Protein AF-A0A166HZH9-F1 (afdb_monomer)

Mean predicted aligned error: 9.05 Å

Radius of gyration: 23.53 Å; Cα contacts (8 Å, |Δi|>4): 550; chains: 1; bounding box: 67×76×74 Å

Sequence (436 aa):
MSMKKGEWQWFADKEIMAMALQYLADPANHPTDRGNDVFPLADSAFRHHWLCMSIMTVHALLQDSRVRDSAAFAVRNLASVSGESQSLGEDAAALKSSSMLDMLVKKAWHAGRLLRERLDTADPPKELFTRILEEHDENISELEYCWNIIGWAKPVDDSLRSVIEVVSEVTEHMLPFFPGATISTSDPSTHSNDTYGLQDAMMPHFLLPVRMTSRLAGTAWRLRDIQAATWDACSSKPDRLIDLSPAEFFVDDVRRRMSALAAGREGKAQPFREQLWRLHDLAVKHGGTLYVLDLLFNAMRSGSAMPTHPDAPVHEELYAKTFRAVISNWRKRCDSLAFQAGLVAILRDVLWSDTLGTVPPLPRLPLYIIEEMLQLITNVFSTTKHPHAHLVREAIDAVTQFSSIAGIPKPTMILVQELLVRLRPPMLVGRRIIEE

Foldseek 3Di:
DDDDPDDDPPPPDLQVLLVVLLLLLDPVNFDPVVDPVRRQLVDLVSVLVSQLSLLLSLLVLLLDLLLLVLLVQLLQLLQVLQVCCVPQPSNRSSLVSLVVLLVLLLQLLVLLVVLLVLLPDQPDDPVSLVVSCVVSVVSLVSLVVSLVPCVSCVSSLVSLLSSLVSSCVSSVNSQVSFQLQWFAWPDQDPDPVLQQGPRRIHGLLRDRSNSSSVLSNQLSVVSVVCVVCPVVRDPPDDSTNSVSGGVSCVPLSNCCQSDCQSLVNVVPRRSSLLSNLLSVQSNDRSRNLLVSLVSLLSSQLSPSQQDPDPCNVVSLVSSLSSNCSSCVCVLVCLQPPSPLQNLLVVLSSQLFFRPPDPDFGDGSHDLSVNLSSLVSNLVSQLNHPDRDLVSLVSSLVSLVVSLVGPPDDPVSVVSSVSSNVSSDDPPPPDDPPPDD

Nearest PDB structures (foldseek):
  6v1v-assembly1_A  TM=1.828E-01  e=1.154E+00  Bacillus thuringiensis
  7kfl-assembly2_B  TM=1.496E-01  e=2.120E+00  Arabidopsis thaliana
  6grj-assembly1_F  TM=1.320E-01  e=3.419E+00  Aeromonas hydrophila
  1fch-assembly1_A  TM=1.446E-01  e=4.634E+00  Homo sapiens
  7kfl-assembly1_A  TM=1.374E-01  e=6.280E+00  Arabidopsis thaliana

Structure (mmCIF, N/CA/C/O backbone):
data_AF-A0A166HZH9-F1
#
_entry.id   AF-A0A166HZH9-F1
#
loop_
_atom_site.group_PDB
_atom_site.id
_atom_site.type_symbol
_atom_site.label_atom_id
_atom_site.label_alt_id
_atom_site.label_comp_id
_atom_site.label_asym_id
_atom_site.label_entity_id
_atom_site.label_seq_id
_atom_site.pdbx_PDB_ins_code
_atom_site.Cartn_x
_atom_site.Cartn_y
_atom_site.Cartn_z
_atom_site.occupancy
_atom_site.B_iso_or_equiv
_atom_site.auth_seq_id
_atom_site.auth_comp_id
_atom_site.auth_asym_id
_atom_site.auth_atom_id
_atom_site.pdbx_PDB_model_num
ATOM 1 N N . MET A 1 1 ? 14.634 -13.809 -38.891 1.00 36.47 1 MET A N 1
ATOM 2 C CA . MET A 1 1 ? 13.995 -12.986 -37.842 1.00 36.47 1 MET A CA 1
ATOM 3 C C . MET A 1 1 ? 14.834 -13.128 -36.579 1.00 36.47 1 MET A C 1
ATOM 5 O O . MET A 1 1 ? 14.895 -14.215 -36.026 1.00 36.47 1 MET A O 1
ATOM 9 N N . SER A 1 2 ? 15.605 -12.099 -36.221 1.00 28.97 2 SER A N 1
ATOM 10 C CA . SER A 1 2 ? 16.569 -12.158 -35.111 1.00 28.97 2 SER A CA 1
ATOM 11 C C . SER A 1 2 ? 15.836 -12.048 -33.773 1.00 28.97 2 SER A C 1
ATOM 13 O O . SER A 1 2 ? 15.267 -11.003 -33.466 1.00 28.97 2 SER A O 1
ATOM 15 N N . MET A 1 3 ? 15.838 -13.138 -33.009 1.00 36.56 3 MET A N 1
ATOM 16 C CA . MET A 1 3 ? 15.133 -13.301 -31.735 1.00 36.56 3 MET A CA 1
ATOM 17 C C . MET A 1 3 ? 15.844 -12.534 -30.610 1.00 36.56 3 MET A C 1
ATOM 19 O O . MET A 1 3 ? 17.060 -12.648 -30.451 1.00 36.56 3 MET A O 1
ATOM 23 N N . LYS A 1 4 ? 15.104 -11.751 -29.815 1.00 34.91 4 LYS A N 1
ATOM 24 C CA . LYS A 1 4 ? 15.653 -11.071 -28.632 1.00 34.91 4 LYS A CA 1
ATOM 25 C C . LYS A 1 4 ? 15.568 -11.997 -27.414 1.00 34.91 4 LYS A C 1
ATOM 27 O O . LYS A 1 4 ? 14.502 -12.497 -27.080 1.00 34.91 4 LYS A O 1
ATOM 32 N N . LYS A 1 5 ? 16.705 -12.217 -26.749 1.00 36.31 5 LYS A N 1
ATOM 33 C CA . LYS A 1 5 ? 16.814 -12.912 -25.455 1.00 36.31 5 LYS A CA 1
ATOM 34 C C . LYS A 1 5 ? 16.017 -12.151 -24.383 1.00 36.31 5 LYS A C 1
ATOM 36 O O . LYS A 1 5 ? 16.309 -10.978 -24.164 1.00 36.31 5 LYS A O 1
ATOM 41 N N . GLY A 1 6 ? 15.090 -12.821 -23.692 1.00 43.75 6 GLY A N 1
ATOM 42 C CA . GLY A 1 6 ? 14.494 -12.332 -22.435 1.00 43.75 6 GLY A CA 1
ATOM 43 C C . GLY A 1 6 ? 12.966 -12.360 -22.332 1.00 43.75 6 GLY A C 1
ATOM 44 O O . GLY A 1 6 ? 12.449 -12.144 -21.241 1.00 43.75 6 GLY A O 1
ATOM 45 N N . GLU A 1 7 ? 12.239 -12.641 -23.412 1.00 40.69 7 GLU A N 1
ATOM 46 C CA . GLU A 1 7 ? 10.774 -12.742 -23.367 1.00 40.69 7 GLU A CA 1
ATOM 47 C C . GLU A 1 7 ? 10.352 -14.190 -23.078 1.00 40.69 7 GLU A C 1
ATOM 49 O O . GLU A 1 7 ? 10.634 -15.104 -23.855 1.00 40.69 7 GLU A O 1
ATOM 54 N N . TRP A 1 8 ? 9.699 -14.411 -21.934 1.00 48.03 8 TRP A N 1
ATOM 55 C CA . TRP A 1 8 ? 9.058 -15.684 -21.608 1.00 48.03 8 TRP A CA 1
ATOM 56 C C . TRP A 1 8 ? 7.861 -15.887 -22.548 1.00 48.03 8 TRP A C 1
ATOM 58 O O . TRP A 1 8 ? 6.832 -15.236 -22.403 1.00 48.03 8 TRP A O 1
ATOM 68 N N . GLN A 1 9 ? 7.999 -16.793 -23.519 1.00 47.97 9 GLN A N 1
ATOM 69 C CA . GLN A 1 9 ? 7.010 -17.075 -24.574 1.00 47.97 9 GLN A CA 1
ATOM 70 C C . GLN A 1 9 ? 5.737 -17.818 -24.103 1.00 47.97 9 GLN A C 1
ATOM 72 O O . GLN A 1 9 ? 4.947 -18.243 -24.938 1.00 47.97 9 GLN A O 1
ATOM 77 N N . TRP A 1 10 ? 5.507 -17.982 -22.795 1.00 48.22 10 TRP A N 1
ATOM 78 C CA . TRP A 1 10 ? 4.331 -18.699 -22.269 1.00 48.22 10 TRP A CA 1
ATOM 79 C C . TRP A 1 10 ? 3.050 -17.844 -22.207 1.00 48.22 10 TRP A C 1
ATOM 81 O O . TRP A 1 10 ? 1.968 -18.384 -22.010 1.00 48.22 10 TRP A O 1
ATOM 91 N N . PHE A 1 11 ? 3.144 -16.529 -22.424 1.00 52.97 11 PHE A N 1
ATOM 92 C CA . PHE A 1 11 ? 2.010 -15.595 -22.367 1.00 52.97 11 PHE A CA 1
ATOM 93 C C . PHE A 1 11 ? 1.373 -15.353 -23.742 1.00 52.97 11 PHE A C 1
ATOM 95 O O . PHE A 1 11 ? 1.299 -14.212 -24.193 1.00 52.97 11 PHE A O 1
ATOM 102 N N . ALA A 1 12 ? 0.947 -16.405 -24.446 1.00 55.53 12 ALA A N 1
ATOM 103 C CA . ALA A 1 12 ? 0.191 -16.201 -25.689 1.00 55.53 12 ALA A CA 1
ATOM 104 C C . ALA A 1 12 ? -1.147 -15.476 -25.425 1.00 55.53 12 ALA A C 1
ATOM 106 O O . ALA A 1 12 ? -1.612 -14.731 -26.283 1.00 55.53 12 ALA A O 1
ATOM 107 N N . ASP A 1 13 ? -1.698 -15.642 -24.217 1.00 82.50 13 ASP A N 1
ATOM 108 C CA . ASP A 1 13 ? -2.869 -14.935 -23.706 1.00 82.50 13 ASP A CA 1
ATOM 109 C C . ASP A 1 13 ? -2.728 -14.786 -22.174 1.00 82.50 13 ASP A C 1
ATOM 111 O O . ASP A 1 13 ? -2.607 -15.774 -21.441 1.00 82.50 13 ASP A O 1
ATOM 115 N N . LYS A 1 14 ? -2.613 -13.542 -21.693 1.00 86.06 14 LYS A N 1
ATOM 116 C CA . LYS A 1 14 ? -2.337 -13.235 -20.276 1.00 86.06 14 LYS A CA 1
ATOM 117 C C . LYS A 1 14 ? -3.606 -13.349 -19.425 1.00 86.06 14 LYS A C 1
ATOM 119 O O . LYS A 1 14 ? -3.503 -13.658 -18.241 1.00 86.06 14 LYS A O 1
ATOM 124 N N . GLU A 1 15 ? -4.770 -13.158 -20.033 1.00 87.06 15 GLU A N 1
ATOM 125 C CA . GLU A 1 15 ? -6.087 -13.335 -19.436 1.00 87.06 15 GLU A CA 1
ATOM 126 C C . GLU A 1 15 ? -6.356 -14.831 -19.191 1.00 87.06 15 GLU A C 1
ATOM 128 O O . GLU A 1 15 ? -6.700 -15.223 -18.077 1.00 87.06 15 GLU A O 1
ATOM 133 N N . ILE A 1 16 ? -6.063 -15.701 -20.171 1.00 87.69 16 ILE A N 1
ATOM 134 C CA . ILE A 1 16 ? -6.140 -17.166 -19.988 1.00 87.69 16 ILE A CA 1
ATOM 135 C C . ILE A 1 16 ? -5.210 -17.636 -18.866 1.00 87.69 16 ILE A C 1
ATOM 137 O O . ILE A 1 16 ? -5.600 -18.474 -18.051 1.00 87.69 16 ILE A O 1
ATOM 141 N N . MET A 1 17 ? -3.990 -17.093 -18.799 1.00 89.75 17 MET A N 1
ATOM 142 C CA . MET A 1 17 ? -3.061 -17.419 -17.716 1.00 89.75 17 MET A CA 1
ATOM 143 C C . MET A 1 17 ? -3.624 -17.013 -16.347 1.00 89.75 17 MET A C 1
ATOM 145 O O . MET A 1 17 ? -3.555 -17.807 -15.412 1.00 89.75 17 MET A O 1
ATOM 149 N N . ALA A 1 18 ? -4.211 -15.819 -16.220 1.00 89.69 18 ALA A N 1
ATOM 150 C CA . ALA A 1 18 ? -4.819 -15.383 -14.963 1.00 89.69 18 ALA A CA 1
ATOM 151 C C . ALA A 1 18 ? -5.993 -16.272 -14.546 1.00 89.69 18 ALA A C 1
ATOM 153 O O . ALA A 1 18 ? -6.010 -16.726 -13.405 1.00 89.69 18 ALA A O 1
ATOM 154 N N . MET A 1 19 ? -6.899 -16.609 -15.468 1.00 88.06 19 MET A N 1
ATOM 155 C CA . MET A 1 19 ? -8.002 -17.537 -15.189 1.00 88.06 19 MET A CA 1
ATOM 156 C C . MET A 1 19 ? -7.495 -18.919 -14.751 1.00 88.06 19 MET A C 1
ATOM 158 O O . MET A 1 19 ? -8.015 -19.505 -13.804 1.00 88.06 19 MET A O 1
ATOM 162 N N . ALA A 1 20 ? -6.452 -19.446 -15.401 1.00 89.25 20 ALA A N 1
ATOM 163 C CA . ALA A 1 20 ? -5.861 -20.728 -15.024 1.00 89.25 20 ALA A CA 1
ATOM 164 C C . ALA A 1 20 ? -5.226 -20.676 -13.624 1.00 89.25 20 ALA A C 1
ATOM 166 O O . ALA A 1 20 ? -5.420 -21.585 -12.816 1.00 89.25 20 ALA A O 1
ATOM 167 N N . LEU A 1 21 ? -4.489 -19.608 -13.313 1.00 90.25 21 LEU A N 1
ATOM 168 C CA . LEU A 1 21 ? -3.876 -19.411 -11.999 1.00 90.25 21 LEU A CA 1
ATOM 169 C C . LEU A 1 21 ? -4.931 -19.209 -10.905 1.00 90.25 21 LEU A C 1
ATOM 171 O O . LEU A 1 21 ? -4.772 -19.767 -9.820 1.00 90.25 21 LEU A O 1
ATOM 175 N N . GLN A 1 22 ? -6.012 -18.486 -11.194 1.00 87.69 22 GLN A N 1
ATOM 176 C CA . GLN A 1 22 ? -7.163 -18.339 -10.305 1.00 87.69 22 GLN A CA 1
ATOM 177 C C . GLN A 1 22 ? -7.819 -19.697 -10.027 1.00 87.69 22 GLN A C 1
ATOM 179 O O . GLN A 1 22 ? -7.993 -20.064 -8.868 1.00 87.69 22 GLN A O 1
ATOM 184 N N . TYR A 1 23 ? -8.104 -20.483 -11.071 1.00 86.69 23 TYR A N 1
ATOM 185 C CA . TYR A 1 23 ? -8.682 -21.824 -10.941 1.00 86.69 23 TYR A CA 1
ATOM 186 C C . TYR A 1 23 ? -7.835 -22.732 -10.036 1.00 86.69 23 TYR A C 1
ATOM 188 O O . TYR A 1 23 ? -8.354 -23.453 -9.185 1.00 86.69 23 TYR A O 1
ATOM 196 N N . LEU A 1 24 ? -6.509 -22.674 -10.189 1.00 86.06 24 LEU A N 1
ATOM 197 C CA . LEU A 1 24 ? -5.570 -23.451 -9.379 1.00 86.06 24 LEU A CA 1
ATOM 198 C C . LEU A 1 24 ? -5.523 -23.010 -7.911 1.00 86.06 24 LEU A C 1
ATOM 200 O O . LEU A 1 24 ? -5.195 -23.828 -7.052 1.00 86.06 24 LEU A O 1
ATOM 204 N N . ALA A 1 25 ? -5.823 -21.743 -7.629 1.00 84.88 25 ALA A N 1
ATOM 205 C CA . ALA A 1 25 ? -5.745 -21.172 -6.291 1.00 84.88 25 ALA A CA 1
ATOM 206 C C . ALA A 1 25 ? -7.045 -21.279 -5.495 1.00 84.88 25 ALA A C 1
ATOM 208 O O . ALA A 1 25 ? -6.994 -21.375 -4.270 1.00 84.88 25 ALA A O 1
ATOM 209 N N . ASP A 1 26 ? -8.188 -21.254 -6.177 1.00 83.44 26 ASP A N 1
ATOM 210 C CA . ASP A 1 26 ? -9.499 -21.231 -5.544 1.00 83.44 26 ASP A CA 1
ATOM 211 C C . ASP A 1 26 ? -9.884 -22.609 -4.980 1.00 83.44 26 ASP A C 1
ATOM 213 O O . ASP A 1 26 ? -10.095 -23.548 -5.757 1.00 83.44 26 ASP A O 1
ATOM 217 N N . PRO A 1 27 ? -10.027 -22.747 -3.646 1.00 76.94 27 PRO A N 1
ATOM 218 C CA . PRO A 1 27 ? -10.423 -24.003 -3.021 1.00 76.94 27 PRO A CA 1
ATOM 219 C C . PRO A 1 27 ? -11.768 -24.540 -3.523 1.00 76.94 27 PRO A C 1
ATOM 221 O O . PRO A 1 27 ? -11.958 -25.754 -3.524 1.00 76.94 27 PRO A O 1
ATOM 224 N N . ALA A 1 28 ? -12.684 -23.676 -3.978 1.00 81.19 28 ALA A N 1
ATOM 225 C CA . ALA A 1 28 ? -13.994 -24.086 -4.483 1.00 81.19 28 ALA A CA 1
ATOM 226 C C . ALA A 1 28 ? -13.908 -24.930 -5.768 1.00 81.19 28 ALA A C 1
ATOM 228 O O . ALA A 1 28 ? -14.824 -25.696 -6.065 1.00 81.19 28 ALA A O 1
ATOM 229 N N . ASN A 1 29 ? -12.800 -24.829 -6.509 1.00 80.44 29 ASN A N 1
ATOM 230 C CA . ASN A 1 29 ? -12.574 -25.582 -7.742 1.00 80.44 29 ASN A CA 1
ATOM 231 C C . ASN A 1 29 ? -11.963 -26.973 -7.511 1.00 80.44 29 ASN A C 1
ATOM 233 O O . ASN A 1 29 ? -11.784 -27.728 -8.470 1.00 80.44 29 ASN A O 1
ATOM 237 N N . HIS A 1 30 ? -11.654 -27.340 -6.261 1.00 76.94 30 HIS A N 1
ATOM 238 C CA . HIS A 1 30 ? -11.031 -28.622 -5.926 1.00 76.94 30 HIS A CA 1
ATOM 239 C C . HIS A 1 30 ? -11.948 -29.459 -5.019 1.00 76.94 30 HIS A C 1
ATOM 241 O O . HIS A 1 30 ? -12.579 -28.917 -4.114 1.00 76.94 30 HIS A O 1
ATOM 247 N N . PRO A 1 31 ? -12.044 -30.789 -5.219 1.00 69.75 31 PRO A N 1
ATOM 248 C CA . PRO A 1 31 ? -12.936 -31.631 -4.424 1.00 69.75 31 PRO A CA 1
ATOM 249 C C . PRO A 1 31 ? -12.523 -31.657 -2.944 1.00 69.75 31 PRO A C 1
ATOM 251 O O . PRO A 1 31 ? -11.457 -32.176 -2.606 1.00 69.75 31 PRO A O 1
ATOM 254 N N . THR A 1 32 ? -13.396 -31.174 -2.056 1.00 63.69 32 THR A N 1
ATOM 255 C CA . THR A 1 32 ? -13.200 -31.142 -0.591 1.00 63.69 32 THR A CA 1
ATOM 256 C C . THR A 1 32 ? -13.032 -32.526 0.035 1.00 63.69 32 THR A C 1
ATOM 258 O O . THR A 1 32 ? -12.409 -32.683 1.084 1.00 63.69 32 THR A O 1
ATOM 261 N N . ASP A 1 33 ? -13.551 -33.553 -0.634 1.00 60.47 33 ASP A N 1
ATOM 262 C CA . ASP A 1 33 ? -13.699 -34.909 -0.099 1.00 60.47 33 ASP A CA 1
ATOM 263 C C . ASP A 1 33 ? -12.377 -35.693 -0.083 1.00 60.47 33 ASP A C 1
ATOM 265 O O . ASP A 1 33 ? -12.313 -36.806 0.438 1.00 60.47 33 ASP A O 1
ATOM 269 N N . ARG A 1 34 ? -11.312 -35.136 -0.676 1.00 58.28 34 ARG A N 1
ATOM 270 C CA . ARG A 1 34 ? -9.992 -35.779 -0.775 1.00 58.28 34 ARG A CA 1
ATOM 271 C C . ARG A 1 34 ? -8.954 -35.239 0.219 1.00 58.28 34 ARG A C 1
ATOM 273 O O . ARG A 1 34 ? -7.810 -35.681 0.177 1.00 58.28 34 ARG A O 1
ATOM 280 N N . GLY A 1 35 ? -9.353 -34.353 1.135 1.00 58.25 35 GLY A N 1
ATOM 281 C CA . GLY A 1 35 ? -8.470 -33.757 2.144 1.00 58.25 35 GLY A CA 1
ATOM 282 C C . GLY A 1 35 ? -7.629 -32.583 1.622 1.00 58.25 35 GLY A C 1
ATOM 283 O O . GLY A 1 35 ? -7.562 -32.327 0.421 1.00 58.25 35 GLY A O 1
ATOM 284 N N . ASN A 1 36 ? -6.976 -31.862 2.542 1.00 57.88 36 ASN A N 1
ATOM 285 C CA . ASN A 1 36 ? -6.234 -30.625 2.244 1.00 57.88 36 ASN A CA 1
ATOM 286 C C . ASN A 1 36 ? -4.975 -30.828 1.377 1.00 57.88 36 ASN A C 1
ATOM 288 O O . ASN A 1 36 ? -4.450 -29.863 0.827 1.00 57.88 36 ASN A O 1
ATOM 292 N N . ASP A 1 37 ? -4.510 -32.065 1.217 1.00 55.81 37 ASP A N 1
ATOM 293 C CA . ASP A 1 37 ? -3.300 -32.389 0.452 1.00 55.81 37 ASP A CA 1
ATOM 294 C C . ASP A 1 37 ? -3.527 -32.366 -1.073 1.00 55.81 37 ASP A C 1
ATOM 296 O O . ASP A 1 37 ? -2.578 -32.479 -1.846 1.00 55.81 37 ASP A O 1
ATOM 300 N N . VAL A 1 38 ? -4.780 -32.217 -1.527 1.00 58.59 38 VAL A N 1
ATOM 301 C CA . VAL A 1 38 ? -5.140 -32.165 -2.958 1.00 58.59 38 VAL A CA 1
ATOM 302 C C . VAL A 1 38 ? -5.155 -30.738 -3.511 1.00 58.59 38 VAL A C 1
ATOM 304 O O . VAL A 1 38 ? -5.167 -30.553 -4.728 1.00 58.59 38 VAL A O 1
ATOM 307 N N . PHE A 1 39 ? -5.099 -29.716 -2.651 1.00 65.94 39 PHE A N 1
ATOM 308 C CA . PHE A 1 39 ? -5.006 -28.334 -3.111 1.00 65.94 39 PHE A CA 1
ATOM 309 C C . PHE A 1 39 ? -3.626 -28.086 -3.740 1.00 65.94 39 PHE A C 1
ATOM 311 O O . PHE A 1 39 ? -2.619 -28.271 -3.055 1.00 65.94 39 PHE A O 1
ATOM 318 N N . PRO A 1 40 ? -3.533 -27.603 -4.995 1.00 69.19 40 PRO A N 1
ATOM 319 C CA . PRO A 1 40 ? -2.243 -27.357 -5.645 1.00 69.19 40 PRO A CA 1
ATOM 320 C C . PRO A 1 40 ? -1.314 -26.459 -4.816 1.00 69.19 40 PRO A C 1
ATOM 322 O O . PRO A 1 40 ? -0.110 -26.680 -4.756 1.00 69.19 40 PRO A O 1
ATOM 325 N N . LEU A 1 41 ? -1.879 -25.475 -4.109 1.00 74.06 41 LEU A N 1
ATOM 326 C CA . LEU A 1 41 ? -1.132 -24.552 -3.250 1.00 74.06 41 LEU A CA 1
ATOM 327 C C . LEU A 1 41 ? -0.718 -25.136 -1.886 1.00 74.06 41 LEU A C 1
ATOM 329 O O . LEU A 1 41 ? -0.013 -24.453 -1.134 1.00 74.06 41 LEU A O 1
ATOM 333 N N . ALA A 1 42 ? -1.125 -26.364 -1.546 1.00 72.19 42 ALA A N 1
ATOM 334 C CA . ALA A 1 42 ? -0.620 -27.086 -0.377 1.00 72.19 42 ALA A CA 1
ATOM 335 C C . ALA A 1 42 ? 0.833 -27.550 -0.587 1.00 72.19 42 ALA A C 1
ATOM 337 O O . ALA A 1 42 ? 1.615 -27.526 0.364 1.00 72.19 42 ALA A O 1
ATOM 338 N N . ASP A 1 43 ? 1.218 -27.867 -1.829 1.00 77.25 43 ASP A N 1
ATOM 339 C CA . ASP A 1 43 ? 2.603 -28.152 -2.217 1.00 77.25 43 ASP A CA 1
ATOM 340 C C . ASP A 1 43 ? 3.446 -26.863 -2.169 1.00 77.25 43 ASP A C 1
ATOM 342 O O . ASP A 1 43 ? 3.182 -25.879 -2.870 1.00 77.25 43 ASP A O 1
ATOM 346 N N . SER A 1 44 ? 4.487 -26.863 -1.330 1.00 73.88 44 SER A N 1
ATOM 347 C CA . SER A 1 44 ? 5.374 -25.711 -1.146 1.00 73.88 44 SER A CA 1
ATOM 348 C C . SER A 1 44 ? 6.146 -25.342 -2.412 1.00 73.88 44 SER A C 1
ATOM 350 O O . SER A 1 44 ? 6.289 -24.158 -2.719 1.00 73.88 44 SER A O 1
ATOM 352 N N . ALA A 1 45 ? 6.620 -26.329 -3.176 1.00 74.88 45 ALA A N 1
ATOM 353 C CA . ALA A 1 45 ? 7.368 -26.082 -4.401 1.00 74.88 45 ALA A CA 1
ATOM 354 C C . ALA A 1 45 ? 6.457 -25.498 -5.487 1.00 74.88 45 ALA A C 1
ATOM 356 O O . ALA A 1 45 ? 6.845 -24.538 -6.166 1.00 74.88 45 ALA A O 1
ATOM 357 N N . PHE A 1 46 ? 5.233 -26.018 -5.622 1.00 82.69 46 PHE A N 1
ATOM 358 C CA . PHE A 1 46 ? 4.244 -25.479 -6.556 1.00 82.69 46 PHE A CA 1
ATOM 359 C C . PHE A 1 46 ? 3.817 -24.058 -6.179 1.00 82.69 46 PHE A C 1
ATOM 361 O O . PHE A 1 46 ? 3.758 -23.187 -7.048 1.00 82.69 46 PHE A O 1
ATOM 368 N N . ARG A 1 47 ? 3.598 -23.780 -4.888 1.00 84.25 47 ARG A N 1
ATOM 369 C CA . ARG A 1 47 ? 3.198 -22.453 -4.394 1.00 84.25 47 ARG A CA 1
ATOM 370 C C . ARG A 1 47 ? 4.169 -21.348 -4.811 1.00 84.25 47 ARG A C 1
ATOM 372 O O . ARG A 1 47 ? 3.725 -20.282 -5.232 1.00 84.25 47 ARG A O 1
ATOM 379 N N . HIS A 1 48 ? 5.479 -21.591 -4.739 1.00 86.56 48 HIS A N 1
ATOM 380 C CA . HIS A 1 48 ? 6.489 -20.616 -5.170 1.00 86.56 48 HIS A CA 1
ATOM 381 C C . HIS A 1 48 ? 6.402 -20.308 -6.672 1.00 86.56 48 HIS A C 1
ATOM 383 O O . HIS A 1 48 ? 6.486 -19.144 -7.074 1.00 86.56 48 HIS A O 1
ATOM 389 N N . HIS A 1 49 ? 6.194 -21.338 -7.499 1.00 89.00 49 HIS A N 1
ATOM 390 C CA . HIS A 1 49 ? 6.009 -21.187 -8.944 1.00 89.00 49 HIS A CA 1
ATOM 391 C C . HIS A 1 49 ? 4.715 -20.454 -9.269 1.00 89.00 49 HIS A C 1
ATOM 393 O O . HIS A 1 49 ? 4.747 -19.498 -10.043 1.00 89.00 49 HIS A O 1
ATOM 399 N N . TRP A 1 50 ? 3.608 -20.858 -8.646 1.00 90.75 50 TRP A N 1
ATOM 400 C CA . TRP A 1 50 ? 2.322 -20.189 -8.786 1.00 90.75 50 TRP A CA 1
ATOM 401 C C . TRP A 1 50 ? 2.448 -18.708 -8.435 1.00 90.75 50 TRP A C 1
ATOM 403 O O . TRP A 1 50 ? 2.146 -17.870 -9.273 1.00 90.75 50 TRP A O 1
ATOM 413 N N . LEU A 1 51 ? 3.011 -18.368 -7.270 1.00 91.12 51 LEU A N 1
ATOM 414 C CA . LEU A 1 51 ? 3.156 -16.978 -6.836 1.00 91.12 51 LEU A CA 1
ATOM 415 C C . LEU A 1 51 ? 3.963 -16.144 -7.841 1.00 91.12 51 LEU A C 1
ATOM 417 O O . LEU A 1 51 ? 3.544 -15.050 -8.215 1.00 91.12 51 LEU A O 1
ATOM 421 N N . CYS A 1 52 ? 5.101 -16.659 -8.307 1.00 92.38 52 CYS A N 1
ATOM 422 C CA . CYS A 1 52 ? 5.947 -15.956 -9.270 1.00 92.38 52 CYS A CA 1
ATOM 423 C C . CYS A 1 52 ? 5.256 -15.768 -10.629 1.00 92.38 52 CYS A C 1
ATOM 425 O O . CYS A 1 52 ? 5.301 -14.673 -11.198 1.00 92.38 52 CYS A O 1
ATOM 427 N N . MET A 1 53 ? 4.569 -16.801 -11.128 1.00 92.56 53 MET A N 1
ATOM 428 C CA . MET A 1 53 ? 3.773 -16.716 -12.356 1.00 92.56 53 MET A CA 1
ATOM 429 C C . MET A 1 53 ? 2.621 -15.723 -12.204 1.00 92.56 53 MET A C 1
ATOM 431 O O . MET A 1 53 ? 2.425 -14.888 -13.087 1.00 92.56 53 MET A O 1
ATOM 435 N N . SER A 1 54 ? 1.912 -15.739 -11.077 1.00 93.88 54 SER A N 1
ATOM 436 C CA . SER A 1 54 ? 0.825 -14.808 -10.778 1.00 93.88 54 SER A CA 1
ATOM 437 C C . SER A 1 54 ? 1.330 -13.369 -10.705 1.00 93.88 54 SER A C 1
ATOM 439 O O . SER A 1 54 ? 0.741 -12.492 -11.331 1.00 93.88 54 SER A O 1
ATOM 441 N N . ILE A 1 55 ? 2.468 -13.110 -10.048 1.00 95.19 55 ILE A N 1
ATOM 442 C CA . ILE A 1 55 ? 3.102 -11.780 -10.009 1.00 95.19 55 ILE A CA 1
ATOM 443 C C . ILE A 1 55 ? 3.428 -11.271 -11.420 1.00 95.19 55 ILE A C 1
ATOM 445 O O . ILE A 1 55 ? 3.114 -10.127 -11.762 1.00 95.19 55 ILE A O 1
ATOM 449 N N . MET A 1 56 ? 4.029 -12.115 -12.263 1.00 94.44 56 MET A N 1
ATOM 450 C CA . MET A 1 56 ? 4.338 -11.747 -13.647 1.00 94.44 56 MET A CA 1
ATOM 451 C C . MET A 1 56 ? 3.074 -11.501 -14.479 1.00 94.44 56 MET A C 1
ATOM 453 O O . MET A 1 56 ? 3.030 -10.549 -15.261 1.00 94.44 56 MET A O 1
ATOM 457 N N . THR A 1 57 ? 2.047 -12.328 -14.286 1.00 94.88 57 THR A N 1
ATOM 458 C CA . THR A 1 57 ? 0.759 -12.226 -14.983 1.00 94.88 57 THR A CA 1
ATOM 459 C C . THR A 1 57 ? 0.044 -10.928 -14.616 1.00 94.88 57 THR A C 1
ATOM 461 O O . THR A 1 57 ? -0.322 -10.162 -15.506 1.00 94.88 57 THR A O 1
ATOM 464 N N . VAL A 1 58 ? -0.048 -10.603 -13.320 1.00 95.31 58 VAL A N 1
ATOM 465 C CA . VAL A 1 58 ? -0.596 -9.322 -12.838 1.00 95.31 58 VAL A CA 1
ATOM 466 C C . VAL A 1 58 ? 0.157 -8.153 -13.462 1.00 95.31 58 VAL A C 1
ATOM 468 O O . VAL A 1 58 ? -0.465 -7.244 -14.003 1.00 95.31 58 VAL A O 1
ATOM 471 N N . HIS A 1 59 ? 1.492 -8.177 -13.470 1.00 95.38 59 HIS A N 1
ATOM 472 C CA . HIS A 1 59 ? 2.278 -7.091 -14.059 1.00 95.38 59 HIS A CA 1
ATOM 473 C C . HIS A 1 59 ? 1.974 -6.855 -15.548 1.00 95.38 59 HIS A C 1
ATOM 475 O O . HIS A 1 59 ? 1.925 -5.705 -15.998 1.00 95.38 59 HIS A O 1
ATOM 481 N N . ALA A 1 60 ? 1.743 -7.928 -16.310 1.00 93.50 60 ALA A N 1
ATOM 482 C CA . ALA A 1 60 ? 1.354 -7.848 -17.715 1.00 93.50 60 ALA A CA 1
ATOM 483 C C . ALA A 1 60 ? -0.089 -7.339 -17.905 1.00 93.50 60 ALA A C 1
ATOM 485 O O . ALA A 1 60 ? -0.367 -6.581 -18.842 1.00 93.50 60 ALA A O 1
ATOM 486 N N . LEU A 1 61 ? -1.011 -7.728 -17.022 1.00 95.00 61 LEU A N 1
ATOM 487 C CA . LEU A 1 61 ? -2.418 -7.314 -17.060 1.00 95.00 61 LEU A CA 1
ATOM 488 C C . LEU A 1 61 ? -2.607 -5.844 -16.677 1.00 95.00 61 LEU A C 1
ATOM 490 O O . LEU A 1 61 ? -3.351 -5.134 -17.348 1.00 95.00 61 LEU A O 1
ATOM 494 N N . LEU A 1 62 ? -1.822 -5.331 -15.726 1.00 95.31 62 LEU A N 1
ATOM 495 C CA . LEU A 1 62 ? -1.830 -3.915 -15.329 1.00 95.31 62 LEU A CA 1
ATOM 496 C C . LEU A 1 62 ? -1.436 -2.938 -16.453 1.00 95.31 62 LEU A C 1
ATOM 498 O O . LEU A 1 62 ? -1.564 -1.727 -16.293 1.00 95.31 62 LEU A O 1
ATOM 502 N N . GLN A 1 63 ? -0.976 -3.439 -17.604 1.00 94.12 63 GLN A N 1
ATOM 503 C CA . GLN A 1 63 ? -0.757 -2.625 -18.801 1.00 94.12 63 GLN A CA 1
ATOM 504 C C . GLN A 1 63 ? -2.055 -2.289 -19.566 1.00 94.12 63 GLN A C 1
ATOM 506 O O . GLN A 1 63 ? -1.983 -1.616 -20.599 1.00 94.12 63 GLN A O 1
ATOM 511 N N . ASP A 1 64 ? -3.227 -2.734 -19.106 1.00 95.62 64 ASP A N 1
ATOM 512 C CA . ASP A 1 64 ? -4.535 -2.316 -19.634 1.00 95.62 64 ASP A CA 1
ATOM 513 C C . ASP A 1 64 ? -4.702 -0.779 -19.533 1.00 95.62 64 ASP A C 1
ATOM 515 O O . ASP A 1 64 ? -4.241 -0.135 -18.586 1.00 95.62 64 ASP A O 1
ATOM 519 N N . SER A 1 65 ? -5.315 -0.151 -20.544 1.00 96.44 65 SER A N 1
ATOM 520 C CA . SER A 1 65 ? -5.610 1.289 -20.526 1.00 96.44 65 SER A CA 1
ATOM 521 C C . SER A 1 65 ? -6.559 1.686 -19.408 1.00 96.44 65 SER A C 1
ATOM 523 O O . SER A 1 65 ? -6.342 2.733 -18.810 1.00 96.44 65 SER A O 1
ATOM 525 N N . ARG A 1 66 ? -7.540 0.842 -19.073 1.00 97.50 66 ARG A N 1
ATOM 526 C CA . ARG A 1 66 ? -8.516 1.107 -18.011 1.00 97.50 66 ARG A CA 1
ATOM 527 C C . ARG A 1 66 ? -7.829 1.350 -16.670 1.00 97.50 66 ARG A C 1
ATOM 529 O O . ARG A 1 66 ? -8.196 2.281 -15.959 1.00 97.50 66 ARG A O 1
ATOM 536 N N . VAL A 1 67 ? -6.784 0.575 -16.357 1.00 97.44 67 VAL A N 1
ATOM 537 C CA . VAL A 1 67 ? -5.975 0.763 -15.139 1.00 97.44 67 VAL A CA 1
ATOM 538 C C . VAL A 1 67 ? -5.305 2.132 -15.145 1.00 97.44 67 VAL A C 1
ATOM 540 O O . VAL A 1 67 ? -5.387 2.861 -14.156 1.00 97.44 67 VAL A O 1
ATOM 543 N N . ARG A 1 68 ? -4.672 2.507 -16.265 1.00 97.44 68 ARG A N 1
ATOM 544 C CA . ARG A 1 68 ? -3.997 3.807 -16.390 1.00 97.44 68 ARG A CA 1
ATOM 545 C C . ARG A 1 68 ? -4.975 4.966 -16.247 1.00 97.44 68 ARG A C 1
ATOM 547 O O . ARG A 1 68 ? -4.690 5.914 -15.522 1.00 97.44 68 ARG A O 1
ATOM 554 N N . ASP A 1 69 ? -6.117 4.873 -16.917 1.00 98.00 69 ASP A N 1
ATOM 555 C CA . ASP A 1 69 ? -7.134 5.921 -16.940 1.00 98.00 69 ASP A CA 1
ATOM 556 C C . ASP A 1 69 ? -7.764 6.099 -15.553 1.00 98.00 69 ASP A C 1
ATOM 558 O O . ASP A 1 69 ? -7.892 7.230 -15.075 1.00 98.00 69 ASP A O 1
ATOM 562 N N . SER A 1 70 ? -8.063 4.991 -14.865 1.00 97.62 70 SER A N 1
ATOM 563 C CA . SER A 1 70 ? -8.574 5.002 -13.492 1.00 97.62 70 SER A CA 1
ATOM 564 C C . SER A 1 70 ? -7.548 5.563 -12.504 1.00 97.62 70 SER A C 1
ATOM 566 O O . SER A 1 70 ? -7.889 6.393 -11.661 1.00 97.62 70 SER A O 1
ATOM 568 N N . ALA A 1 71 ? -6.275 5.171 -12.614 1.00 97.62 71 ALA A N 1
ATOM 569 C CA . ALA A 1 71 ? -5.215 5.688 -11.751 1.00 97.62 71 ALA A CA 1
ATOM 570 C C . ALA A 1 71 ? -4.977 7.191 -11.981 1.00 97.62 71 ALA A C 1
ATOM 572 O O . ALA A 1 71 ? -4.893 7.958 -11.022 1.00 97.62 71 ALA A O 1
ATOM 573 N N . ALA A 1 72 ? -4.951 7.638 -13.241 1.00 97.19 72 ALA A N 1
ATOM 574 C CA . ALA A 1 72 ? -4.852 9.054 -13.591 1.00 97.19 72 ALA A CA 1
ATOM 575 C C . ALA A 1 72 ? -6.070 9.858 -13.106 1.00 97.19 72 ALA A C 1
ATOM 577 O O . ALA A 1 72 ? -5.951 11.029 -12.751 1.00 97.19 72 ALA A O 1
ATOM 578 N N . PHE A 1 73 ? -7.261 9.257 -13.096 1.00 97.06 73 PHE A N 1
ATOM 579 C CA . PHE A 1 73 ? -8.452 9.875 -12.517 1.00 97.06 73 PHE A CA 1
ATOM 580 C C . PHE A 1 73 ? -8.346 10.014 -10.991 1.00 97.06 73 PHE A C 1
ATOM 582 O O . PHE A 1 73 ? -8.677 11.070 -10.454 1.00 97.06 73 PHE A O 1
ATOM 589 N N . ALA A 1 74 ? -7.820 9.008 -10.290 1.00 97.06 74 ALA A N 1
ATOM 590 C CA . ALA A 1 74 ? -7.581 9.088 -8.848 1.00 97.06 74 ALA A CA 1
ATOM 591 C C . ALA A 1 74 ? -6.552 10.172 -8.474 1.00 97.06 74 ALA A C 1
ATOM 593 O O . ALA A 1 74 ? -6.783 10.940 -7.539 1.00 97.06 74 ALA A O 1
ATOM 594 N N . VAL A 1 75 ? -5.460 10.304 -9.238 1.00 96.62 75 VAL A N 1
ATOM 595 C CA . VAL A 1 75 ? -4.477 11.397 -9.072 1.00 96.62 75 VAL A CA 1
ATOM 596 C C . VAL A 1 75 ? -5.139 12.768 -9.243 1.00 96.62 75 VAL A C 1
ATOM 598 O O . VAL A 1 75 ? -4.967 13.647 -8.397 1.00 96.62 75 VAL A O 1
ATOM 601 N N . ARG A 1 76 ? -5.962 12.939 -10.284 1.00 95.50 76 ARG A N 1
ATOM 602 C CA . ARG A 1 76 ? -6.707 14.185 -10.521 1.00 95.50 76 ARG A CA 1
ATOM 603 C C . ARG A 1 76 ? -7.661 14.531 -9.384 1.00 95.50 76 ARG A C 1
ATOM 605 O O . ARG A 1 76 ? -7.709 15.690 -8.978 1.00 95.50 76 ARG A O 1
ATOM 612 N N . ASN A 1 77 ? -8.381 13.549 -8.840 1.00 95.12 77 ASN A N 1
ATOM 613 C CA . ASN A 1 77 ? -9.267 13.782 -7.697 1.00 95.12 77 ASN A CA 1
ATOM 614 C C . ASN A 1 77 ? -8.488 14.148 -6.432 1.00 95.12 77 ASN A C 1
ATOM 616 O O . ASN A 1 77 ? -8.897 15.054 -5.711 1.00 95.12 77 ASN A O 1
ATOM 620 N N . LEU A 1 78 ? -7.333 13.519 -6.187 1.00 94.50 78 LEU A N 1
ATOM 621 C CA . LEU A 1 78 ? -6.420 13.935 -5.117 1.00 94.50 78 LEU A CA 1
ATOM 622 C C . LEU A 1 78 ? -5.952 15.384 -5.300 1.00 94.50 78 LEU A C 1
ATOM 624 O O . LEU A 1 78 ? -5.845 16.119 -4.321 1.00 94.50 78 LEU A O 1
ATOM 628 N N . ALA A 1 79 ? -5.700 15.830 -6.529 1.00 93.62 79 ALA A N 1
ATOM 629 C CA . ALA A 1 79 ? -5.345 17.220 -6.790 1.00 93.62 79 ALA A CA 1
ATOM 630 C C . ALA A 1 79 ? -6.523 18.180 -6.558 1.00 93.62 79 ALA A C 1
ATOM 632 O O . ALA A 1 79 ? -6.355 19.219 -5.915 1.00 93.62 79 ALA A O 1
ATOM 633 N N . SER A 1 80 ? -7.720 17.845 -7.050 1.00 91.00 80 SER A N 1
ATOM 634 C CA . SER A 1 80 ? -8.874 18.752 -7.050 1.00 91.00 80 SER A CA 1
ATOM 635 C C . SER A 1 80 ? -9.430 19.039 -5.661 1.00 91.00 80 SER A C 1
ATOM 637 O O . SER A 1 80 ? -9.871 20.156 -5.403 1.00 91.00 80 SER A O 1
ATOM 639 N N . VAL A 1 81 ? -9.388 18.064 -4.752 1.00 87.62 81 VAL A N 1
ATOM 640 C CA . VAL A 1 81 ? -9.928 18.215 -3.390 1.00 87.62 81 VAL A CA 1
ATOM 641 C C . VAL A 1 81 ? -9.182 19.241 -2.533 1.00 87.62 81 VAL A C 1
ATOM 643 O O . VAL A 1 81 ? -9.754 19.756 -1.579 1.00 87.62 81 VAL A O 1
ATOM 646 N N . SER A 1 82 ? -7.943 19.596 -2.893 1.00 77.31 82 SER A N 1
ATOM 647 C CA . SER A 1 82 ? -7.216 20.691 -2.235 1.00 77.31 82 SER A CA 1
ATOM 648 C C . SER A 1 82 ? -7.781 22.079 -2.560 1.00 77.31 82 SER A C 1
ATOM 650 O O . SER A 1 82 ? -7.466 23.036 -1.862 1.00 77.31 82 SER A O 1
ATOM 652 N N . GLY A 1 83 ? -8.549 22.218 -3.650 1.00 75.06 83 GLY A N 1
ATOM 653 C CA . GLY A 1 83 ? -8.968 23.514 -4.195 1.00 75.06 83 GLY A CA 1
ATOM 654 C C . GLY A 1 83 ? -7.832 24.354 -4.804 1.00 75.06 83 GLY A C 1
ATOM 655 O O . GLY A 1 83 ? -8.086 25.447 -5.300 1.00 75.06 83 GLY A O 1
ATOM 656 N N . GLU A 1 84 ? -6.591 23.855 -4.809 1.00 77.25 84 GLU A N 1
ATOM 657 C CA . GLU A 1 84 ? -5.380 24.603 -5.189 1.00 77.25 84 GLU A CA 1
ATOM 658 C C . GLU A 1 84 ? -4.721 24.080 -6.478 1.00 77.25 84 GLU A C 1
ATOM 660 O O . GLU A 1 84 ? -3.610 24.475 -6.832 1.00 77.25 84 GLU A O 1
ATOM 665 N N . SER A 1 85 ? -5.386 23.195 -7.225 1.00 69.38 85 SER A N 1
ATOM 666 C CA . SER A 1 85 ? -4.807 22.586 -8.434 1.00 69.38 85 SER A CA 1
ATOM 667 C C . SER A 1 85 ? -4.431 23.609 -9.512 1.00 69.38 85 SER A C 1
ATOM 669 O O . SER A 1 85 ? -3.439 23.423 -10.215 1.00 69.38 85 SER A O 1
ATOM 671 N N . GLN A 1 86 ? -5.172 24.717 -9.612 1.00 72.12 86 GLN A N 1
ATOM 672 C CA . GLN A 1 86 ? -4.882 25.799 -10.558 1.00 72.12 86 GLN A CA 1
ATOM 673 C C . GLN A 1 86 ? -3.645 26.624 -10.167 1.00 72.12 86 GLN A C 1
ATOM 675 O O . GLN A 1 86 ? -2.990 27.172 -11.049 1.00 72.12 86 GLN A O 1
ATOM 680 N N . SER A 1 87 ? -3.316 26.718 -8.873 1.00 76.69 87 SER A N 1
ATOM 681 C CA . SER A 1 87 ? -2.190 27.522 -8.378 1.00 76.69 87 SER A CA 1
ATOM 682 C C . SER A 1 87 ? -0.899 26.716 -8.211 1.00 76.69 87 SER A C 1
ATOM 684 O O . SER A 1 87 ? 0.180 27.256 -8.446 1.00 76.69 87 SER A O 1
ATOM 686 N N . LEU A 1 88 ? -0.989 25.437 -7.828 1.00 77.44 88 LEU A N 1
ATOM 687 C CA . LEU A 1 88 ? 0.167 24.573 -7.550 1.00 77.44 88 LEU A CA 1
ATOM 688 C C . LEU A 1 88 ? 0.523 23.61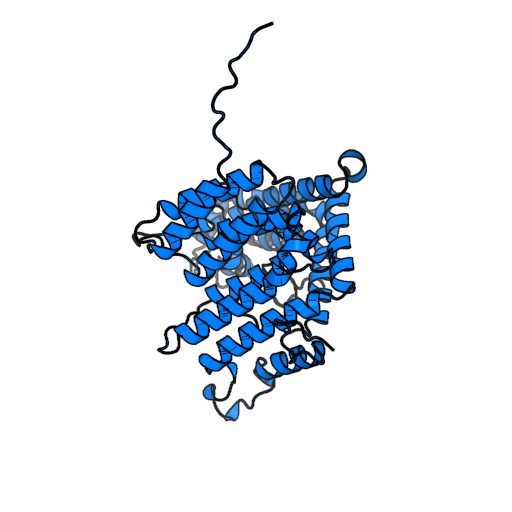2 -8.697 1.00 77.44 88 LEU A C 1
ATOM 690 O O . LEU A 1 88 ? 1.620 23.055 -8.706 1.00 77.44 88 LEU A O 1
ATOM 694 N N . GLY A 1 89 ? -0.371 23.419 -9.670 1.00 88.06 89 GLY A N 1
ATOM 695 C CA . GLY A 1 89 ? -0.285 22.318 -10.630 1.00 88.06 89 GLY A CA 1
ATOM 696 C C . GLY A 1 89 ? -0.770 20.994 -10.026 1.00 88.06 89 GLY A C 1
ATOM 697 O O . GLY A 1 89 ? -0.795 20.816 -8.806 1.00 88.06 89 GLY A O 1
ATOM 698 N N . GLU A 1 90 ? -1.176 20.057 -10.887 1.00 91.19 90 GLU A N 1
ATOM 699 C CA . GLU A 1 90 ? -1.858 18.817 -10.482 1.00 91.19 90 GLU A CA 1
ATOM 700 C C . GLU A 1 90 ? -1.030 17.968 -9.504 1.00 91.19 90 GLU A C 1
ATOM 702 O O . GLU A 1 90 ? -1.501 17.663 -8.409 1.00 91.19 90 GLU A O 1
ATOM 707 N N . ASP A 1 91 ? 0.223 17.657 -9.846 1.00 90.19 91 ASP A N 1
ATOM 708 C CA . ASP A 1 91 ? 1.086 16.785 -9.036 1.00 90.19 91 ASP A CA 1
ATOM 709 C C . ASP A 1 91 ? 1.377 17.366 -7.643 1.00 90.19 91 ASP A C 1
ATOM 711 O O . ASP A 1 91 ? 1.357 16.655 -6.635 1.00 90.19 91 ASP A O 1
ATOM 715 N N . ALA A 1 92 ? 1.634 18.675 -7.559 1.00 90.81 92 ALA A N 1
ATOM 716 C CA . ALA A 1 92 ? 1.925 19.330 -6.286 1.00 90.81 92 ALA A CA 1
ATOM 717 C C . ALA A 1 92 ? 0.672 19.433 -5.404 1.00 90.81 92 ALA A C 1
ATOM 719 O O . ALA A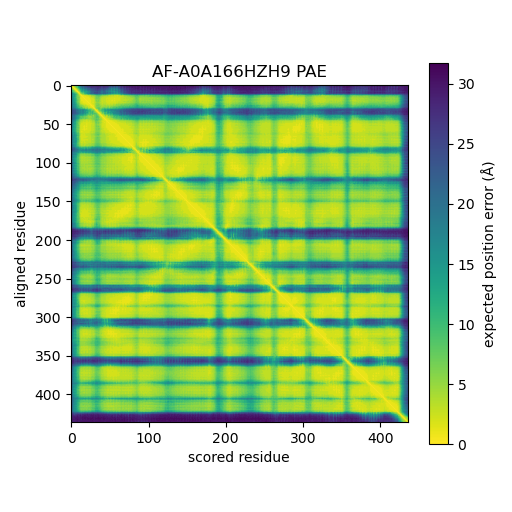 1 92 ? 0.755 19.220 -4.192 1.00 90.81 92 ALA A O 1
ATOM 720 N N . ALA A 1 93 ? -0.494 19.698 -6.003 1.00 93.44 93 ALA A N 1
ATOM 721 C CA . ALA A 1 93 ? -1.773 19.686 -5.303 1.00 93.44 93 ALA A CA 1
ATOM 722 C C . ALA A 1 93 ? -2.128 18.279 -4.789 1.00 93.44 93 ALA A C 1
ATOM 724 O O . ALA A 1 93 ? -2.478 18.126 -3.618 1.00 93.44 93 ALA A O 1
ATOM 725 N N . ALA A 1 94 ? -1.955 17.237 -5.610 1.00 94.94 94 ALA A N 1
ATOM 726 C CA . ALA A 1 94 ? -2.164 15.847 -5.198 1.00 94.94 94 ALA A CA 1
ATOM 727 C C . ALA A 1 94 ? -1.233 15.446 -4.044 1.00 94.94 94 ALA A C 1
ATOM 729 O O . ALA A 1 94 ? -1.661 14.793 -3.084 1.00 94.94 94 ALA A O 1
ATOM 730 N N . LEU A 1 95 ? 0.031 15.879 -4.090 1.00 94.00 95 LEU A N 1
ATOM 731 C CA . LEU A 1 95 ? 0.999 15.660 -3.020 1.00 94.00 95 LEU A CA 1
ATOM 732 C C . LEU A 1 95 ? 0.606 16.378 -1.719 1.00 94.00 95 LEU A C 1
ATOM 734 O O . LEU A 1 95 ? 0.736 15.798 -0.635 1.00 94.00 95 LEU A O 1
ATOM 738 N N . LYS A 1 96 ? 0.096 17.613 -1.809 1.00 93.69 96 LYS A N 1
ATOM 739 C CA . LYS A 1 96 ? -0.412 18.370 -0.656 1.00 93.69 96 LYS A CA 1
ATOM 740 C C . LYS A 1 96 ? -1.604 17.662 -0.011 1.00 93.69 96 LYS A C 1
ATOM 742 O O . LYS A 1 96 ? -1.566 17.404 1.192 1.00 93.69 96 LYS A O 1
ATOM 747 N N . SER A 1 97 ? -2.605 17.269 -0.802 1.00 94.69 97 SER A N 1
ATOM 748 C CA . SER A 1 97 ? -3.759 16.499 -0.316 1.00 94.69 97 SER A CA 1
ATOM 749 C C . SER A 1 97 ? -3.331 15.191 0.336 1.00 94.69 97 SER A C 1
ATOM 751 O O . SER A 1 97 ? -3.758 14.885 1.444 1.00 94.69 97 SER A O 1
ATOM 753 N N . SER A 1 98 ? -2.423 14.446 -0.301 1.00 95.00 98 SER A N 1
ATOM 754 C CA . SER A 1 98 ? -1.908 13.184 0.244 1.00 95.00 98 SER A CA 1
ATOM 755 C C . SER A 1 98 ? -1.197 13.391 1.582 1.00 95.00 98 SER A C 1
ATOM 757 O O . SER A 1 98 ? -1.386 12.604 2.502 1.00 95.00 98 SER A O 1
ATOM 759 N N . SER A 1 99 ? -0.452 14.490 1.729 1.00 93.06 99 SER A N 1
ATOM 760 C CA . SER A 1 99 ? 0.212 14.856 2.988 1.00 93.06 99 SER A CA 1
ATOM 761 C C . SER A 1 99 ? -0.789 15.213 4.097 1.00 93.06 99 SER A C 1
ATOM 763 O O . SER A 1 99 ? -0.571 14.884 5.262 1.00 93.06 99 SER A O 1
ATOM 765 N N . MET A 1 100 ? -1.907 15.856 3.748 1.00 93.56 100 MET A N 1
ATOM 766 C CA . MET A 1 100 ? -2.995 16.158 4.684 1.00 93.56 100 MET A CA 1
ATOM 767 C C . MET A 1 100 ? -3.738 14.887 5.121 1.00 93.56 100 MET A C 1
ATOM 769 O O . MET A 1 100 ? -3.997 14.711 6.311 1.00 93.56 100 MET A O 1
ATOM 773 N N . LEU A 1 101 ? -4.008 13.963 4.192 1.00 95.06 101 LEU A N 1
ATOM 774 C CA . LEU A 1 101 ? -4.559 12.638 4.504 1.00 95.06 101 LEU A CA 1
ATOM 775 C C . LEU A 1 101 ? -3.611 11.841 5.409 1.00 95.06 101 LEU A C 1
ATOM 777 O O . LEU A 1 101 ? -4.036 11.262 6.406 1.00 95.06 101 LEU A O 1
ATOM 781 N N . ASP A 1 102 ? -2.310 11.884 5.115 1.00 93.38 102 ASP A N 1
ATOM 782 C CA . ASP A 1 102 ? -1.263 11.269 5.931 1.00 93.38 102 ASP A CA 1
ATOM 783 C C . ASP A 1 102 ? -1.224 11.778 7.370 1.00 93.38 102 ASP A C 1
ATOM 785 O O . ASP A 1 102 ? -0.792 11.034 8.251 1.00 93.38 102 ASP A O 1
ATOM 789 N N . MET A 1 103 ? -1.634 13.021 7.608 1.00 91.75 103 MET A N 1
ATOM 790 C CA . MET A 1 103 ? -1.740 13.602 8.941 1.00 91.75 103 MET A CA 1
ATOM 791 C C . MET A 1 103 ? -3.021 13.131 9.636 1.00 91.75 103 MET A C 1
ATOM 793 O O . MET A 1 103 ? -2.951 12.539 10.710 1.00 91.75 103 MET A O 1
ATOM 797 N N . LEU A 1 104 ? -4.179 13.357 9.008 1.00 93.62 104 LEU A N 1
ATOM 798 C CA . LEU A 1 104 ? -5.494 13.116 9.611 1.00 93.62 104 LEU A CA 1
ATOM 799 C C . LEU A 1 104 ? -5.749 11.629 9.871 1.00 93.62 104 LEU A C 1
ATOM 801 O O . LEU A 1 104 ? -6.093 11.244 10.985 1.00 93.62 104 LEU A O 1
ATOM 805 N N . VAL A 1 105 ? -5.520 10.771 8.874 1.00 94.12 105 VAL A N 1
ATOM 806 C CA . VAL A 1 105 ? -5.814 9.337 9.011 1.00 94.12 105 VAL A CA 1
ATOM 807 C C . VAL A 1 105 ? -4.839 8.673 9.979 1.00 94.12 105 VAL A C 1
ATOM 809 O O . VAL A 1 105 ? -5.235 7.785 10.729 1.00 94.12 105 VAL A O 1
ATOM 812 N N . LYS A 1 106 ? -3.572 9.110 10.037 1.00 91.81 106 LYS A N 1
ATOM 813 C CA . LYS A 1 106 ? -2.643 8.605 11.062 1.00 91.81 106 LYS A CA 1
ATOM 814 C C . LYS A 1 106 ? -3.022 9.048 12.461 1.00 91.81 106 LYS A C 1
ATOM 816 O O . LYS A 1 106 ? -2.869 8.252 13.381 1.00 91.81 106 LYS A O 1
ATOM 821 N N . LYS A 1 107 ? -3.494 10.286 12.624 1.00 92.25 107 LYS A N 1
ATOM 822 C CA . LYS A 1 107 ? -3.975 10.793 13.910 1.00 92.25 107 LYS A CA 1
ATOM 823 C C . LYS A 1 107 ? -5.148 9.945 14.407 1.00 92.25 107 LYS A C 1
ATOM 825 O O . LYS A 1 107 ? -5.073 9.403 15.507 1.00 92.25 107 LYS A O 1
ATOM 830 N N . ALA A 1 108 ? -6.130 9.695 13.537 1.00 94.06 108 ALA A N 1
ATOM 831 C CA . ALA A 1 108 ? -7.237 8.786 13.819 1.00 94.06 108 ALA A CA 1
ATOM 832 C C . ALA A 1 108 ? -6.759 7.354 14.124 1.00 94.06 108 ALA A C 1
ATOM 834 O O . ALA A 1 108 ? -7.146 6.760 15.126 1.00 94.06 108 ALA A O 1
ATOM 835 N N . TRP A 1 109 ? -5.873 6.792 13.298 1.00 93.94 109 TRP A N 1
ATOM 836 C CA . TRP A 1 109 ? -5.353 5.437 13.495 1.00 93.94 109 TRP A CA 1
ATOM 837 C C . TRP A 1 109 ? -4.578 5.293 14.811 1.00 93.94 109 TRP A C 1
ATOM 839 O O . TRP A 1 109 ? -4.719 4.284 15.498 1.00 93.94 109 TRP A O 1
ATOM 849 N N . HIS A 1 110 ? -3.789 6.299 15.197 1.00 91.88 110 HIS A N 1
ATOM 850 C CA . HIS A 1 110 ? -3.049 6.291 16.455 1.00 91.88 110 HIS A CA 1
ATOM 851 C C . HIS A 1 110 ? -3.985 6.322 17.667 1.00 91.88 110 HIS A C 1
ATOM 853 O O . HIS A 1 110 ? -3.818 5.499 18.565 1.00 91.88 110 HIS A O 1
ATOM 859 N N . ALA A 1 111 ? -4.988 7.206 17.660 1.00 92.62 111 ALA A N 1
ATOM 860 C CA . ALA A 1 111 ? -6.016 7.260 18.698 1.00 92.62 111 ALA A CA 1
ATOM 861 C C . ALA A 1 111 ? -6.786 5.930 18.791 1.00 92.62 111 ALA A C 1
ATOM 863 O O . ALA A 1 111 ? -6.931 5.360 19.873 1.00 92.62 111 ALA A O 1
ATOM 864 N N . GLY A 1 112 ? -7.187 5.371 17.644 1.00 92.88 112 GLY A N 1
ATOM 865 C CA . GLY A 1 112 ? -7.849 4.069 17.565 1.00 92.88 112 GLY A CA 1
ATOM 866 C C . GLY A 1 112 ? -6.982 2.912 18.069 1.00 92.88 112 GLY A C 1
ATOM 867 O O . GLY A 1 112 ? -7.498 2.012 18.726 1.00 92.88 112 GLY A O 1
ATOM 868 N N . ARG A 1 113 ? -5.665 2.942 17.825 1.00 91.38 113 ARG A N 1
ATOM 869 C CA . ARG A 1 113 ? -4.717 1.945 18.351 1.00 91.38 113 ARG A CA 1
ATOM 870 C C . ARG A 1 113 ? -4.624 2.014 19.872 1.00 91.38 113 ARG A C 1
ATOM 872 O O . ARG A 1 113 ? -4.712 0.977 20.517 1.00 91.38 113 ARG A O 1
ATOM 879 N N . LEU A 1 114 ? -4.458 3.215 20.432 1.00 90.44 114 LEU A N 1
ATOM 880 C CA . LEU A 1 114 ? -4.386 3.409 21.883 1.00 90.44 114 LEU A CA 1
ATOM 881 C C . LEU A 1 114 ? -5.673 2.946 22.572 1.00 90.44 114 LEU A C 1
ATOM 883 O O . LEU A 1 114 ? -5.609 2.275 23.598 1.00 90.44 114 LEU A O 1
ATOM 887 N N . LEU A 1 115 ? -6.832 3.246 21.980 1.00 90.44 115 LEU A N 1
ATOM 888 C CA . LEU A 1 115 ? -8.115 2.736 22.462 1.00 90.44 115 LEU A CA 1
ATOM 889 C C . LEU A 1 115 ? -8.179 1.211 22.365 1.00 90.44 115 LEU A C 1
ATOM 891 O O . LEU A 1 115 ? -8.502 0.555 23.349 1.00 90.44 115 LEU A O 1
ATOM 895 N N . ARG A 1 116 ? -7.813 0.624 21.220 1.00 89.12 116 ARG A N 1
ATOM 896 C CA . ARG A 1 116 ? -7.817 -0.834 21.037 1.00 89.12 116 ARG A CA 1
ATOM 897 C C . ARG A 1 116 ? -6.970 -1.561 22.079 1.00 89.12 116 ARG A C 1
ATOM 899 O O . ARG A 1 116 ? -7.440 -2.544 22.634 1.00 89.12 116 ARG A O 1
ATOM 906 N N . GLU A 1 117 ? -5.762 -1.075 22.357 1.00 87.50 117 GLU A N 1
ATOM 907 C CA . GLU A 1 117 ? -4.857 -1.654 23.365 1.00 87.50 117 GLU A CA 1
ATOM 908 C C . GLU A 1 117 ? -5.487 -1.702 24.767 1.00 87.50 117 GLU A C 1
ATOM 910 O O . GLU A 1 117 ? -5.129 -2.553 25.577 1.00 87.50 117 GLU A O 1
ATOM 915 N N . ARG A 1 118 ? -6.445 -0.815 25.060 1.00 86.88 118 ARG A N 1
ATOM 916 C CA . ARG A 1 118 ? -7.211 -0.820 26.315 1.00 86.88 118 ARG A CA 1
ATOM 917 C C . ARG A 1 118 ? -8.483 -1.653 26.252 1.00 86.88 118 ARG A C 1
ATOM 919 O O . ARG A 1 118 ? -8.884 -2.221 27.263 1.00 86.88 118 ARG A O 1
ATOM 926 N N . LEU A 1 119 ? -9.111 -1.715 25.082 1.00 84.81 119 LEU A N 1
ATOM 927 C CA . LEU A 1 119 ? -10.314 -2.509 24.838 1.00 84.81 119 LEU A CA 1
ATOM 928 C C . LEU A 1 119 ? -10.019 -4.016 24.751 1.00 84.81 119 LEU A C 1
ATOM 930 O O . LEU A 1 119 ? -10.951 -4.807 24.867 1.00 84.81 119 LEU A O 1
ATOM 934 N N . ASP A 1 120 ? -8.753 -4.414 24.580 1.00 81.94 120 ASP A N 1
ATOM 935 C CA . ASP A 1 120 ? -8.278 -5.806 24.561 1.00 81.94 120 ASP A CA 1
ATOM 936 C C . ASP A 1 120 ? -8.325 -6.466 25.952 1.00 81.94 120 ASP A C 1
ATOM 938 O O . ASP A 1 120 ? -7.316 -6.827 26.557 1.00 81.94 120 ASP A O 1
ATOM 942 N N . THR A 1 121 ? -9.535 -6.565 26.501 1.00 71.81 121 THR A N 1
ATOM 943 C CA . 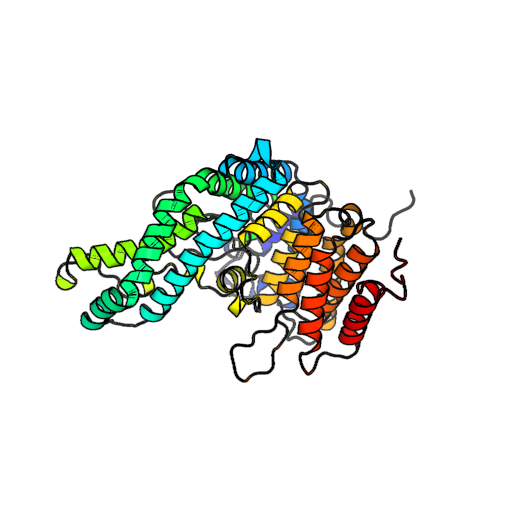THR A 1 121 ? -9.840 -7.215 27.775 1.00 71.81 121 THR A CA 1
ATOM 944 C C . THR A 1 121 ? -11.063 -8.115 27.612 1.00 71.81 121 THR A C 1
ATOM 946 O O . THR A 1 121 ? -12.103 -7.701 27.097 1.00 71.81 121 THR A O 1
ATOM 949 N N . ALA A 1 122 ? -10.927 -9.378 28.019 1.00 62.72 122 ALA A N 1
ATOM 950 C CA . ALA A 1 122 ? -12.036 -10.329 28.068 1.00 62.72 122 ALA A CA 1
ATOM 951 C C . ALA A 1 122 ? -12.899 -10.059 29.315 1.00 62.72 122 ALA A C 1
ATOM 953 O O . ALA A 1 122 ? -12.338 -9.831 30.385 1.00 62.72 122 ALA A O 1
ATOM 954 N N . ASP A 1 123 ? -14.231 -10.080 29.173 1.00 65.19 123 ASP A N 1
ATOM 955 C CA . ASP A 1 123 ? -15.215 -9.760 30.229 1.00 65.19 123 ASP A CA 1
ATOM 956 C C . ASP A 1 123 ? -14.893 -8.482 31.034 1.00 65.19 123 ASP A C 1
ATOM 958 O O . ASP A 1 123 ? -14.665 -8.523 32.248 1.00 65.19 123 ASP A O 1
ATOM 962 N N . PRO A 1 124 ? -14.851 -7.310 30.378 1.00 67.75 124 PRO A N 1
ATOM 963 C CA . PRO A 1 124 ? -14.477 -6.074 31.042 1.00 67.75 124 PRO A CA 1
ATOM 964 C C . PRO A 1 124 ? -15.547 -5.652 32.064 1.00 67.75 124 PRO A C 1
ATOM 966 O O . PRO A 1 124 ? -16.721 -5.505 31.706 1.00 67.75 124 PRO A O 1
ATOM 969 N N . PRO A 1 125 ? -15.170 -5.408 33.333 1.00 75.50 125 PRO A N 1
ATOM 970 C CA . PRO A 1 125 ? -16.101 -4.902 34.332 1.00 75.50 125 PRO A CA 1
ATOM 971 C C . PRO A 1 125 ? -16.553 -3.480 33.966 1.00 75.50 125 PRO A C 1
ATOM 973 O O . PRO A 1 125 ? -15.825 -2.728 33.312 1.00 75.50 125 PRO A O 1
ATOM 976 N N . LYS A 1 126 ? -17.747 -3.075 34.418 1.00 78.00 126 LYS A N 1
ATOM 977 C CA . LYS A 1 126 ? -18.316 -1.738 34.155 1.00 78.00 126 LYS A CA 1
ATOM 978 C C . LYS A 1 126 ? -17.353 -0.616 34.559 1.00 78.00 126 LYS A C 1
ATOM 980 O O . LYS A 1 126 ? -17.250 0.395 33.873 1.00 78.00 126 LYS A O 1
ATOM 985 N N . GLU A 1 127 ? -16.613 -0.813 35.645 1.00 81.50 127 GLU A N 1
ATOM 986 C CA . GLU A 1 127 ? -15.611 0.122 36.151 1.00 81.50 127 GLU A CA 1
ATOM 987 C C . GLU A 1 127 ? -14.460 0.339 35.160 1.00 81.50 127 GLU A C 1
ATOM 989 O O . GLU A 1 127 ? -13.943 1.451 35.059 1.00 81.50 127 GLU A O 1
ATOM 994 N N . LEU A 1 128 ? -14.067 -0.698 34.412 1.00 80.94 128 LEU A N 1
ATOM 995 C CA . LEU A 1 128 ? -13.042 -0.589 33.376 1.00 80.94 128 LEU A CA 1
ATOM 996 C C . LEU A 1 128 ? -13.560 0.217 32.183 1.00 80.94 128 LEU A C 1
ATOM 998 O O . LEU A 1 128 ? -12.836 1.061 31.667 1.00 80.94 128 LEU A O 1
ATOM 1002 N N . PHE A 1 129 ? -14.817 0.012 31.786 1.00 82.94 129 PHE A N 1
ATOM 1003 C CA . PHE A 1 129 ? -15.443 0.801 30.726 1.00 82.94 129 PHE A CA 1
ATOM 1004 C C . PHE A 1 129 ? -15.510 2.295 31.085 1.00 82.94 129 PHE A C 1
ATOM 1006 O O . PHE A 1 129 ? -15.064 3.131 30.301 1.00 82.94 129 PHE A O 1
ATOM 1013 N N . THR A 1 130 ? -15.991 2.636 32.287 1.00 84.19 130 THR A N 1
ATOM 1014 C CA . THR A 1 130 ? -16.022 4.032 32.760 1.00 84.19 130 THR A CA 1
ATOM 1015 C C . THR A 1 130 ? -14.620 4.635 32.798 1.00 84.19 130 THR A C 1
ATOM 1017 O O . THR A 1 130 ? -14.418 5.749 32.324 1.00 84.19 130 THR A O 1
ATOM 1020 N N . ARG A 1 131 ? -13.628 3.874 33.278 1.00 86.38 131 ARG A N 1
ATOM 1021 C CA . ARG A 1 131 ? -12.230 4.315 33.297 1.00 86.38 131 ARG A CA 1
ATOM 1022 C C . ARG A 1 131 ? -11.683 4.574 31.894 1.00 86.38 131 ARG A C 1
ATOM 1024 O O . ARG A 1 131 ? -11.007 5.572 31.699 1.00 86.38 131 ARG A O 1
ATOM 1031 N N . ILE A 1 132 ? -11.982 3.715 30.917 1.00 87.00 132 ILE A N 1
ATOM 1032 C CA . ILE A 1 132 ? -11.565 3.921 29.521 1.00 87.00 132 ILE A CA 1
ATOM 1033 C C . ILE A 1 132 ? -12.171 5.215 28.968 1.00 87.00 132 ILE A C 1
ATOM 1035 O O . ILE A 1 132 ? -11.457 5.986 28.334 1.00 87.00 132 ILE A O 1
ATOM 1039 N N . LEU A 1 133 ? -13.456 5.477 29.223 1.00 86.81 133 LEU A N 1
ATOM 1040 C CA . LEU A 1 133 ? -14.106 6.713 28.783 1.00 86.81 133 LEU A CA 1
ATOM 1041 C C . LEU A 1 133 ? -13.471 7.963 29.401 1.00 86.81 133 LEU A C 1
ATOM 1043 O O . LEU A 1 133 ? -13.308 8.952 28.700 1.00 86.81 133 LEU A O 1
ATOM 1047 N N . GLU A 1 134 ? -13.110 7.923 30.684 1.00 88.25 134 GLU A N 1
ATOM 1048 C CA . GLU A 1 134 ? -12.498 9.057 31.387 1.00 88.25 134 GLU A CA 1
ATOM 1049 C C . GLU A 1 134 ? -11.027 9.263 30.995 1.00 88.25 134 GLU A C 1
ATOM 1051 O O . GLU A 1 134 ? -10.626 10.370 30.643 1.00 88.25 134 GLU A O 1
ATOM 1056 N N . GLU A 1 135 ? -10.215 8.203 31.022 1.00 91.38 135 GLU A N 1
ATOM 1057 C CA . GLU A 1 135 ? -8.770 8.276 30.760 1.00 91.38 135 GLU A CA 1
ATOM 1058 C C . GLU A 1 135 ? -8.441 8.472 29.273 1.00 91.38 135 GLU A C 1
ATOM 1060 O O . GLU A 1 135 ? -7.365 8.971 28.942 1.00 91.38 135 GLU A O 1
ATOM 1065 N N . HIS A 1 136 ? -9.339 8.075 28.366 1.00 91.88 136 HIS A N 1
ATOM 1066 C CA . HIS A 1 136 ? -9.118 8.147 26.922 1.00 91.88 136 HIS A CA 1
ATOM 1067 C C . HIS A 1 136 ? -10.126 9.040 26.177 1.00 91.88 136 HIS A C 1
ATOM 1069 O O . HIS A 1 136 ? -10.195 8.949 24.949 1.00 91.88 136 HIS A O 1
ATOM 1075 N N . ASP A 1 137 ? -10.836 9.945 26.864 1.00 93.31 137 ASP A N 1
ATOM 1076 C CA . ASP A 1 137 ? -11.762 10.913 26.242 1.00 93.31 137 ASP A CA 1
ATOM 1077 C C . ASP A 1 137 ? -11.095 11.740 25.130 1.00 93.31 137 ASP A C 1
ATOM 1079 O O . ASP A 1 137 ? -11.695 11.980 24.082 1.00 93.31 137 ASP A O 1
ATOM 1083 N N . GLU A 1 138 ? -9.816 12.091 25.301 1.00 94.94 138 GLU A N 1
ATOM 1084 C CA . GLU A 1 138 ? -9.029 12.777 24.271 1.00 94.94 138 GLU A CA 1
ATOM 1085 C C . GLU A 1 138 ? -8.916 11.941 22.989 1.00 94.94 138 GLU A C 1
ATOM 1087 O O . GLU A 1 138 ? -9.094 12.466 21.893 1.00 94.94 138 GLU A O 1
ATOM 1092 N N . ASN A 1 139 ? -8.680 10.628 23.103 1.00 94.69 139 ASN A N 1
ATOM 1093 C CA . ASN A 1 139 ? -8.580 9.739 21.942 1.00 94.69 139 ASN A CA 1
ATOM 1094 C C . ASN A 1 139 ? -9.942 9.545 21.262 1.00 94.69 139 ASN A C 1
ATOM 1096 O O . ASN A 1 139 ? -10.012 9.474 20.037 1.00 94.69 139 ASN A O 1
ATOM 1100 N N . ILE A 1 140 ? -11.022 9.468 22.045 1.00 94.12 140 ILE A N 1
ATOM 1101 C CA . ILE A 1 140 ? -12.400 9.372 21.538 1.00 94.12 140 ILE A CA 1
ATOM 1102 C C . ILE A 1 140 ? -12.747 10.644 20.754 1.00 94.12 140 ILE A C 1
ATOM 1104 O O . ILE A 1 140 ? -13.149 10.570 19.593 1.00 94.12 140 ILE A O 1
ATOM 1108 N N . SER A 1 141 ? -12.498 11.807 21.353 1.00 94.56 141 SER A N 1
ATOM 1109 C CA . SER A 1 141 ? -12.726 13.114 20.732 1.00 94.56 141 SER A CA 1
ATOM 1110 C C . SER A 1 141 ? -11.863 13.317 19.483 1.00 94.56 141 SER A C 1
ATOM 1112 O O . SER A 1 141 ? -12.308 13.904 18.500 1.00 94.56 141 SER A O 1
ATOM 1114 N N . GLU A 1 142 ? -10.633 12.798 19.480 1.00 96.25 142 GLU A N 1
ATOM 1115 C CA . GLU A 1 142 ? -9.735 12.853 18.327 1.00 96.25 142 GLU A CA 1
ATOM 1116 C C . GLU A 1 142 ? -10.264 12.049 17.129 1.00 96.25 142 GLU A C 1
ATOM 1118 O O . GLU A 1 142 ? -10.189 12.508 15.985 1.00 96.25 142 GLU A O 1
ATOM 1123 N N . LEU A 1 143 ? -10.832 10.865 17.379 1.00 94.56 143 LEU A N 1
ATOM 1124 C CA . LEU A 1 143 ? -11.482 10.060 16.344 1.00 94.56 143 LEU A CA 1
ATOM 1125 C C . LEU A 1 143 ? -12.680 10.796 15.728 1.00 94.56 143 LEU A C 1
ATOM 1127 O O . LEU A 1 143 ? -12.801 10.857 14.501 1.00 94.56 143 LEU A O 1
ATOM 1131 N N . GLU A 1 144 ? -13.529 11.390 16.567 1.00 94.19 144 GLU A N 1
ATOM 1132 C CA . GLU A 1 144 ? -14.685 12.187 16.142 1.00 94.19 144 GLU A CA 1
ATOM 1133 C C . GLU A 1 144 ? -14.247 13.420 15.334 1.00 94.19 144 GLU A C 1
ATOM 1135 O O . GLU A 1 144 ? -14.785 13.696 14.259 1.00 94.19 144 GLU A O 1
ATOM 1140 N N . TYR A 1 145 ? -13.223 14.134 15.808 1.00 95.12 145 TYR A N 1
ATOM 1141 C CA . TYR A 1 145 ? -12.647 15.297 15.137 1.00 95.12 145 TYR A CA 1
ATOM 1142 C C . TYR A 1 145 ? -12.103 14.954 13.747 1.00 95.12 145 TYR A C 1
ATOM 1144 O O . TYR A 1 145 ? -12.448 15.614 12.763 1.00 95.12 145 TYR A O 1
ATOM 1152 N N . CYS A 1 146 ? -11.282 13.905 13.644 1.00 94.75 146 CYS A N 1
ATOM 1153 C CA . CYS A 1 146 ? -10.708 13.483 12.368 1.00 94.75 146 CYS A CA 1
ATOM 1154 C C . CYS A 1 146 ? -11.799 13.104 11.358 1.00 94.75 146 CYS A C 1
ATOM 1156 O O . CYS A 1 146 ? -11.706 13.490 10.190 1.00 94.75 146 CYS A O 1
ATOM 1158 N N . TRP A 1 147 ? -12.850 12.405 11.799 1.00 93.00 147 TRP A N 1
ATOM 1159 C CA . TRP A 1 147 ? -13.998 12.084 10.951 1.00 93.00 147 TRP A CA 1
ATOM 1160 C C . TRP A 1 147 ? -14.725 13.334 10.449 1.00 93.00 147 TRP A C 1
ATOM 1162 O O . TRP A 1 147 ? -14.964 13.466 9.248 1.00 93.00 147 TRP A O 1
ATOM 1172 N N . ASN A 1 148 ? -15.017 14.277 11.347 1.00 91.56 148 ASN A N 1
ATOM 1173 C CA . ASN A 1 148 ? -15.727 15.509 11.005 1.00 91.56 148 ASN A CA 1
ATOM 1174 C C . ASN A 1 148 ? -14.971 16.358 9.974 1.00 91.56 148 ASN A C 1
ATOM 1176 O O . ASN A 1 148 ? -15.590 17.061 9.176 1.00 91.56 148 ASN A O 1
ATOM 1180 N N . ILE A 1 149 ? -13.638 16.281 9.959 1.00 92.06 149 ILE A N 1
ATOM 1181 C CA . ILE A 1 149 ? -12.817 17.013 8.994 1.00 92.06 149 ILE A CA 1
ATOM 1182 C C . ILE A 1 149 ? -12.682 16.270 7.677 1.00 92.06 149 ILE A C 1
ATOM 1184 O O . ILE A 1 149 ? -12.729 16.907 6.632 1.00 92.06 149 ILE A O 1
ATOM 1188 N N . ILE A 1 150 ? -12.490 14.951 7.678 1.00 91.81 150 ILE A N 1
ATOM 1189 C CA . ILE A 1 150 ? -12.061 14.238 6.467 1.00 91.81 150 ILE A CA 1
ATOM 1190 C C . ILE A 1 150 ? -13.158 14.080 5.403 1.00 91.81 150 ILE A C 1
ATOM 1192 O O . ILE A 1 150 ? -12.878 13.605 4.305 1.00 91.81 150 ILE A O 1
ATOM 1196 N N . GLY A 1 151 ? -14.394 14.510 5.679 1.00 85.19 151 GLY A N 1
ATOM 1197 C CA . GLY A 1 151 ? -15.532 14.385 4.762 1.00 85.19 151 GLY A CA 1
ATOM 1198 C C . GLY A 1 151 ? -15.301 14.973 3.361 1.00 85.19 151 GLY A C 1
ATOM 1199 O O . GLY A 1 151 ? -15.860 14.466 2.387 1.00 85.19 151 GLY A O 1
ATOM 1200 N N . TRP A 1 152 ? -14.423 15.975 3.222 1.00 89.69 152 TRP A N 1
ATOM 1201 C CA . TRP A 1 152 ? -14.036 16.539 1.918 1.00 89.69 152 TRP A CA 1
ATOM 1202 C C . TRP A 1 152 ? -13.341 15.524 0.997 1.00 89.69 152 TRP A C 1
ATOM 1204 O O . TRP A 1 152 ? -13.365 15.687 -0.221 1.00 89.69 152 TRP A O 1
ATOM 1214 N N . ALA A 1 153 ? -12.734 14.469 1.549 1.00 92.88 153 ALA A N 1
ATOM 1215 C CA . ALA A 1 153 ? -11.957 13.489 0.798 1.00 92.88 153 ALA A CA 1
ATOM 1216 C C . ALA A 1 153 ? -12.817 12.376 0.176 1.00 92.88 153 ALA A C 1
ATOM 1218 O O . ALA A 1 153 ? -12.274 11.454 -0.425 1.00 92.88 153 ALA A O 1
ATOM 1219 N N . LYS A 1 154 ? -14.153 12.439 0.265 1.00 92.19 154 LYS A N 1
ATOM 1220 C CA . LYS A 1 154 ? -15.037 11.408 -0.307 1.00 92.19 154 LYS A CA 1
ATOM 1221 C C . LYS A 1 154 ? -14.796 11.130 -1.806 1.00 92.19 154 LYS A C 1
ATOM 1223 O O . LYS A 1 154 ? -14.722 9.957 -2.164 1.00 92.19 154 LYS A O 1
ATOM 1228 N N . PRO A 1 155 ? -14.572 12.140 -2.674 1.00 93.88 155 PRO A N 1
ATOM 1229 C CA . PRO A 1 155 ? -14.220 11.889 -4.075 1.00 93.88 155 PRO A CA 1
ATOM 1230 C C . PRO A 1 155 ? -12.919 11.089 -4.248 1.00 93.88 155 PRO A C 1
ATOM 1232 O O . PRO A 1 155 ? -12.761 10.365 -5.231 1.00 93.88 155 PRO A O 1
ATOM 1235 N N . VAL A 1 156 ? -11.986 11.196 -3.293 1.00 94.38 156 VAL A N 1
ATOM 1236 C CA . VAL A 1 156 ? -10.751 10.403 -3.286 1.00 94.38 156 VAL A CA 1
ATOM 1237 C C . VAL A 1 156 ? -11.087 8.933 -3.051 1.00 94.38 156 VAL A C 1
ATOM 1239 O O . VAL A 1 156 ? -10.689 8.108 -3.869 1.00 94.38 156 VAL A O 1
ATOM 1242 N N . ASP A 1 157 ? -11.865 8.605 -2.013 1.00 93.56 157 ASP A N 1
ATOM 1243 C CA . ASP A 1 157 ? -12.322 7.231 -1.741 1.00 93.56 157 ASP A CA 1
ATOM 1244 C C . ASP A 1 157 ? -13.017 6.605 -2.955 1.00 93.56 157 ASP A C 1
ATOM 1246 O O . ASP A 1 157 ? -12.702 5.476 -3.327 1.00 93.56 157 ASP A O 1
ATOM 1250 N N . ASP A 1 158 ? -13.929 7.340 -3.596 1.00 92.62 158 ASP A N 1
ATOM 1251 C CA . ASP A 1 158 ? -14.680 6.839 -4.752 1.00 92.62 158 ASP A CA 1
ATOM 1252 C C . ASP A 1 158 ? -13.757 6.550 -5.946 1.00 92.62 158 ASP A C 1
ATOM 1254 O O . ASP A 1 158 ? -13.865 5.505 -6.590 1.00 92.62 158 ASP A O 1
ATOM 1258 N N . SER A 1 159 ? -12.781 7.426 -6.202 1.00 95.00 159 SER A N 1
ATOM 1259 C CA . SER A 1 159 ? -11.799 7.215 -7.270 1.00 95.00 159 SER A CA 1
ATOM 1260 C C . SER A 1 159 ? -10.833 6.058 -6.987 1.00 95.00 159 SER A C 1
ATOM 1262 O O . SER A 1 159 ? -10.468 5.321 -7.901 1.00 95.00 159 SER A O 1
ATOM 1264 N N . LEU A 1 160 ? -10.447 5.853 -5.725 1.00 95.12 160 LEU A N 1
ATOM 1265 C CA . LEU A 1 160 ? -9.597 4.737 -5.312 1.00 95.12 160 LEU A CA 1
ATOM 1266 C C . LEU A 1 160 ? -10.345 3.407 -5.371 1.00 95.12 160 LEU A C 1
ATOM 1268 O O . LEU A 1 160 ? -9.762 2.408 -5.785 1.00 95.12 160 LEU A O 1
ATOM 1272 N N . ARG A 1 161 ? -11.632 3.398 -5.009 1.00 92.62 16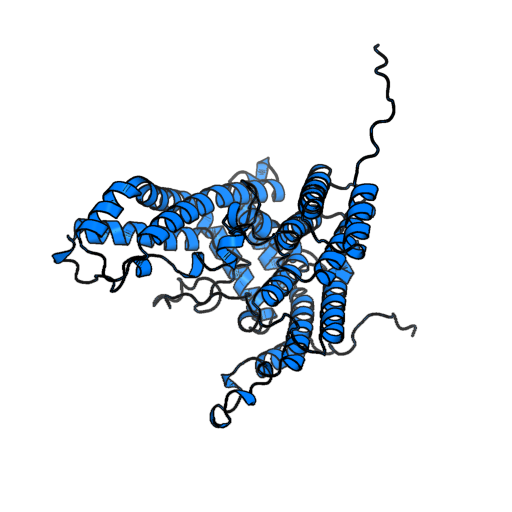1 ARG A N 1
ATOM 1273 C CA . ARG A 1 161 ? -12.501 2.230 -5.180 1.00 92.62 161 ARG A CA 1
ATOM 1274 C C . ARG A 1 161 ? -12.579 1.825 -6.648 1.00 92.62 161 ARG A C 1
ATOM 1276 O O . ARG A 1 161 ? -12.351 0.663 -6.952 1.00 92.62 161 ARG A O 1
ATOM 1283 N N . SER A 1 162 ? -12.763 2.790 -7.549 1.00 93.81 162 SER A N 1
ATOM 1284 C CA . SER A 1 162 ? -12.743 2.528 -8.992 1.00 93.81 162 SER A CA 1
ATOM 1285 C C . SER A 1 162 ? -11.406 1.935 -9.463 1.00 93.81 162 SER A C 1
ATOM 1287 O O . SER A 1 162 ? -11.404 0.990 -10.249 1.00 93.81 162 SER A O 1
ATOM 1289 N N . VAL A 1 163 ? -10.264 2.401 -8.932 1.00 95.50 163 VAL A N 1
ATOM 1290 C CA . VAL A 1 163 ? -8.956 1.777 -9.219 1.00 95.50 163 VAL A CA 1
ATOM 1291 C C . VAL A 1 163 ? -8.921 0.325 -8.746 1.00 95.50 163 VAL A C 1
ATOM 1293 O O . VAL A 1 163 ? -8.461 -0.531 -9.496 1.00 95.50 163 VAL A O 1
ATOM 1296 N N . ILE A 1 164 ? -9.399 0.038 -7.533 1.00 93.50 164 ILE A N 1
ATOM 1297 C CA . ILE A 1 164 ? -9.451 -1.322 -6.975 1.00 93.50 164 ILE A CA 1
ATOM 1298 C C . ILE A 1 164 ? -10.325 -2.238 -7.841 1.00 93.50 164 ILE A C 1
ATOM 1300 O O . ILE A 1 164 ? -9.890 -3.335 -8.183 1.00 93.50 164 ILE A O 1
ATOM 1304 N N . GLU A 1 165 ? -11.520 -1.783 -8.220 1.00 91.75 165 GLU A N 1
ATOM 1305 C CA . GLU A 1 165 ? -12.465 -2.525 -9.064 1.00 91.75 165 GLU A CA 1
ATOM 1306 C C . GLU A 1 165 ? -11.839 -2.855 -10.420 1.00 91.75 165 GLU A C 1
ATOM 1308 O O . GLU A 1 165 ? -11.727 -4.025 -10.777 1.00 91.75 165 GLU A O 1
ATOM 1313 N N . VAL A 1 166 ? -11.313 -1.848 -11.124 1.00 95.06 166 VAL A N 1
ATOM 1314 C CA . VAL A 1 166 ? -10.671 -2.038 -12.432 1.00 95.06 166 VAL A CA 1
ATOM 1315 C C . VAL A 1 166 ? -9.450 -2.948 -12.331 1.00 95.06 166 VAL A C 1
ATOM 1317 O O . VAL A 1 166 ? -9.269 -3.827 -13.170 1.00 95.06 166 VAL A O 1
ATOM 1320 N N . VAL A 1 167 ? -8.600 -2.759 -11.317 1.00 94.75 167 VAL A N 1
ATOM 1321 C CA . VAL A 1 167 ? -7.422 -3.609 -11.096 1.00 94.75 167 VAL A CA 1
ATOM 1322 C C . VAL A 1 167 ? -7.846 -5.048 -10.814 1.00 94.75 167 VAL A C 1
ATOM 1324 O O . VAL A 1 167 ? -7.213 -5.976 -11.313 1.00 94.75 167 VAL A O 1
ATOM 1327 N N . SER A 1 168 ? -8.923 -5.260 -10.064 1.00 91.38 168 SER A N 1
ATOM 1328 C CA . SER A 1 168 ? -9.435 -6.601 -9.815 1.00 91.38 168 SER A CA 1
ATOM 1329 C C . SER A 1 168 ? -10.040 -7.243 -11.058 1.00 91.38 168 SER A C 1
ATOM 1331 O O . SER A 1 168 ? -9.772 -8.414 -11.296 1.00 91.38 168 SER A O 1
ATOM 1333 N N . GLU A 1 169 ? -10.825 -6.511 -11.845 1.00 91.69 169 GLU A N 1
ATOM 1334 C CA . GLU A 1 169 ? -11.404 -7.018 -13.092 1.00 91.69 169 GLU A CA 1
ATOM 1335 C C . GLU A 1 169 ? -10.310 -7.409 -14.085 1.00 91.69 169 GLU A C 1
ATOM 1337 O O . GLU A 1 169 ? -10.308 -8.518 -14.603 1.00 91.69 169 GLU A O 1
ATOM 1342 N N . VAL A 1 170 ? -9.329 -6.530 -14.324 1.00 93.56 170 VAL A N 1
ATOM 1343 C CA . VAL A 1 170 ? -8.269 -6.809 -15.310 1.00 93.56 170 VAL A CA 1
ATOM 1344 C C . VAL A 1 170 ? -7.341 -7.931 -14.859 1.00 93.56 170 VAL A C 1
ATOM 1346 O O . VAL A 1 170 ? -6.608 -8.473 -15.674 1.00 93.56 170 VAL A O 1
ATOM 1349 N N . THR A 1 171 ? -7.306 -8.237 -13.561 1.00 92.25 171 THR A N 1
ATOM 1350 C CA . THR A 1 171 ? -6.523 -9.350 -13.012 1.00 92.25 171 THR A CA 1
ATOM 1351 C C . THR A 1 171 ? -7.357 -10.614 -12.831 1.00 92.25 171 THR A C 1
ATOM 1353 O O . THR A 1 171 ? -6.898 -11.528 -12.146 1.00 92.25 171 THR A O 1
ATOM 1356 N N . GLU A 1 172 ? -8.557 -10.672 -13.423 1.00 89.62 172 GLU A N 1
ATOM 1357 C CA . GLU A 1 172 ? -9.490 -11.804 -13.338 1.00 89.62 172 GLU A CA 1
ATOM 1358 C C . GLU A 1 172 ? -9.751 -12.223 -11.882 1.00 89.62 172 GLU A C 1
ATOM 1360 O O . GLU A 1 172 ? -9.793 -13.397 -11.538 1.00 89.62 172 GLU A O 1
ATOM 1365 N N . HIS A 1 173 ? -9.841 -11.245 -10.975 1.00 87.56 173 HIS A N 1
ATOM 1366 C CA . HIS A 1 173 ? -10.035 -11.465 -9.540 1.00 87.56 173 HIS A CA 1
ATOM 1367 C C . HIS A 1 173 ? -9.005 -12.414 -8.903 1.00 87.56 173 HIS A C 1
ATOM 1369 O O . HIS A 1 173 ? -9.298 -13.084 -7.915 1.00 87.56 173 HIS A O 1
ATOM 1375 N N . MET A 1 174 ? -7.774 -12.452 -9.419 1.00 88.31 174 MET A N 1
ATOM 1376 C CA . MET A 1 174 ? -6.706 -13.282 -8.853 1.00 88.31 174 MET A CA 1
ATOM 1377 C C . MET A 1 174 ? -6.125 -12.696 -7.549 1.00 88.31 174 MET A C 1
ATOM 1379 O O . MET A 1 174 ? -5.522 -13.411 -6.752 1.00 88.31 174 MET A O 1
ATOM 1383 N N . LEU A 1 175 ? -6.296 -11.392 -7.309 1.00 88.56 175 LEU A N 1
ATOM 1384 C CA . LEU A 1 175 ? -5.678 -10.666 -6.188 1.00 88.56 175 LEU A CA 1
ATOM 1385 C C . LEU A 1 175 ? -6.026 -11.192 -4.781 1.00 88.56 175 LEU A C 1
ATOM 1387 O O . LEU A 1 175 ? -5.102 -11.274 -3.973 1.00 88.56 175 LEU A O 1
ATOM 1391 N N . PRO A 1 176 ? -7.272 -11.594 -4.467 1.00 86.44 176 PRO A N 1
ATOM 1392 C CA . PRO A 1 176 ? -7.621 -12.178 -3.168 1.00 86.44 176 PRO A CA 1
ATOM 1393 C C . PRO A 1 176 ? -6.845 -13.451 -2.804 1.00 86.44 176 PRO A C 1
ATOM 1395 O O . PRO A 1 176 ? -6.726 -13.779 -1.627 1.00 86.44 176 PRO A O 1
ATOM 1398 N N . PHE A 1 177 ? -6.287 -14.162 -3.789 1.00 85.12 177 PHE A N 1
ATOM 1399 C CA . PHE A 1 177 ? -5.511 -15.384 -3.555 1.00 85.12 177 PHE A CA 1
ATOM 1400 C C . PHE A 1 177 ? -4.037 -15.111 -3.225 1.00 85.12 177 PHE A C 1
ATOM 1402 O O . PHE A 1 177 ? -3.309 -16.025 -2.835 1.00 85.12 177 PHE A O 1
ATOM 1409 N N . PHE A 1 178 ? -3.566 -13.869 -3.373 1.00 86.56 178 PHE A N 1
ATOM 1410 C CA . PHE A 1 178 ? -2.198 -13.517 -3.009 1.00 86.56 178 PHE A CA 1
ATOM 1411 C C . PHE A 1 178 ? -2.075 -13.315 -1.492 1.00 86.56 178 PHE A C 1
ATOM 1413 O O . PHE A 1 178 ? -2.805 -12.500 -0.914 1.00 86.56 178 PHE A O 1
ATOM 1420 N N . PRO A 1 179 ? -1.093 -13.960 -0.834 1.00 83.88 179 PRO A N 1
ATOM 1421 C CA . PRO A 1 179 ? -0.833 -13.724 0.581 1.00 83.88 179 PRO A CA 1
ATOM 1422 C C . PRO A 1 179 ? -0.537 -12.238 0.851 1.00 83.88 179 PRO A C 1
ATOM 1424 O O . PRO A 1 179 ? 0.326 -11.643 0.207 1.00 83.88 179 PRO A O 1
ATOM 1427 N N . GLY A 1 180 ? -1.282 -11.624 1.775 1.00 81.31 180 GLY A N 1
ATOM 1428 C CA . GLY A 1 180 ? -1.110 -10.212 2.151 1.00 81.31 180 GLY A CA 1
ATOM 1429 C C . GLY A 1 180 ? -1.591 -9.184 1.111 1.00 81.31 180 GLY A C 1
ATOM 1430 O O . GLY A 1 180 ? -1.346 -7.983 1.267 1.00 81.31 180 GLY A O 1
ATOM 1431 N N . ALA A 1 181 ? -2.268 -9.611 0.037 1.00 86.38 181 ALA A N 1
ATOM 1432 C CA . ALA A 1 181 ? -2.875 -8.692 -0.931 1.00 86.38 181 ALA A CA 1
ATOM 1433 C C . ALA A 1 181 ? -4.253 -8.182 -0.498 1.00 86.38 181 ALA A C 1
ATOM 1435 O O . ALA A 1 181 ? -4.634 -7.075 -0.892 1.00 86.38 181 ALA A O 1
ATOM 1436 N N . THR A 1 182 ? -4.956 -8.956 0.330 1.00 86.69 182 THR A N 1
ATOM 1437 C CA . THR A 1 182 ? -6.258 -8.621 0.909 1.00 86.69 182 THR A CA 1
ATOM 1438 C C . THR A 1 182 ? -6.306 -8.949 2.402 1.00 86.69 182 THR A C 1
ATOM 1440 O O . THR A 1 182 ? -5.648 -9.877 2.866 1.00 86.69 182 THR A O 1
ATOM 1443 N N . ILE A 1 183 ? -7.100 -8.193 3.154 1.00 82.94 183 ILE A N 1
ATOM 1444 C CA . ILE A 1 183 ? -7.356 -8.367 4.585 1.00 82.94 183 ILE A CA 1
ATOM 1445 C C . ILE A 1 183 ? -8.865 -8.510 4.748 1.00 82.94 183 ILE A C 1
ATOM 1447 O O . ILE A 1 183 ? -9.601 -7.576 4.430 1.00 82.94 183 ILE A O 1
ATOM 1451 N N . SER A 1 184 ? -9.324 -9.666 5.223 1.00 80.44 184 SER A N 1
ATOM 1452 C CA . SER A 1 184 ? -10.745 -9.906 5.484 1.00 80.44 184 SER A CA 1
ATOM 1453 C C . SER A 1 184 ? -11.286 -8.888 6.485 1.00 80.44 184 SER A C 1
ATOM 1455 O O . SER A 1 184 ? -10.659 -8.624 7.514 1.00 80.44 184 SER A O 1
ATOM 1457 N N . THR A 1 185 ? -12.450 -8.319 6.190 1.00 73.38 185 THR A N 1
ATOM 1458 C CA . THR A 1 185 ? -13.132 -7.386 7.089 1.00 73.38 185 THR A CA 1
ATOM 1459 C C . THR A 1 185 ? -14.180 -8.130 7.906 1.00 73.38 185 THR A C 1
ATOM 1461 O O . THR A 1 185 ? -14.918 -8.947 7.366 1.00 73.38 185 THR A O 1
ATOM 1464 N N . SER A 1 186 ? -14.260 -7.851 9.208 1.00 59.84 186 SER A N 1
ATOM 1465 C CA . SER A 1 186 ? -15.181 -8.528 10.137 1.00 59.84 186 SER A CA 1
ATOM 1466 C C . SER A 1 186 ? -16.658 -8.153 9.962 1.00 59.84 186 SER A C 1
ATOM 1468 O O . SER A 1 186 ? -17.510 -8.729 10.630 1.00 59.84 186 SER A O 1
ATOM 1470 N N . ASP A 1 187 ? -16.958 -7.195 9.086 1.00 56.69 187 ASP A N 1
ATOM 1471 C CA . ASP A 1 187 ? -18.285 -6.617 8.898 1.00 56.69 187 ASP A CA 1
ATOM 1472 C C . ASP A 1 187 ? -18.664 -6.741 7.409 1.00 56.69 187 ASP A C 1
ATOM 1474 O O . ASP A 1 187 ? -18.297 -5.866 6.616 1.00 56.69 187 ASP A O 1
ATOM 1478 N N . PRO A 1 188 ? -19.337 -7.828 6.984 1.00 44.47 188 PRO A N 1
ATOM 1479 C CA . PRO A 1 188 ? -20.005 -7.853 5.692 1.00 44.47 188 PRO A CA 1
ATOM 1480 C C . PRO A 1 188 ? -21.161 -6.865 5.796 1.00 44.47 188 PRO A C 1
ATOM 1482 O O . PRO A 1 188 ? -22.233 -7.174 6.320 1.00 44.47 188 PRO A O 1
ATOM 1485 N N . SER A 1 189 ? -20.915 -5.618 5.405 1.00 43.78 189 SER A N 1
ATOM 1486 C CA . SER A 1 189 ? -21.917 -4.570 5.507 1.00 43.78 189 SER A CA 1
ATOM 1487 C C . SER A 1 189 ? -23.183 -5.015 4.775 1.00 43.78 189 SER A C 1
ATOM 1489 O O . SER A 1 189 ? -23.159 -5.266 3.572 1.00 43.78 189 SER A O 1
ATOM 1491 N N . THR A 1 190 ? -24.316 -5.044 5.479 1.00 35.22 190 THR A N 1
ATOM 1492 C CA . THR A 1 190 ? -25.660 -5.264 4.907 1.00 35.22 190 THR A CA 1
ATOM 1493 C C . THR A 1 190 ? -26.032 -4.227 3.838 1.00 35.22 190 THR A C 1
ATOM 1495 O O . THR A 1 190 ? -27.019 -4.391 3.120 1.00 35.22 190 THR A O 1
ATOM 1498 N N . HIS A 1 191 ? -25.226 -3.174 3.689 1.00 38.66 191 HIS A N 1
ATOM 1499 C CA . HIS A 1 191 ? -25.273 -2.218 2.597 1.00 38.66 191 HIS A CA 1
ATOM 1500 C C . HIS A 1 191 ? -24.126 -2.473 1.611 1.00 38.66 191 HIS A C 1
ATOM 1502 O O . HIS A 1 191 ? -22.957 -2.301 1.940 1.00 38.66 191 HIS A O 1
ATOM 1508 N N . SER A 1 192 ? -24.460 -2.802 0.360 1.00 38.97 192 SER A N 1
ATOM 1509 C CA . SER A 1 192 ? -23.502 -3.029 -0.741 1.00 38.97 192 SER A CA 1
ATOM 1510 C C . SER A 1 192 ? -22.539 -1.860 -0.997 1.00 38.97 192 SER A C 1
ATOM 1512 O O . SER A 1 192 ? -21.538 -2.023 -1.685 1.00 38.97 192 SER A O 1
ATOM 1514 N N . ASN A 1 193 ? -22.845 -0.676 -0.457 1.00 40.69 193 ASN A N 1
ATOM 1515 C CA . ASN A 1 193 ? -22.073 0.549 -0.629 1.00 40.69 193 ASN A CA 1
ATOM 1516 C C . ASN A 1 193 ? -21.022 0.780 0.464 1.00 40.69 193 ASN A C 1
ATOM 1518 O O . ASN A 1 193 ? -20.370 1.822 0.410 1.00 40.69 193 ASN A O 1
ATOM 1522 N N . ASP A 1 194 ? -20.836 -0.152 1.407 1.00 43.62 194 ASP A N 1
ATOM 1523 C CA . ASP A 1 194 ? -19.921 -0.030 2.555 1.00 43.62 194 ASP A CA 1
ATOM 1524 C C . ASP A 1 194 ? -18.772 -1.058 2.556 1.00 43.62 194 ASP A C 1
ATOM 1526 O O . ASP A 1 194 ? -17.909 -1.025 3.439 1.00 43.62 194 ASP A O 1
ATOM 1530 N N . THR A 1 195 ? -18.637 -1.864 1.496 1.00 45.66 195 THR A N 1
ATOM 1531 C CA . THR A 1 195 ? -17.524 -2.814 1.319 1.00 45.66 195 THR A CA 1
ATOM 1532 C C . THR A 1 195 ? -16.186 -2.090 1.173 1.00 45.66 195 THR A C 1
ATOM 1534 O O . THR A 1 195 ? -16.006 -1.211 0.320 1.00 45.66 195 THR A O 1
ATOM 1537 N N . TYR A 1 196 ? -15.249 -2.369 2.077 1.00 48.38 196 TYR A N 1
ATOM 1538 C CA . TYR A 1 196 ? -13.914 -1.780 2.058 1.00 48.38 196 TYR A CA 1
ATOM 1539 C C . TYR A 1 196 ? -13.066 -2.580 1.063 1.00 48.38 196 TYR A C 1
ATOM 1541 O O . TYR A 1 196 ? -12.447 -3.553 1.456 1.00 48.38 196 TYR A O 1
ATOM 1549 N N . GLY A 1 197 ? -13.037 -2.187 -0.213 1.00 56.25 197 GLY A N 1
ATOM 1550 C CA . GLY A 1 197 ? -12.257 -2.880 -1.248 1.00 56.25 197 GLY A CA 1
ATOM 1551 C C . GLY A 1 197 ? -13.076 -3.888 -2.058 1.00 56.25 197 GLY A C 1
ATOM 1552 O O . GLY A 1 197 ? -14.204 -3.590 -2.447 1.00 56.25 197 GLY A O 1
ATOM 1553 N N . LEU A 1 198 ? -12.485 -5.051 -2.348 1.00 57.56 198 LEU A N 1
ATOM 1554 C CA . LEU A 1 198 ? -13.197 -6.179 -2.961 1.00 57.56 198 LEU A CA 1
ATOM 1555 C C . LEU A 1 198 ? -14.215 -6.724 -1.952 1.00 57.56 198 LEU A C 1
ATOM 1557 O O . LEU A 1 198 ? -14.020 -6.502 -0.763 1.00 57.56 198 LEU A O 1
ATOM 1561 N N . GLN A 1 199 ? -15.306 -7.361 -2.397 1.00 63.19 199 GLN A N 1
ATOM 1562 C CA . GLN A 1 199 ? -16.379 -7.858 -1.511 1.00 63.19 199 GLN A CA 1
ATOM 1563 C C . GLN A 1 199 ? -15.803 -8.449 -0.206 1.00 63.19 199 GLN A C 1
ATOM 1565 O O . GLN A 1 199 ? -15.057 -9.424 -0.242 1.00 63.19 199 GLN A O 1
ATOM 1570 N N . ASP A 1 200 ? -16.094 -7.788 0.920 1.00 67.62 200 ASP A N 1
ATOM 1571 C CA . ASP A 1 200 ? -15.677 -8.148 2.286 1.00 67.62 200 ASP A CA 1
ATOM 1572 C C . ASP A 1 200 ? -14.155 -8.223 2.566 1.00 67.62 200 ASP A C 1
ATOM 1574 O O . ASP A 1 200 ? -13.714 -8.862 3.531 1.00 67.62 200 ASP A O 1
ATOM 1578 N N . ALA A 1 201 ? -13.326 -7.553 1.756 1.00 76.62 201 ALA A N 1
ATOM 1579 C CA . ALA A 1 201 ? -11.874 -7.565 1.914 1.00 76.62 201 ALA A CA 1
ATOM 1580 C C . A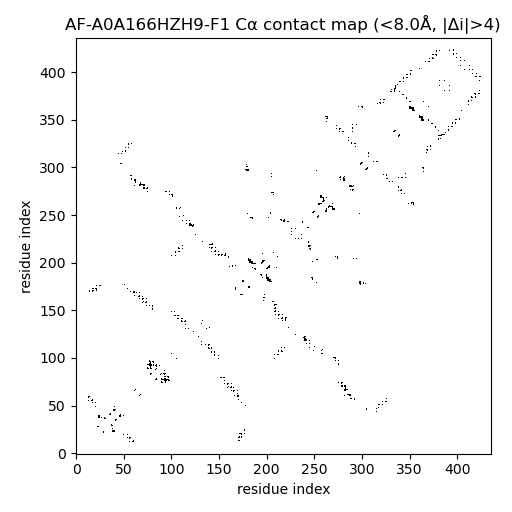LA A 1 201 ? -11.159 -6.258 1.517 1.00 76.62 201 ALA A C 1
ATOM 1582 O O . ALA A 1 201 ? -11.194 -5.793 0.374 1.00 76.62 201 ALA A O 1
ATOM 1583 N N . MET A 1 202 ? -10.362 -5.740 2.454 1.00 83.38 202 MET A N 1
ATOM 1584 C CA . MET A 1 202 ? -9.508 -4.568 2.280 1.00 83.38 202 MET A CA 1
ATOM 1585 C C . MET A 1 202 ? -8.239 -4.883 1.495 1.00 83.38 202 MET A C 1
ATOM 1587 O O . MET A 1 202 ? -7.504 -5.799 1.843 1.00 83.38 202 MET A O 1
ATOM 1591 N N . MET A 1 203 ? -7.878 -4.027 0.536 1.00 86.62 203 MET A N 1
ATOM 1592 C CA . MET A 1 203 ? -6.552 -4.046 -0.087 1.00 86.62 203 MET A CA 1
ATOM 1593 C C . MET A 1 203 ? -5.597 -3.058 0.610 1.00 86.62 203 MET A C 1
ATOM 1595 O O . MET A 1 203 ? -5.715 -1.852 0.393 1.00 86.62 203 MET A O 1
ATOM 1599 N N . PRO A 1 204 ? -4.585 -3.507 1.382 1.00 82.75 204 PRO A N 1
ATOM 1600 C CA . PRO A 1 204 ? -3.670 -2.612 2.108 1.00 82.75 204 PRO A CA 1
ATOM 1601 C C . PRO A 1 204 ? -2.813 -1.709 1.199 1.00 82.75 204 PRO A C 1
ATOM 1603 O O . PRO A 1 204 ? -2.174 -0.770 1.670 1.00 82.75 204 PRO A O 1
ATOM 1606 N N . HIS A 1 205 ? -2.779 -1.987 -0.105 1.00 86.38 205 HIS A N 1
ATOM 1607 C CA . HIS A 1 205 ? -2.066 -1.206 -1.120 1.00 86.38 205 HIS A CA 1
ATOM 1608 C C . HIS A 1 205 ? -2.794 0.087 -1.524 1.00 86.38 205 HIS A C 1
ATOM 1610 O O . HIS A 1 205 ? -2.135 1.045 -1.949 1.00 86.38 205 HIS A O 1
ATOM 1616 N N . PHE A 1 206 ? -4.125 0.093 -1.381 1.00 90.12 206 PHE A N 1
ATOM 1617 C CA . PHE A 1 206 ? -5.035 1.182 -1.730 1.00 90.12 206 PHE A CA 1
ATOM 1618 C C . PHE A 1 206 ? -5.962 1.464 -0.541 1.00 90.12 206 PHE A C 1
ATOM 1620 O O . PHE A 1 206 ? -7.043 0.900 -0.404 1.00 90.12 206 PHE A O 1
ATOM 1627 N N . LEU A 1 207 ? -5.496 2.330 0.350 1.00 91.81 207 LEU A N 1
ATOM 1628 C CA . LEU A 1 207 ? -6.208 2.779 1.534 1.00 91.81 207 LEU A CA 1
ATOM 1629 C C . LEU A 1 207 ? -7.275 3.811 1.166 1.00 91.81 207 LEU A C 1
ATOM 1631 O O . LEU A 1 207 ? -6.997 4.752 0.419 1.00 91.81 207 LEU A O 1
ATOM 1635 N N . LEU A 1 208 ? -8.466 3.649 1.742 1.00 92.62 208 LEU A N 1
ATOM 1636 C CA . LEU A 1 208 ? -9.628 4.513 1.537 1.00 92.62 208 LEU A CA 1
ATOM 1637 C C . LEU A 1 208 ? -9.760 5.466 2.741 1.00 92.62 208 LEU A C 1
ATOM 1639 O O . LEU A 1 208 ? -10.286 5.052 3.779 1.00 92.62 208 LEU A O 1
ATOM 1643 N N . PRO A 1 209 ? -9.219 6.698 2.678 1.00 93.19 209 PRO A N 1
ATOM 1644 C CA . PRO A 1 209 ? -9.059 7.554 3.855 1.00 93.19 209 PRO A CA 1
ATOM 1645 C C . PRO A 1 209 ? -10.365 7.849 4.607 1.00 93.19 209 PRO A C 1
ATOM 1647 O O . PRO A 1 209 ? -10.377 7.802 5.843 1.00 93.19 209 PRO A O 1
ATOM 1650 N N . VAL A 1 210 ? -11.463 8.134 3.897 1.00 92.31 210 VAL A N 1
ATOM 1651 C CA . VAL A 1 210 ? -12.751 8.470 4.529 1.00 92.31 210 VAL A CA 1
ATOM 1652 C C . VAL A 1 210 ? -13.348 7.235 5.188 1.00 92.31 210 VAL A C 1
ATOM 1654 O O . VAL A 1 210 ? -13.715 7.290 6.361 1.00 92.31 210 VAL A O 1
ATOM 1657 N N . ARG A 1 211 ? -13.378 6.098 4.486 1.00 89.38 211 ARG A N 1
ATOM 1658 C CA . ARG A 1 211 ? -13.841 4.811 5.027 1.00 89.38 211 ARG A CA 1
ATOM 1659 C C . ARG A 1 211 ? -13.032 4.371 6.250 1.00 89.38 211 ARG A C 1
ATOM 1661 O O . ARG A 1 211 ? -13.638 3.982 7.244 1.00 89.38 211 ARG A O 1
ATOM 1668 N N . MET A 1 212 ? -11.697 4.466 6.218 1.00 91.12 212 MET A N 1
ATOM 1669 C CA . MET A 1 212 ? -10.846 4.141 7.378 1.00 91.12 212 MET A CA 1
ATOM 1670 C C . MET A 1 212 ? -11.220 4.978 8.591 1.00 91.12 212 MET A C 1
ATOM 1672 O O . MET A 1 212 ? -11.445 4.449 9.677 1.00 91.12 212 MET A O 1
ATOM 1676 N N . THR A 1 213 ? -11.296 6.293 8.395 1.00 92.69 213 THR A N 1
ATOM 1677 C CA . THR A 1 213 ? -11.577 7.231 9.481 1.00 92.69 213 THR A CA 1
ATOM 1678 C C . THR A 1 213 ? -12.994 7.038 10.016 1.00 92.69 213 THR A C 1
ATOM 1680 O O . THR A 1 213 ? -13.176 7.051 11.226 1.00 92.69 213 THR A O 1
ATOM 1683 N N . SER A 1 214 ? -13.975 6.766 9.148 1.00 90.75 214 SER A N 1
ATOM 1684 C CA . SER A 1 214 ? -15.350 6.431 9.542 1.00 90.75 214 SER A CA 1
ATOM 1685 C C . SER A 1 214 ? -15.404 5.186 10.425 1.00 90.75 214 SER A C 1
ATOM 1687 O O . SER A 1 214 ? -15.967 5.213 11.515 1.00 90.75 214 SER A O 1
ATOM 1689 N N . ARG A 1 215 ? -14.757 4.100 9.985 1.00 88.12 215 ARG A N 1
ATOM 1690 C CA . ARG A 1 215 ? -14.687 2.830 10.721 1.00 88.12 215 ARG A CA 1
ATOM 1691 C C . ARG A 1 215 ? -14.010 3.001 12.084 1.00 88.12 215 ARG A C 1
ATOM 1693 O O . ARG A 1 215 ? -14.487 2.457 13.075 1.00 88.12 215 ARG A O 1
ATOM 1700 N N . LEU A 1 216 ? -12.930 3.782 12.152 1.00 91.81 216 LEU A N 1
ATOM 1701 C CA . LEU A 1 216 ? -12.269 4.117 13.416 1.00 91.81 216 LEU A CA 1
ATOM 1702 C C . LEU A 1 216 ? -13.176 4.972 14.318 1.00 91.81 216 LEU A C 1
ATOM 1704 O O . LEU A 1 216 ? -13.332 4.650 15.492 1.00 91.81 216 LEU A O 1
ATOM 1708 N N . ALA A 1 217 ? -13.837 6.000 13.778 1.00 91.44 217 ALA A N 1
ATOM 1709 C CA . ALA A 1 217 ? -14.790 6.836 14.515 1.00 91.44 217 ALA A CA 1
ATOM 1710 C C . ALA A 1 217 ? -16.011 6.055 15.023 1.00 91.44 217 ALA A C 1
ATOM 1712 O O . ALA A 1 217 ? -16.517 6.353 16.101 1.00 91.44 217 ALA A O 1
ATOM 1713 N N . GLY A 1 218 ? -16.412 4.983 14.335 1.00 88.81 218 GLY A N 1
ATOM 1714 C CA . GLY A 1 218 ? -17.417 4.043 14.829 1.00 88.81 218 GLY A CA 1
ATOM 1715 C C . GLY A 1 218 ? -17.064 3.436 16.193 1.00 88.81 218 GLY A C 1
ATOM 1716 O O . GLY A 1 218 ? -17.966 3.165 16.982 1.00 88.81 218 GLY A O 1
ATOM 1717 N N . THR A 1 219 ? -15.771 3.296 16.519 1.00 89.62 219 THR A N 1
ATOM 1718 C CA . THR A 1 219 ? -15.337 2.890 17.869 1.00 89.62 219 THR A CA 1
ATOM 1719 C C . THR A 1 219 ? -15.736 3.951 18.898 1.00 89.62 219 THR A C 1
ATOM 1721 O O . THR A 1 219 ? -16.346 3.624 19.911 1.00 89.62 219 THR A O 1
ATOM 1724 N N . ALA A 1 220 ? -15.441 5.227 18.623 1.00 91.00 220 ALA A N 1
ATOM 1725 C CA . ALA A 1 220 ? -15.780 6.347 19.501 1.00 91.00 220 ALA A CA 1
ATOM 1726 C C . ALA A 1 220 ? -17.296 6.475 19.704 1.00 91.00 220 ALA A C 1
ATOM 1728 O O . ALA A 1 220 ? -17.757 6.537 20.841 1.00 91.00 220 ALA A O 1
ATOM 1729 N N . TRP A 1 221 ? -18.082 6.419 18.626 1.00 89.50 221 TRP A N 1
ATOM 1730 C CA . TRP A 1 221 ? -19.541 6.524 18.715 1.00 89.50 221 TRP A CA 1
ATOM 1731 C C . TRP A 1 221 ? -20.165 5.399 19.522 1.00 89.50 221 TRP A C 1
ATOM 1733 O O . TRP A 1 221 ? -20.958 5.671 20.414 1.00 89.50 221 TRP A O 1
ATOM 1743 N N . ARG A 1 222 ? -19.749 4.146 19.300 1.00 87.25 222 ARG A N 1
ATOM 1744 C CA . ARG A 1 222 ? -20.253 3.022 20.100 1.00 87.25 222 ARG A CA 1
ATOM 1745 C C . ARG A 1 222 ? -19.919 3.191 21.585 1.00 87.25 222 ARG A C 1
ATOM 1747 O O . ARG A 1 222 ? -20.755 2.886 22.431 1.00 87.25 222 ARG A O 1
ATOM 1754 N N . LEU A 1 223 ? -18.734 3.709 21.919 1.00 88.00 223 LEU A N 1
ATOM 1755 C CA . LEU A 1 223 ? -18.373 4.023 23.307 1.00 88.00 223 LEU A CA 1
ATOM 1756 C C . LEU A 1 223 ? -19.286 5.117 23.899 1.00 88.00 223 LEU A C 1
ATOM 1758 O O . LEU A 1 223 ? -19.770 4.957 25.021 1.00 88.00 223 LEU A O 1
ATOM 1762 N N . ARG A 1 224 ? -19.580 6.186 23.146 1.00 88.69 224 ARG A N 1
ATOM 1763 C CA . ARG A 1 224 ? -20.516 7.253 23.557 1.00 88.69 224 ARG A CA 1
ATOM 1764 C C . ARG A 1 224 ? -21.954 6.750 23.702 1.00 88.69 224 ARG A C 1
ATOM 1766 O O . ARG A 1 224 ? -22.629 7.111 24.662 1.00 88.69 224 ARG A O 1
ATOM 1773 N N . ASP A 1 225 ? -22.410 5.884 22.806 1.00 85.06 225 ASP A N 1
ATOM 1774 C CA . ASP A 1 225 ? -23.757 5.311 22.850 1.00 85.06 225 ASP A CA 1
ATOM 1775 C C . ASP A 1 225 ? -23.946 4.434 24.092 1.00 85.06 225 ASP A C 1
ATOM 1777 O O . ASP A 1 225 ? -24.951 4.556 24.794 1.00 85.06 225 ASP A O 1
ATOM 1781 N N . ILE A 1 226 ? -22.953 3.600 24.425 1.00 83.94 226 ILE A N 1
ATOM 1782 C CA . ILE A 1 226 ? -22.967 2.794 25.656 1.00 83.94 226 ILE A CA 1
ATOM 1783 C C . ILE A 1 226 ? -22.941 3.704 26.898 1.00 83.94 226 ILE A C 1
ATOM 1785 O O . IL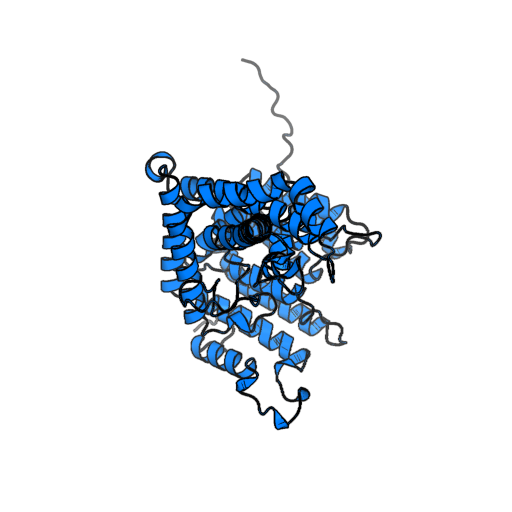E A 1 226 ? -23.628 3.421 27.884 1.00 83.94 226 ILE A O 1
ATOM 1789 N N . GLN A 1 227 ? -22.192 4.814 26.856 1.00 84.25 227 GLN A N 1
ATOM 1790 C CA . GLN A 1 227 ? -22.187 5.819 27.925 1.00 84.25 227 GLN A CA 1
ATOM 1791 C C . GLN A 1 227 ? -23.583 6.432 28.125 1.00 84.25 227 GLN A C 1
ATOM 1793 O O . GLN A 1 227 ? -24.067 6.494 29.256 1.00 84.25 227 GLN A O 1
ATOM 1798 N N . ALA A 1 228 ? -24.239 6.846 27.037 1.00 83.19 228 ALA A N 1
ATOM 1799 C CA . ALA A 1 228 ? -25.537 7.519 27.055 1.00 83.19 228 ALA A CA 1
ATOM 1800 C C . ALA A 1 228 ? -26.697 6.585 27.434 1.00 83.19 228 ALA A C 1
ATOM 1802 O O . ALA A 1 228 ? -27.560 6.962 28.226 1.00 83.19 228 ALA A O 1
ATOM 1803 N N . ALA A 1 229 ? -26.707 5.355 26.912 1.00 77.19 229 ALA A N 1
ATOM 1804 C CA . ALA A 1 229 ? -27.711 4.344 27.237 1.00 77.19 229 ALA A CA 1
ATOM 1805 C C . ALA A 1 229 ? -27.559 3.784 28.661 1.00 77.19 229 ALA A C 1
ATOM 1807 O O . ALA A 1 229 ? -28.467 3.115 29.143 1.00 77.19 229 ALA A O 1
ATOM 1808 N N . THR A 1 230 ? -26.447 4.082 29.345 1.00 71.56 230 THR A N 1
ATOM 1809 C CA . THR A 1 230 ? -25.951 3.431 30.567 1.00 71.56 230 THR A CA 1
ATOM 1810 C C . THR A 1 230 ? -25.619 1.952 30.351 1.00 71.56 230 THR A C 1
ATOM 1812 O O . THR A 1 230 ? -26.382 1.211 29.731 1.00 71.56 230 THR A O 1
ATOM 1815 N N . TRP A 1 231 ? -24.478 1.501 30.900 1.00 70.56 231 TRP A N 1
ATOM 1816 C CA . TRP A 1 231 ? -23.979 0.130 30.711 1.00 70.56 231 TRP A CA 1
ATOM 1817 C C . TRP A 1 231 ? -25.080 -0.909 30.915 1.00 70.56 231 TRP A C 1
ATOM 1819 O O . TRP A 1 231 ? -25.244 -1.779 30.084 1.00 70.56 231 TRP A O 1
ATOM 1829 N N . ASP A 1 232 ? -25.902 -0.810 31.956 1.00 71.75 232 ASP A N 1
ATOM 1830 C CA . ASP A 1 232 ? -26.873 -1.855 32.301 1.00 71.75 232 ASP A CA 1
ATOM 1831 C C . ASP A 1 232 ? -28.096 -1.930 31.371 1.00 71.75 232 ASP A C 1
ATOM 1833 O O . ASP A 1 232 ? -28.674 -3.008 31.245 1.00 71.75 232 ASP A O 1
ATOM 1837 N N . ALA A 1 233 ? -28.448 -0.845 30.673 1.00 69.62 233 ALA A N 1
ATOM 1838 C CA . ALA A 1 233 ? -29.617 -0.790 29.787 1.00 69.62 233 ALA A CA 1
ATOM 1839 C C . ALA A 1 233 ? -29.276 -0.891 28.288 1.00 69.62 233 ALA A C 1
ATOM 1841 O O . ALA A 1 233 ? -30.179 -0.903 27.449 1.00 69.62 233 ALA A O 1
ATOM 1842 N N . CYS A 1 234 ? -27.993 -1.002 27.931 1.00 71.00 234 CYS A N 1
ATOM 1843 C CA . CYS A 1 234 ? -27.578 -1.226 26.550 1.00 71.00 234 CYS A CA 1
ATOM 1844 C C . CYS A 1 234 ? -27.964 -2.650 26.102 1.00 71.00 234 CYS A C 1
ATOM 1846 O O . CYS A 1 234 ? -27.411 -3.635 26.592 1.00 71.00 234 CYS A O 1
ATOM 1848 N N . SER A 1 235 ? -28.918 -2.767 25.175 1.00 60.06 235 SER A N 1
ATOM 1849 C CA . SER A 1 235 ? -29.364 -4.047 24.598 1.00 60.06 235 SER A CA 1
ATOM 1850 C C . SER A 1 235 ? -28.366 -4.645 23.600 1.00 60.06 235 SER A C 1
ATOM 1852 O O . SER A 1 235 ? -28.448 -5.829 23.288 1.00 60.06 235 SER A O 1
ATOM 1854 N N . SER A 1 236 ? -27.415 -3.839 23.124 1.00 62.22 236 SER A N 1
ATOM 1855 C CA . SER A 1 236 ? -26.379 -4.196 22.152 1.00 62.22 236 SER A CA 1
ATOM 1856 C C . SER A 1 236 ? -24.981 -4.175 22.780 1.00 62.22 236 SER A C 1
ATOM 1858 O O . SER A 1 236 ? -24.057 -3.571 22.230 1.00 62.22 236 SER A O 1
ATOM 1860 N N . LYS A 1 237 ? -24.820 -4.775 23.966 1.00 66.50 237 LYS A N 1
ATOM 1861 C CA . LYS A 1 237 ? -23.488 -4.945 24.563 1.00 66.50 237 LYS A CA 1
ATOM 1862 C C . LYS A 1 237 ? -22.647 -5.848 23.665 1.00 66.50 237 LYS A C 1
ATOM 1864 O O . LYS A 1 237 ? -23.121 -6.931 23.328 1.00 66.50 237 LYS A O 1
ATOM 1869 N N . PRO A 1 238 ? -21.428 -5.440 23.286 1.00 72.00 238 PRO A N 1
ATOM 1870 C CA . PRO A 1 238 ? -20.517 -6.361 22.634 1.00 72.00 238 PRO A CA 1
ATOM 1871 C C . PRO A 1 238 ? -20.074 -7.430 23.643 1.00 72.00 238 PRO A C 1
ATOM 1873 O O . PRO A 1 238 ? -19.836 -7.113 24.811 1.00 72.00 238 PRO A O 1
ATOM 1876 N N . ASP A 1 239 ? -19.919 -8.673 23.187 1.00 72.31 239 ASP A N 1
ATOM 1877 C CA . ASP A 1 239 ? -19.382 -9.761 24.016 1.00 72.31 239 ASP A CA 1
ATOM 1878 C C . ASP A 1 239 ? -17.947 -9.452 24.474 1.00 72.31 239 ASP A C 1
ATOM 1880 O O . ASP A 1 239 ? -17.522 -9.854 25.558 1.00 72.31 239 ASP A O 1
ATOM 1884 N N . ARG A 1 240 ? -17.186 -8.700 23.666 1.00 76.38 240 ARG A N 1
ATOM 1885 C CA . ARG A 1 240 ? -15.866 -8.179 24.031 1.00 76.38 240 ARG A CA 1
ATOM 1886 C C . ARG A 1 240 ? -15.738 -6.725 23.610 1.00 76.38 240 ARG A C 1
ATOM 1888 O O . ARG A 1 240 ? -16.044 -6.364 22.479 1.00 76.38 240 ARG A O 1
ATOM 1895 N N . LEU A 1 241 ? -15.200 -5.875 24.485 1.00 78.50 241 LEU A N 1
ATOM 1896 C CA . LEU A 1 241 ? -14.991 -4.460 24.154 1.00 78.50 241 LEU A CA 1
ATOM 1897 C C . LEU A 1 241 ? -14.052 -4.256 22.957 1.00 78.50 241 LEU A C 1
ATOM 1899 O O . LEU A 1 241 ? -14.205 -3.278 22.227 1.00 78.50 241 LEU A O 1
ATOM 1903 N N . ILE A 1 242 ? -13.121 -5.183 22.711 1.00 80.75 242 ILE A N 1
ATOM 1904 C CA . ILE A 1 242 ? -12.256 -5.146 21.525 1.00 80.75 242 ILE A CA 1
ATOM 1905 C C . ILE A 1 242 ? -13.040 -5.237 20.209 1.00 80.75 242 ILE A C 1
ATOM 1907 O O . ILE A 1 242 ? -12.575 -4.704 19.202 1.00 80.75 242 ILE A O 1
ATOM 1911 N N . ASP A 1 243 ? -14.246 -5.812 20.213 1.00 82.38 243 ASP A N 1
ATOM 1912 C CA . ASP A 1 243 ? -15.103 -5.933 19.025 1.00 82.38 243 ASP A CA 1
ATOM 1913 C C . ASP A 1 243 ? -15.708 -4.580 18.606 1.00 82.38 243 ASP A C 1
ATOM 1915 O O . ASP A 1 243 ? -16.233 -4.422 17.502 1.00 82.38 243 ASP A O 1
ATOM 1919 N N . LEU A 1 244 ? -15.592 -3.558 19.462 1.00 82.75 244 LEU A N 1
ATOM 1920 C CA . LEU A 1 244 ? -15.883 -2.172 19.097 1.00 82.75 244 LEU A CA 1
ATOM 1921 C C . LEU A 1 244 ? -14.829 -1.587 18.147 1.00 82.75 244 LEU A C 1
ATOM 1923 O O . LEU A 1 244 ? -15.121 -0.613 17.457 1.00 82.75 244 LEU A O 1
ATOM 1927 N N . SER A 1 245 ? -13.625 -2.169 18.112 1.00 85.25 245 SER A N 1
ATOM 1928 C CA . SER A 1 245 ? -12.483 -1.702 17.328 1.00 85.25 245 SER A CA 1
ATOM 1929 C C . SER A 1 245 ? -12.309 -2.513 16.030 1.00 85.25 245 SER A C 1
ATOM 1931 O O . SER A 1 245 ? -12.248 -3.744 16.082 1.00 85.25 245 SER A O 1
ATOM 1933 N N . PRO A 1 246 ? -12.129 -1.860 14.864 1.00 86.62 246 PRO A N 1
ATOM 1934 C CA . PRO A 1 246 ? -11.951 -2.539 13.575 1.00 86.62 246 PRO A CA 1
ATOM 1935 C C . PRO A 1 246 ? -10.605 -3.283 13.501 1.00 86.62 246 PRO A C 1
ATOM 1937 O O . PRO A 1 246 ? -9.558 -2.679 13.256 1.00 86.62 246 PRO A O 1
ATOM 1940 N N . ALA A 1 247 ? -10.617 -4.601 13.728 1.00 86.25 247 ALA A N 1
ATOM 1941 C CA . ALA A 1 247 ? -9.415 -5.439 13.813 1.00 86.25 247 ALA A CA 1
ATOM 1942 C C . ALA A 1 247 ? -8.542 -5.402 12.553 1.00 86.25 247 ALA A C 1
ATOM 1944 O O . ALA A 1 247 ? -7.312 -5.437 12.650 1.00 86.25 247 ALA A O 1
ATOM 1945 N N . GLU A 1 248 ? -9.164 -5.253 11.387 1.00 86.69 248 GLU A N 1
ATOM 1946 C CA . GLU A 1 248 ? -8.504 -5.206 10.088 1.00 86.69 248 GLU A CA 1
ATOM 1947 C C . GLU A 1 248 ? -7.468 -4.073 9.968 1.00 86.69 248 GLU A C 1
ATOM 1949 O O . GLU A 1 248 ? -6.515 -4.194 9.201 1.00 86.69 248 GLU A O 1
ATOM 1954 N N . PHE A 1 249 ? -7.586 -2.989 10.746 1.00 88.31 249 PHE A N 1
ATOM 1955 C CA . PHE A 1 249 ? -6.635 -1.869 10.700 1.00 88.31 249 PHE A CA 1
ATOM 1956 C C . PHE A 1 249 ? -5.407 -2.046 11.589 1.00 88.31 249 PHE A C 1
ATOM 1958 O O . PHE A 1 249 ? -4.488 -1.221 11.541 1.00 88.31 249 PHE A O 1
ATOM 1965 N N . PHE A 1 250 ? -5.372 -3.099 12.400 1.00 86.31 250 PHE A N 1
ATOM 1966 C CA . PHE A 1 250 ? -4.295 -3.336 13.362 1.00 86.31 250 PHE A CA 1
ATOM 1967 C C . PHE A 1 250 ? -3.483 -4.591 13.049 1.00 86.31 250 PHE A C 1
ATOM 1969 O O . PHE A 1 250 ? -2.550 -4.910 13.785 1.00 86.31 250 PHE A O 1
ATOM 1976 N N . VAL A 1 251 ? -3.784 -5.258 11.931 1.00 83.44 251 VAL A N 1
ATOM 1977 C CA . VAL A 1 251 ? -2.941 -6.320 11.372 1.00 83.44 251 VAL A CA 1
ATOM 1978 C C . VAL A 1 251 ? -1.585 -5.767 10.927 1.00 83.44 251 VAL A C 1
ATOM 1980 O O . VAL A 1 251 ? -1.437 -4.571 10.648 1.00 83.44 251 VAL A O 1
ATOM 1983 N N . ASP A 1 252 ? -0.593 -6.648 10.827 1.00 78.94 252 ASP A N 1
ATOM 1984 C CA . ASP A 1 252 ? 0.809 -6.284 10.598 1.00 78.94 252 ASP A CA 1
ATOM 1985 C C . ASP A 1 252 ? 1.035 -5.380 9.385 1.00 78.94 252 ASP A C 1
ATOM 1987 O O . ASP A 1 252 ? 1.787 -4.407 9.480 1.00 78.94 252 ASP A O 1
ATOM 1991 N N . ASP A 1 253 ? 0.349 -5.636 8.270 1.00 79.06 253 ASP A N 1
ATOM 1992 C CA . ASP A 1 253 ? 0.517 -4.852 7.047 1.00 79.06 253 ASP A CA 1
ATOM 1993 C C . ASP A 1 253 ? 0.020 -3.410 7.172 1.00 79.06 253 ASP A C 1
ATOM 1995 O O . ASP A 1 253 ? 0.727 -2.475 6.781 1.00 79.06 253 ASP A O 1
ATOM 1999 N N . VAL A 1 254 ? -1.165 -3.198 7.751 1.00 83.75 254 VAL A N 1
ATOM 2000 C CA . VAL A 1 254 ? -1.687 -1.841 7.976 1.00 83.75 254 VAL A CA 1
ATOM 2001 C C . VAL A 1 254 ? -0.859 -1.144 9.044 1.00 83.75 254 VAL A C 1
ATOM 2003 O O . VAL A 1 254 ? -0.446 -0.001 8.855 1.00 83.75 254 VAL A O 1
ATOM 2006 N N . ARG A 1 255 ? -0.521 -1.850 10.128 1.00 82.44 255 ARG A N 1
ATOM 2007 C CA . ARG A 1 255 ? 0.339 -1.335 11.195 1.00 82.44 255 ARG A CA 1
ATOM 2008 C C . ARG A 1 255 ? 1.689 -0.865 10.655 1.00 82.44 255 ARG A C 1
ATOM 2010 O O . ARG A 1 255 ? 2.131 0.217 11.027 1.00 82.44 255 ARG A O 1
ATOM 2017 N N . ARG A 1 256 ? 2.316 -1.607 9.740 1.00 78.94 256 ARG A N 1
ATOM 2018 C CA . ARG A 1 256 ? 3.565 -1.220 9.059 1.00 78.94 256 ARG A CA 1
ATOM 2019 C C . ARG A 1 256 ? 3.398 0.009 8.170 1.00 78.94 256 ARG A C 1
ATOM 2021 O O . ARG A 1 256 ? 4.297 0.835 8.102 1.00 78.94 256 ARG A O 1
ATOM 2028 N N . ARG A 1 257 ? 2.277 0.148 7.468 1.00 81.69 257 ARG A N 1
ATOM 2029 C CA . ARG A 1 257 ? 2.035 1.314 6.602 1.00 81.69 257 ARG A CA 1
ATOM 2030 C C . ARG A 1 257 ? 1.701 2.571 7.413 1.00 81.69 257 ARG A C 1
ATOM 2032 O O . ARG A 1 257 ? 2.093 3.666 7.022 1.00 81.69 257 ARG A O 1
ATOM 2039 N N . MET A 1 258 ? 1.019 2.420 8.547 1.00 83.38 258 MET A N 1
ATOM 2040 C CA . MET A 1 258 ? 0.519 3.531 9.366 1.00 83.38 258 MET A CA 1
ATOM 2041 C C . MET A 1 258 ? 1.489 3.967 10.470 1.00 83.38 258 MET A C 1
ATOM 2043 O O . MET A 1 258 ? 1.620 5.162 10.738 1.00 83.38 258 MET A O 1
ATOM 2047 N N . SER A 1 259 ? 2.181 3.026 11.113 1.00 71.62 259 SER A N 1
ATOM 2048 C CA . SER A 1 259 ? 3.053 3.307 12.251 1.00 71.62 259 SER A CA 1
ATOM 2049 C C . SER A 1 259 ? 4.472 3.606 11.809 1.00 71.62 259 SER A C 1
ATOM 2051 O O . SER A 1 259 ? 5.202 2.718 11.382 1.00 71.62 259 SER A O 1
ATOM 2053 N N . ALA A 1 260 ? 4.898 4.845 12.041 1.00 60.38 260 ALA A N 1
ATOM 2054 C CA . ALA A 1 260 ? 6.301 5.237 12.032 1.00 60.38 260 ALA A CA 1
ATOM 2055 C C . ALA A 1 260 ? 7.189 4.242 12.804 1.00 60.38 260 ALA A C 1
ATOM 2057 O O . ALA A 1 260 ? 8.230 3.850 12.301 1.00 60.38 260 ALA A O 1
ATOM 2058 N N . LEU A 1 261 ? 6.763 3.776 13.980 1.00 54.81 261 LEU A N 1
ATOM 2059 C CA . LEU A 1 261 ? 7.550 2.872 14.823 1.00 54.81 261 LEU A CA 1
ATOM 2060 C C . LEU A 1 261 ? 7.625 1.446 14.248 1.00 54.81 261 LEU A C 1
ATOM 2062 O O . LEU A 1 261 ? 8.710 0.895 14.110 1.00 54.81 261 LEU A O 1
ATOM 2066 N N . ALA A 1 262 ? 6.492 0.864 13.834 1.00 48.72 262 ALA A N 1
ATOM 2067 C CA . ALA A 1 262 ? 6.462 -0.493 13.261 1.00 48.72 262 ALA A CA 1
ATOM 2068 C C . ALA A 1 262 ? 7.072 -0.568 11.848 1.00 48.72 262 ALA A C 1
ATOM 2070 O O . ALA A 1 262 ? 7.404 -1.653 11.353 1.00 48.72 262 ALA A O 1
ATOM 2071 N N . ALA A 1 263 ? 7.194 0.592 11.202 1.00 48.59 263 ALA A N 1
ATOM 2072 C CA . ALA A 1 263 ? 7.890 0.791 9.944 1.00 48.59 263 ALA A CA 1
ATOM 2073 C C . ALA A 1 263 ? 9.344 1.240 10.116 1.00 48.59 263 ALA A C 1
ATOM 2075 O O . ALA A 1 263 ? 10.016 1.420 9.102 1.00 48.59 263 ALA A O 1
ATOM 2076 N N . GLY A 1 264 ? 9.786 1.515 11.351 1.00 47.53 264 GLY A N 1
ATOM 2077 C CA . GLY A 1 264 ? 11.136 1.996 11.639 1.00 47.53 264 GLY A CA 1
ATOM 2078 C C . GLY A 1 264 ? 11.506 3.379 11.150 1.00 47.53 264 GLY A C 1
ATOM 2079 O O . GLY A 1 264 ? 12.665 3.730 10.957 1.00 47.53 264 GLY A O 1
ATOM 2080 N N . ARG A 1 265 ? 10.478 4.155 10.875 1.00 54.91 265 ARG A N 1
ATOM 2081 C CA . ARG A 1 265 ? 10.476 5.446 10.228 1.00 54.91 265 ARG A CA 1
ATOM 2082 C C . ARG A 1 265 ? 9.935 6.457 11.227 1.00 54.91 265 ARG A C 1
ATOM 2084 O O . ARG A 1 265 ? 8.822 6.929 11.009 1.00 54.91 265 ARG A O 1
ATOM 2091 N N . GLU A 1 266 ? 10.660 6.779 12.307 1.00 48.84 266 GLU A N 1
ATOM 2092 C CA . GLU A 1 266 ? 10.250 7.851 13.240 1.00 48.84 266 GLU A CA 1
ATOM 2093 C C . GLU A 1 266 ? 9.786 9.083 12.441 1.00 48.84 266 GLU A C 1
ATOM 2095 O O . GLU A 1 266 ? 10.545 9.664 11.665 1.00 48.84 266 GLU A O 1
ATOM 2100 N N . GLY A 1 267 ? 8.491 9.404 12.536 1.00 52.00 267 GLY A N 1
ATOM 2101 C CA . GLY A 1 267 ? 7.854 10.519 11.828 1.00 52.00 267 GLY A CA 1
ATOM 2102 C C . GLY A 1 267 ? 7.790 10.448 10.290 1.00 52.00 267 GLY A C 1
ATOM 2103 O O . GLY A 1 267 ? 7.366 11.427 9.682 1.00 52.00 267 GLY A O 1
ATOM 2104 N N . LYS A 1 268 ? 8.188 9.346 9.631 1.00 64.69 268 LYS A N 1
ATOM 2105 C CA . LYS A 1 268 ? 8.359 9.286 8.158 1.00 64.69 268 LYS A CA 1
ATOM 2106 C C . LYS A 1 268 ? 7.456 8.298 7.409 1.00 64.69 268 LYS A C 1
ATOM 2108 O O . LYS A 1 268 ? 7.539 8.242 6.183 1.00 64.69 268 LYS A O 1
ATOM 2113 N N . ALA A 1 269 ? 6.607 7.515 8.079 1.00 73.50 269 ALA A N 1
ATOM 2114 C CA . ALA A 1 269 ? 5.587 6.741 7.363 1.00 73.50 269 ALA A CA 1
ATOM 2115 C C . ALA A 1 269 ? 4.631 7.715 6.653 1.00 73.50 269 ALA A C 1
ATOM 2117 O O . ALA A 1 269 ? 4.137 8.654 7.277 1.00 73.50 269 ALA A O 1
ATOM 2118 N N . GLN A 1 270 ? 4.405 7.532 5.352 1.00 87.25 270 GLN A N 1
ATOM 2119 C CA . GLN A 1 270 ? 3.550 8.398 4.530 1.00 87.25 270 GLN A CA 1
ATOM 2120 C C . GLN A 1 270 ? 2.702 7.535 3.574 1.00 87.25 270 GLN A C 1
ATOM 2122 O O . GLN A 1 270 ? 2.907 7.590 2.363 1.00 87.25 270 GLN A O 1
ATOM 2127 N N . PRO A 1 271 ? 1.814 6.660 4.093 1.00 90.06 271 PRO A N 1
ATOM 2128 C CA . PRO A 1 271 ? 1.044 5.702 3.308 1.00 90.06 271 PRO A CA 1
ATOM 2129 C C . PRO A 1 271 ? 0.243 6.332 2.168 1.00 90.06 271 PRO A C 1
ATOM 2131 O O . PRO A 1 271 ? 0.180 5.726 1.099 1.00 90.06 271 PRO A O 1
ATOM 2134 N N . PHE A 1 272 ? -0.321 7.533 2.343 1.00 94.06 272 PHE A N 1
ATOM 2135 C CA . PHE A 1 272 ? -1.092 8.190 1.280 1.00 94.06 272 PHE A CA 1
ATOM 2136 C C . PHE A 1 272 ? -0.186 8.808 0.219 1.00 94.06 272 PHE A C 1
ATOM 2138 O O . PHE A 1 272 ? -0.473 8.700 -0.971 1.00 94.06 272 PHE A O 1
ATOM 2145 N N . ARG A 1 273 ? 0.964 9.367 0.607 1.00 93.25 273 ARG A N 1
ATOM 2146 C CA . ARG A 1 273 ? 1.995 9.767 -0.358 1.00 93.25 273 ARG A CA 1
ATOM 2147 C C . ARG A 1 273 ? 2.581 8.575 -1.123 1.00 93.25 273 ARG A C 1
ATOM 2149 O O . ARG A 1 273 ? 2.803 8.654 -2.324 1.00 93.25 273 ARG A O 1
ATOM 2156 N N . GLU A 1 274 ? 2.822 7.458 -0.448 1.00 92.50 274 GLU A N 1
ATOM 2157 C CA . GLU A 1 274 ? 3.299 6.222 -1.080 1.00 92.50 274 GLU A CA 1
ATOM 2158 C C . GLU A 1 274 ? 2.249 5.636 -2.029 1.00 92.50 274 GLU A C 1
ATOM 2160 O O . GLU A 1 274 ? 2.584 5.148 -3.108 1.00 92.50 274 GLU A O 1
ATOM 2165 N N . GLN A 1 275 ? 0.971 5.734 -1.663 1.00 95.00 275 GLN A N 1
ATOM 2166 C CA . GLN A 1 275 ? -0.146 5.403 -2.540 1.00 95.00 275 GLN A CA 1
ATOM 2167 C C . GLN A 1 275 ? -0.194 6.314 -3.763 1.00 95.00 275 GLN A C 1
ATOM 2169 O O . GLN A 1 275 ? -0.356 5.808 -4.869 1.00 95.00 275 GLN A O 1
ATOM 2174 N N . LEU A 1 276 ? 0.017 7.621 -3.597 1.00 96.50 276 LEU A N 1
ATOM 2175 C CA . LEU A 1 276 ? 0.125 8.555 -4.714 1.00 96.50 276 LEU A CA 1
ATOM 2176 C C . LEU A 1 276 ? 1.239 8.137 -5.690 1.00 96.50 276 LEU A C 1
ATOM 2178 O O . LEU A 1 276 ? 1.022 8.133 -6.899 1.00 96.50 276 LEU A O 1
ATOM 2182 N N . TRP A 1 277 ? 2.402 7.701 -5.195 1.00 95.62 277 TRP A N 1
ATOM 2183 C CA . TRP A 1 277 ? 3.477 7.183 -6.053 1.00 95.62 277 TRP A CA 1
ATOM 2184 C C . TRP A 1 277 ? 3.082 5.918 -6.809 1.00 95.62 277 TRP A C 1
ATOM 2186 O O . TRP A 1 277 ? 3.361 5.825 -8.005 1.00 95.62 277 TRP A O 1
ATOM 2196 N N . ARG A 1 278 ? 2.378 4.981 -6.159 1.00 95.50 278 ARG A N 1
ATOM 2197 C CA . ARG A 1 278 ? 1.808 3.806 -6.838 1.00 95.50 278 ARG A CA 1
ATOM 2198 C C . ARG A 1 278 ? 0.806 4.210 -7.922 1.00 95.50 278 ARG A C 1
ATOM 2200 O O . ARG A 1 278 ? 0.858 3.658 -9.015 1.00 95.50 278 ARG A O 1
ATOM 2207 N N . LEU A 1 279 ? -0.062 5.186 -7.656 1.00 97.25 279 LEU A N 1
ATOM 2208 C CA . LEU A 1 279 ? -1.048 5.676 -8.626 1.00 97.25 279 LEU A CA 1
ATOM 2209 C C . LEU A 1 279 ? -0.386 6.356 -9.828 1.00 97.25 279 LEU A C 1
ATOM 2211 O O . LEU A 1 279 ? -0.718 6.028 -10.962 1.00 97.25 279 LEU A O 1
ATOM 2215 N N . HIS A 1 280 ? 0.590 7.241 -9.611 1.00 96.44 280 HIS A N 1
ATOM 2216 C CA . HIS A 1 280 ? 1.357 7.836 -10.710 1.00 96.44 280 HIS A CA 1
ATOM 2217 C C . HIS A 1 280 ? 2.098 6.781 -11.530 1.00 96.44 280 HIS A C 1
ATOM 2219 O O . HIS A 1 280 ? 2.188 6.896 -12.751 1.00 96.44 280 HIS A O 1
ATOM 2225 N N . ASP A 1 281 ? 2.635 5.753 -10.872 1.00 96.25 281 ASP A N 1
ATOM 2226 C CA . ASP A 1 281 ? 3.284 4.655 -11.570 1.00 96.25 281 ASP A CA 1
ATOM 2227 C C . ASP A 1 281 ? 2.301 3.833 -12.404 1.00 96.25 281 ASP A C 1
ATOM 2229 O O . ASP A 1 281 ? 2.635 3.471 -13.525 1.00 96.25 281 ASP A O 1
ATOM 2233 N N . LEU A 1 282 ? 1.091 3.581 -11.904 1.00 96.50 282 LEU A N 1
ATOM 2234 C CA . LEU A 1 282 ? 0.021 2.914 -12.651 1.00 96.50 282 LEU A CA 1
ATOM 2235 C C . LEU A 1 282 ? -0.531 3.770 -13.794 1.00 96.50 282 LEU A C 1
ATOM 2237 O O . LEU A 1 282 ? -0.940 3.217 -14.805 1.00 96.50 282 LEU A O 1
ATOM 2241 N N . ALA A 1 283 ? -0.519 5.098 -13.676 1.00 96.44 283 ALA A N 1
ATOM 2242 C CA . ALA A 1 283 ? -1.099 6.020 -14.656 1.00 96.44 283 ALA A CA 1
ATOM 2243 C C . ALA A 1 283 ? -0.315 6.132 -15.981 1.00 96.44 283 ALA A C 1
ATOM 2245 O O . ALA A 1 283 ? -0.764 6.798 -16.914 1.00 96.44 283 ALA A O 1
ATOM 2246 N N . VAL A 1 284 ? 0.858 5.500 -16.104 1.00 94.00 284 VAL A N 1
ATOM 2247 C CA . VAL A 1 284 ? 1.741 5.657 -17.272 1.00 94.00 284 VAL A CA 1
ATOM 2248 C C . VAL A 1 284 ? 2.020 4.339 -17.997 1.00 94.00 284 VAL A C 1
ATOM 2250 O O . VAL A 1 284 ? 1.818 3.243 -17.480 1.00 94.00 284 VAL A O 1
ATOM 2253 N N . LYS A 1 285 ? 2.492 4.428 -19.248 1.00 89.25 285 LYS A N 1
ATOM 2254 C CA . LYS A 1 285 ? 2.903 3.246 -20.027 1.00 89.25 285 LYS A CA 1
ATOM 2255 C C . LYS A 1 285 ? 4.106 2.562 -19.376 1.00 89.25 285 LYS A C 1
ATOM 2257 O O . LYS A 1 285 ? 5.042 3.242 -18.956 1.00 89.25 285 LYS A O 1
ATOM 2262 N N . HIS A 1 286 ? 4.117 1.226 -19.382 1.00 86.56 286 HIS A N 1
ATOM 2263 C CA . HIS A 1 286 ? 5.120 0.430 -18.662 1.00 86.56 286 HIS A CA 1
ATOM 2264 C C . HIS A 1 286 ? 5.123 0.749 -17.155 1.00 86.56 286 HIS A C 1
ATOM 2266 O O . HIS A 1 286 ? 6.179 0.879 -16.534 1.00 86.56 286 HIS A O 1
ATOM 2272 N N . GLY A 1 287 ? 3.922 0.981 -16.626 1.00 89.56 287 GLY A N 1
ATOM 2273 C CA . GLY A 1 287 ? 3.617 1.275 -15.234 1.00 89.56 287 GLY A CA 1
ATOM 2274 C C . GLY A 1 287 ? 3.297 0.043 -14.402 1.00 89.56 287 GLY A C 1
ATOM 2275 O O . GLY A 1 287 ? 3.346 -1.078 -14.902 1.00 89.56 287 GLY A O 1
ATOM 2276 N N . GLY A 1 288 ? 2.953 0.260 -13.134 1.00 93.19 288 GLY A N 1
ATOM 2277 C CA . GLY A 1 288 ? 2.521 -0.785 -12.201 1.00 93.19 288 GLY A CA 1
ATOM 2278 C C . GLY A 1 288 ? 3.648 -1.566 -11.526 1.00 93.19 288 GLY A C 1
ATOM 2279 O O . GLY A 1 288 ? 3.373 -2.416 -10.684 1.00 93.19 288 GLY A O 1
ATOM 2280 N N . THR A 1 289 ? 4.911 -1.261 -11.828 1.00 95.38 289 THR A N 1
ATOM 2281 C CA . THR A 1 289 ? 6.078 -1.884 -11.195 1.00 95.38 289 THR A CA 1
ATOM 2282 C C . THR A 1 289 ? 6.068 -1.685 -9.679 1.00 95.38 289 THR A C 1
ATOM 2284 O O . THR A 1 289 ? 6.293 -2.645 -8.949 1.00 95.38 289 THR A O 1
ATOM 2287 N N . LEU A 1 290 ? 5.769 -0.477 -9.183 1.00 95.56 290 LEU A N 1
ATOM 2288 C CA . LEU A 1 290 ? 5.761 -0.210 -7.738 1.00 95.56 290 LEU A CA 1
ATOM 2289 C C . LEU A 1 290 ? 4.696 -1.037 -7.010 1.00 95.56 290 LEU A C 1
ATOM 2291 O O . LEU A 1 290 ? 4.954 -1.590 -5.946 1.00 95.56 290 LEU A O 1
ATOM 2295 N N . TYR A 1 291 ? 3.504 -1.133 -7.599 1.00 95.19 291 TYR A N 1
ATOM 2296 C CA . TYR A 1 291 ? 2.404 -1.912 -7.038 1.00 95.19 291 TYR A CA 1
ATOM 2297 C C . TYR A 1 291 ? 2.720 -3.415 -7.027 1.00 95.19 291 TYR A C 1
ATOM 2299 O O . TYR A 1 291 ? 2.502 -4.085 -6.022 1.00 95.19 291 TYR A O 1
ATOM 2307 N N . VAL A 1 292 ? 3.294 -3.937 -8.113 1.00 96.00 292 VAL A N 1
ATOM 2308 C CA . VAL A 1 292 ? 3.652 -5.358 -8.217 1.00 96.00 292 VAL A CA 1
ATOM 2309 C C . VAL A 1 292 ? 4.799 -5.736 -7.276 1.00 96.00 292 VAL A C 1
ATOM 2311 O O . VAL A 1 292 ? 4.780 -6.825 -6.704 1.00 96.00 292 VAL A O 1
ATOM 2314 N N . LEU A 1 293 ? 5.783 -4.854 -7.078 1.00 95.31 293 LEU A N 1
ATOM 2315 C CA . LEU A 1 293 ? 6.840 -5.078 -6.088 1.00 95.31 293 LEU A CA 1
ATOM 2316 C C . LEU A 1 293 ? 6.276 -5.141 -4.664 1.00 95.31 293 LEU A C 1
ATOM 2318 O O . LEU A 1 293 ? 6.633 -6.049 -3.919 1.00 95.31 293 LEU A O 1
ATOM 2322 N N . ASP A 1 294 ? 5.358 -4.236 -4.307 1.00 91.94 294 ASP A N 1
ATOM 2323 C CA . ASP A 1 294 ? 4.664 -4.291 -3.015 1.00 91.94 294 ASP A CA 1
ATOM 2324 C C . ASP A 1 294 ? 3.895 -5.620 -2.841 1.00 91.94 294 ASP A C 1
ATOM 2326 O O . ASP A 1 294 ? 3.965 -6.223 -1.768 1.00 91.94 294 ASP A O 1
ATOM 2330 N N . LEU A 1 295 ? 3.206 -6.106 -3.887 1.00 92.25 295 LEU A N 1
ATOM 2331 C CA . LEU A 1 295 ? 2.516 -7.405 -3.863 1.00 92.25 295 LEU A CA 1
ATOM 2332 C C . LEU A 1 295 ? 3.489 -8.563 -3.622 1.00 92.25 295 LEU A C 1
ATOM 2334 O O . LEU A 1 295 ? 3.251 -9.393 -2.745 1.00 92.25 295 LEU A O 1
ATOM 2338 N N . LEU A 1 296 ? 4.596 -8.604 -4.371 1.00 93.19 296 LEU A N 1
ATOM 2339 C CA . LEU A 1 296 ? 5.624 -9.634 -4.223 1.00 93.19 296 LEU A CA 1
ATOM 2340 C C . LEU A 1 296 ? 6.187 -9.637 -2.797 1.00 93.19 296 LEU A C 1
ATOM 2342 O O . LEU A 1 296 ? 6.282 -10.687 -2.166 1.00 93.19 296 LEU A O 1
ATOM 2346 N N . PHE A 1 297 ? 6.529 -8.465 -2.265 1.00 90.75 297 PHE A N 1
ATOM 2347 C CA . PHE A 1 297 ? 7.134 -8.350 -0.941 1.00 90.75 297 PHE A CA 1
ATOM 2348 C C . PHE A 1 297 ? 6.165 -8.666 0.190 1.00 90.75 297 PHE A C 1
ATOM 2350 O O . PHE A 1 297 ? 6.576 -9.284 1.171 1.00 90.75 297 PHE A O 1
ATOM 2357 N N . ASN A 1 298 ? 4.888 -8.300 0.071 1.00 87.44 298 ASN A N 1
ATOM 2358 C CA . ASN A 1 298 ? 3.891 -8.727 1.050 1.00 87.44 298 ASN A CA 1
ATOM 2359 C C . ASN A 1 298 ? 3.730 -10.253 1.021 1.00 87.44 298 ASN A C 1
ATOM 2361 O O . ASN A 1 298 ? 3.801 -10.875 2.078 1.00 87.44 298 ASN A O 1
ATOM 2365 N N . ALA A 1 299 ? 3.660 -10.866 -0.165 1.00 87.50 299 ALA A N 1
ATOM 2366 C CA . ALA A 1 299 ? 3.546 -12.318 -0.278 1.00 87.50 299 ALA A CA 1
ATOM 2367 C C . ALA A 1 299 ? 4.742 -13.059 0.342 1.00 87.50 299 ALA A C 1
ATOM 2369 O O . ALA A 1 299 ? 4.555 -14.058 1.039 1.00 87.50 299 ALA A O 1
ATOM 2370 N N . MET A 1 300 ? 5.963 -12.541 0.155 1.00 86.12 300 MET A N 1
ATOM 2371 C CA . MET A 1 300 ? 7.176 -13.077 0.786 1.00 86.12 300 MET A CA 1
ATOM 2372 C C . MET A 1 300 ? 7.152 -12.955 2.316 1.00 86.12 300 MET A C 1
ATOM 2374 O O . MET A 1 300 ? 7.588 -13.872 3.011 1.00 86.12 300 MET A O 1
ATOM 2378 N N . ARG A 1 301 ? 6.611 -11.853 2.851 1.00 81.81 301 ARG A N 1
ATOM 2379 C CA . ARG A 1 301 ? 6.517 -11.602 4.301 1.00 81.81 301 ARG A CA 1
ATOM 2380 C C . ARG A 1 301 ? 5.455 -12.433 5.001 1.00 81.81 301 ARG A C 1
ATOM 2382 O O . ARG A 1 301 ? 5.650 -12.773 6.162 1.00 81.81 301 ARG A O 1
ATOM 2389 N N . SER A 1 302 ? 4.367 -12.798 4.326 1.00 74.19 302 SER A N 1
ATOM 2390 C CA . SER A 1 302 ? 3.272 -13.586 4.915 1.00 74.19 302 SER A CA 1
ATOM 2391 C C . SER A 1 302 ? 3.651 -15.037 5.272 1.00 74.19 302 SER A C 1
ATOM 2393 O O . SER A 1 302 ? 2.770 -15.863 5.488 1.00 74.19 302 SER A O 1
ATOM 2395 N N . GLY A 1 303 ? 4.941 -15.393 5.311 1.00 61.78 303 GLY A N 1
ATOM 2396 C CA . GLY A 1 303 ? 5.451 -16.669 5.827 1.00 61.78 303 GLY A CA 1
ATOM 2397 C C . GLY A 1 303 ? 5.191 -17.893 4.942 1.00 61.78 303 GLY A C 1
ATOM 2398 O O . GLY A 1 303 ? 5.946 -18.855 5.011 1.00 61.78 303 GLY A O 1
ATOM 2399 N N . SER A 1 304 ? 4.198 -17.855 4.046 1.00 51.41 304 SER A N 1
ATOM 2400 C CA . SER A 1 304 ? 3.888 -18.968 3.130 1.00 51.41 304 SER A CA 1
ATOM 2401 C C . SER A 1 304 ? 4.931 -19.175 2.020 1.00 51.41 304 SER A C 1
ATOM 2403 O O . SER A 1 304 ? 4.891 -20.193 1.328 1.00 51.41 304 SER A O 1
ATOM 2405 N N . ALA A 1 305 ? 5.839 -18.207 1.858 1.00 50.97 305 ALA A N 1
ATOM 2406 C CA . ALA A 1 305 ? 6.707 -18.018 0.701 1.00 50.97 305 ALA A CA 1
ATOM 2407 C C . ALA A 1 305 ? 8.215 -18.105 1.016 1.00 50.97 305 ALA A C 1
ATOM 2409 O O . ALA A 1 305 ? 9.016 -18.040 0.080 1.00 50.97 305 ALA A O 1
ATOM 2410 N N . MET A 1 306 ? 8.604 -18.268 2.286 1.00 55.34 306 MET A N 1
ATOM 2411 C CA . MET A 1 306 ? 10.010 -18.389 2.689 1.00 55.34 306 MET A CA 1
ATOM 2412 C C . MET A 1 306 ? 10.472 -19.846 2.551 1.00 55.34 306 MET A C 1
ATOM 2414 O O . MET A 1 306 ? 9.897 -20.712 3.212 1.00 55.34 306 MET A O 1
ATOM 2418 N N . PRO A 1 307 ? 11.491 -20.145 1.724 1.00 53.41 307 PRO A N 1
ATOM 2419 C CA . PRO A 1 307 ? 11.945 -21.515 1.538 1.00 53.41 307 PRO A CA 1
ATOM 2420 C C . PRO A 1 307 ? 12.619 -22.024 2.820 1.00 53.41 307 PRO A C 1
ATOM 2422 O O . PRO A 1 307 ? 13.732 -21.629 3.149 1.00 53.41 307 PRO A O 1
ATOM 2425 N N . THR A 1 308 ? 11.952 -22.904 3.561 1.00 53.28 308 THR A N 1
ATOM 2426 C CA . THR A 1 308 ? 12.547 -23.664 4.679 1.00 53.28 308 THR A CA 1
ATOM 2427 C C . THR A 1 308 ? 13.035 -25.051 4.237 1.00 53.28 308 THR A C 1
ATOM 2429 O O . THR A 1 308 ? 13.484 -25.848 5.059 1.00 53.28 308 THR A O 1
ATOM 2432 N N . HIS A 1 309 ? 12.950 -25.339 2.934 1.00 56.91 309 HIS A N 1
ATOM 2433 C CA . HIS A 1 309 ? 13.163 -26.648 2.317 1.00 56.91 309 HIS A CA 1
ATOM 2434 C C . HIS A 1 309 ? 14.560 -26.762 1.662 1.00 56.91 309 HIS A C 1
ATOM 2436 O O . HIS A 1 309 ? 15.115 -25.742 1.250 1.00 56.91 309 HIS A O 1
ATOM 2442 N N . PRO A 1 310 ? 15.130 -27.974 1.489 1.00 54.28 310 PRO A N 1
ATOM 2443 C CA . PRO A 1 310 ? 16.371 -28.214 0.732 1.00 54.28 310 PRO A CA 1
ATOM 2444 C C . PRO A 1 310 ? 16.413 -27.626 -0.693 1.00 54.28 310 PRO A C 1
ATOM 2446 O O . PRO A 1 310 ? 17.501 -27.382 -1.209 1.00 54.28 310 PRO A O 1
ATOM 2449 N N . ASP A 1 311 ? 15.262 -27.331 -1.302 1.00 59.28 311 ASP A N 1
ATOM 2450 C CA . ASP A 1 311 ? 15.150 -26.687 -2.622 1.00 59.28 311 ASP A CA 1
ATOM 2451 C C . ASP A 1 311 ? 15.245 -25.152 -2.574 1.00 59.28 311 ASP A C 1
ATOM 2453 O O . ASP A 1 311 ? 15.017 -24.481 -3.585 1.00 59.28 311 ASP A O 1
ATOM 2457 N N . ALA A 1 312 ? 15.596 -24.581 -1.414 1.00 66.19 312 ALA A N 1
ATOM 2458 C CA . ALA A 1 312 ? 15.721 -23.141 -1.212 1.00 66.19 312 ALA A CA 1
ATOM 2459 C C . ALA A 1 312 ? 16.449 -22.424 -2.364 1.00 66.19 312 ALA A C 1
ATOM 2461 O O . ALA A 1 312 ? 15.840 -21.517 -2.930 1.00 66.19 312 ALA A O 1
ATOM 2462 N N . PRO A 1 313 ? 17.633 -22.864 -2.844 1.00 74.31 313 PRO A N 1
ATOM 2463 C CA . PRO A 1 313 ? 18.353 -22.150 -3.903 1.00 74.31 313 PRO A CA 1
ATOM 2464 C C . PRO A 1 313 ? 17.572 -22.012 -5.222 1.00 74.31 313 PRO A C 1
ATOM 2466 O O . PRO A 1 313 ? 17.724 -21.022 -5.938 1.00 74.31 313 PRO A O 1
ATOM 2469 N N . VAL A 1 314 ? 16.722 -22.990 -5.559 1.00 75.56 314 VAL A N 1
ATOM 2470 C CA . VAL A 1 314 ? 15.897 -22.952 -6.779 1.00 75.56 314 VAL A CA 1
ATOM 2471 C C . VAL A 1 314 ? 14.798 -21.899 -6.641 1.00 75.56 314 VAL A C 1
ATOM 2473 O O . VAL A 1 314 ? 14.543 -21.137 -7.576 1.00 75.56 314 VAL A O 1
ATOM 2476 N N . HIS A 1 315 ? 14.171 -21.826 -5.468 1.00 81.81 315 HIS A N 1
ATOM 2477 C CA . HIS A 1 315 ? 13.130 -20.845 -5.176 1.00 81.81 315 HIS A CA 1
ATOM 2478 C C . HIS A 1 315 ? 13.695 -19.427 -5.026 1.00 81.81 315 HIS A C 1
ATOM 2480 O O . HIS A 1 315 ? 13.082 -18.481 -5.516 1.00 81.81 315 HIS A O 1
ATOM 2486 N N . GLU A 1 316 ? 14.882 -19.271 -4.436 1.00 87.12 316 GLU A N 1
ATOM 2487 C CA . GLU A 1 316 ? 15.596 -17.989 -4.367 1.00 87.12 316 GLU A CA 1
ATOM 2488 C C . GLU A 1 316 ? 15.833 -17.403 -5.765 1.00 87.12 316 GLU A C 1
ATOM 2490 O O . GLU A 1 316 ? 15.452 -16.263 -6.042 1.00 87.12 316 GLU A O 1
ATOM 2495 N N . GLU A 1 317 ? 16.382 -18.205 -6.685 1.00 89.56 317 GLU A N 1
ATOM 2496 C CA . GLU A 1 317 ? 16.631 -17.766 -8.062 1.00 89.56 317 GLU A CA 1
ATOM 2497 C C . GLU A 1 317 ? 15.327 -17.491 -8.825 1.00 89.56 317 GLU A C 1
ATOM 2499 O O . GLU A 1 317 ? 15.273 -16.583 -9.659 1.00 89.56 317 GLU A O 1
ATOM 2504 N N . LEU A 1 318 ? 14.255 -18.240 -8.549 1.00 90.50 318 LEU A N 1
ATOM 2505 C CA . LEU A 1 318 ? 12.936 -17.991 -9.130 1.00 90.50 318 LEU A CA 1
ATOM 2506 C C . LEU A 1 318 ? 12.388 -16.614 -8.714 1.00 90.50 318 LEU A C 1
ATOM 2508 O O . LEU A 1 318 ? 11.948 -15.842 -9.573 1.00 90.50 318 LEU A O 1
ATOM 2512 N N . TYR A 1 319 ? 12.458 -16.270 -7.428 1.00 91.94 319 TYR A N 1
ATOM 2513 C CA . TYR A 1 319 ? 12.037 -14.959 -6.936 1.00 91.94 319 TYR A CA 1
ATOM 2514 C C . TYR A 1 319 ? 12.926 -13.830 -7.463 1.00 91.94 319 TYR A C 1
ATOM 2516 O O . TYR A 1 319 ? 12.403 -12.807 -7.906 1.00 91.94 319 TYR A O 1
ATOM 2524 N N . ALA A 1 320 ? 14.249 -14.019 -7.498 1.00 92.50 320 ALA A N 1
ATOM 2525 C CA . ALA A 1 320 ? 15.173 -13.040 -8.069 1.00 92.50 320 ALA A CA 1
ATOM 2526 C C . ALA A 1 320 ? 14.890 -12.798 -9.564 1.00 92.50 320 ALA A C 1
ATOM 2528 O O . ALA A 1 320 ? 14.814 -11.655 -10.018 1.00 92.50 320 ALA A O 1
ATOM 2529 N N . LYS A 1 321 ? 14.645 -13.856 -10.349 1.00 93.69 321 LYS A N 1
ATOM 2530 C CA . LYS A 1 321 ? 14.233 -13.733 -11.760 1.00 93.69 321 LYS A CA 1
ATOM 2531 C C . LYS A 1 321 ? 12.898 -13.012 -11.914 1.00 93.69 321 LYS A C 1
ATOM 2533 O O . LYS A 1 321 ? 12.772 -12.175 -12.807 1.00 93.69 321 LYS A O 1
ATOM 2538 N N . THR A 1 322 ? 11.933 -13.307 -11.049 1.00 95.06 322 THR A N 1
ATOM 2539 C CA . THR A 1 322 ? 10.619 -12.650 -11.041 1.00 95.06 322 THR A CA 1
ATOM 2540 C C . THR A 1 322 ? 10.761 -11.162 -10.755 1.00 95.06 322 THR A C 1
ATOM 2542 O O . THR A 1 322 ? 10.247 -10.339 -11.513 1.00 95.06 322 THR A O 1
ATOM 2545 N N . PHE A 1 323 ? 11.547 -10.803 -9.738 1.00 95.94 323 PHE A N 1
ATOM 2546 C CA . PHE A 1 323 ? 11.895 -9.421 -9.434 1.00 95.94 323 PHE A CA 1
ATOM 2547 C C . PHE A 1 323 ? 12.493 -8.718 -10.661 1.00 95.94 323 PHE A C 1
ATOM 2549 O O . PHE A 1 323 ? 11.946 -7.718 -11.127 1.00 95.94 323 PHE A O 1
ATOM 2556 N N . ARG A 1 324 ? 13.554 -9.285 -11.255 1.00 95.62 324 ARG A N 1
ATOM 2557 C CA . ARG A 1 324 ? 14.225 -8.740 -12.451 1.00 95.62 324 ARG A CA 1
ATOM 2558 C C . ARG A 1 324 ? 13.274 -8.586 -13.644 1.00 95.62 324 ARG A C 1
ATOM 2560 O O . ARG A 1 324 ? 13.392 -7.621 -14.399 1.00 95.62 324 ARG A O 1
ATOM 2567 N N . ALA A 1 325 ? 12.324 -9.505 -13.817 1.00 94.50 325 ALA A N 1
ATOM 2568 C CA . ALA A 1 325 ? 11.308 -9.424 -14.863 1.00 94.50 325 ALA A CA 1
ATOM 2569 C C . ALA A 1 325 ? 10.337 -8.256 -14.624 1.00 94.50 325 ALA A C 1
ATOM 2571 O O . ALA A 1 325 ? 10.084 -7.471 -15.544 1.00 94.50 325 ALA A O 1
ATOM 2572 N N . VAL A 1 326 ? 9.855 -8.091 -13.388 1.00 94.44 326 VAL A N 1
ATOM 2573 C CA . VAL A 1 326 ? 8.981 -6.977 -12.981 1.00 94.44 326 VAL A CA 1
ATOM 2574 C C . VAL A 1 326 ? 9.669 -5.632 -13.207 1.00 94.44 326 VAL A C 1
ATOM 2576 O O . VAL A 1 326 ? 9.077 -4.714 -13.769 1.00 94.44 326 VAL A O 1
ATOM 2579 N N . ILE A 1 327 ? 10.954 -5.523 -12.874 1.00 94.69 327 ILE A N 1
ATOM 2580 C CA . ILE A 1 327 ? 11.694 -4.263 -13.015 1.00 94.69 327 ILE A CA 1
ATOM 2581 C C . ILE A 1 327 ? 12.278 -4.046 -14.416 1.00 94.69 327 ILE A C 1
ATOM 2583 O O . ILE A 1 327 ? 12.902 -3.019 -14.655 1.00 94.69 327 ILE A O 1
ATOM 2587 N N . SER A 1 328 ? 12.089 -4.958 -15.371 1.00 92.88 328 SER A N 1
ATOM 2588 C CA . SER A 1 328 ? 12.765 -4.942 -16.685 1.00 92.88 328 SER A CA 1
ATOM 2589 C C . SER A 1 328 ? 12.653 -3.621 -17.467 1.00 92.88 328 SER A C 1
ATOM 2591 O O . SER A 1 328 ? 13.563 -3.257 -18.215 1.00 92.88 328 SER A O 1
ATOM 2593 N N . ASN A 1 329 ? 11.569 -2.864 -17.271 1.00 90.00 329 ASN A N 1
ATOM 2594 C CA . ASN A 1 329 ? 11.332 -1.576 -17.926 1.00 90.00 329 ASN A CA 1
ATOM 2595 C C . ASN A 1 329 ? 11.812 -0.350 -17.123 1.00 90.00 329 ASN A C 1
ATOM 2597 O O . ASN A 1 329 ? 11.567 0.776 -17.563 1.00 90.00 329 ASN A O 1
ATOM 2601 N N . TRP A 1 330 ? 12.528 -0.522 -16.003 1.00 93.38 330 TRP A N 1
ATOM 2602 C CA . TRP A 1 330 ? 12.929 0.581 -15.112 1.00 93.38 330 TRP A CA 1
ATOM 2603 C C . TRP A 1 330 ? 13.673 1.709 -15.843 1.00 93.38 330 TRP A C 1
ATOM 2605 O O . TRP A 1 330 ? 13.482 2.880 -15.527 1.00 93.38 330 TRP A O 1
ATOM 2615 N N . ARG A 1 331 ? 14.470 1.392 -16.876 1.00 93.38 331 ARG A N 1
ATOM 2616 C CA . ARG A 1 331 ? 15.213 2.395 -17.667 1.00 93.38 331 ARG A CA 1
ATOM 2617 C C . ARG A 1 331 ? 14.309 3.397 -18.379 1.00 93.38 331 ARG A C 1
ATOM 2619 O O . ARG A 1 331 ? 14.707 4.533 -18.578 1.00 93.38 331 ARG A O 1
ATOM 2626 N N . LYS A 1 332 ? 13.089 3.003 -18.753 1.00 91.94 332 LYS A N 1
ATOM 2627 C CA . LYS A 1 332 ? 12.107 3.918 -19.363 1.00 91.94 332 LYS A CA 1
ATOM 2628 C C . LYS A 1 332 ? 11.496 4.878 -18.337 1.00 91.94 332 LYS A C 1
ATOM 2630 O O . LYS A 1 332 ? 10.786 5.802 -18.714 1.00 91.94 332 LYS A O 1
ATOM 2635 N N . ARG A 1 333 ? 11.727 4.621 -17.048 1.00 90.62 333 ARG A N 1
ATOM 2636 C CA . ARG A 1 333 ? 11.077 5.274 -15.910 1.00 90.62 333 ARG A CA 1
ATOM 2637 C C . ARG A 1 333 ? 12.068 5.953 -14.966 1.00 90.62 333 ARG A C 1
ATOM 2639 O O . ARG A 1 333 ? 11.632 6.655 -14.063 1.00 90.62 333 ARG A O 1
ATOM 2646 N N . CYS A 1 334 ? 13.376 5.792 -15.172 1.00 91.38 334 CYS A N 1
ATOM 2647 C CA . CYS A 1 334 ? 14.401 6.274 -14.244 1.00 91.38 334 CYS A CA 1
ATOM 2648 C C . CYS A 1 334 ? 14.405 7.796 -14.057 1.00 91.38 334 CYS A C 1
ATOM 2650 O O . CYS A 1 334 ? 14.839 8.257 -13.011 1.00 91.38 334 CYS A O 1
ATOM 2652 N N . ASP A 1 335 ? 13.894 8.575 -15.013 1.00 90.44 335 ASP A N 1
ATOM 26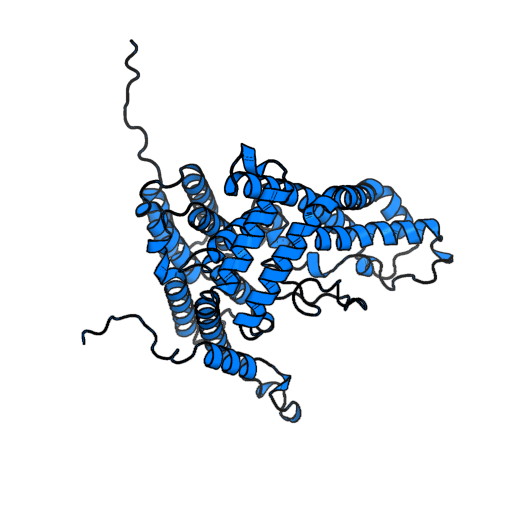53 C CA . ASP A 1 335 ? 13.774 10.037 -14.895 1.00 90.44 335 ASP A CA 1
ATOM 2654 C C . ASP A 1 335 ? 12.450 10.495 -14.239 1.00 90.44 335 ASP A C 1
ATOM 2656 O O . ASP A 1 335 ? 12.261 11.682 -13.992 1.00 90.44 335 ASP A O 1
ATOM 2660 N N . SER A 1 336 ? 11.524 9.581 -13.924 1.00 90.69 336 SER A N 1
ATOM 2661 C CA . SER A 1 336 ? 10.256 9.918 -13.264 1.00 90.69 336 SER A CA 1
ATOM 2662 C C . SER A 1 336 ? 10.451 10.121 -11.759 1.00 90.69 336 SER A C 1
ATOM 2664 O O . SER A 1 336 ? 10.861 9.195 -11.056 1.00 90.69 336 SER A O 1
ATOM 2666 N N . LEU A 1 337 ? 10.074 11.304 -11.254 1.00 90.69 337 LEU A N 1
ATOM 2667 C CA . LEU A 1 337 ? 10.078 11.615 -9.819 1.00 90.69 337 LEU A CA 1
ATOM 2668 C C . LEU A 1 337 ? 9.257 10.598 -9.019 1.00 90.69 337 LEU A C 1
ATOM 2670 O O . LEU A 1 337 ? 9.748 10.066 -8.028 1.00 90.69 337 LEU A O 1
ATOM 2674 N N . ALA A 1 338 ? 8.029 10.304 -9.457 1.00 90.88 338 ALA A N 1
ATOM 2675 C CA . ALA A 1 338 ? 7.141 9.374 -8.763 1.00 90.88 338 ALA A CA 1
ATOM 2676 C C . ALA A 1 338 ? 7.733 7.958 -8.688 1.00 90.88 338 ALA A C 1
ATOM 2678 O O . ALA A 1 338 ? 7.668 7.317 -7.641 1.00 90.88 338 ALA A O 1
ATOM 2679 N N . PHE A 1 339 ? 8.368 7.489 -9.769 1.00 93.81 339 PHE A N 1
ATOM 2680 C CA . PHE A 1 339 ? 9.027 6.183 -9.783 1.00 93.81 339 PHE A CA 1
ATOM 2681 C C . PHE A 1 339 ? 10.230 6.144 -8.833 1.00 93.81 339 PHE A C 1
ATOM 2683 O O . PHE A 1 339 ? 10.334 5.228 -8.021 1.00 93.81 339 PHE A O 1
ATOM 2690 N N . GLN A 1 340 ? 11.102 7.159 -8.870 1.00 94.06 340 GLN A N 1
ATOM 2691 C CA . GLN A 1 340 ? 12.229 7.265 -7.936 1.00 94.06 340 GLN A CA 1
ATOM 2692 C C . GLN A 1 340 ? 11.747 7.338 -6.478 1.00 94.06 340 GLN A C 1
ATOM 2694 O O . GLN A 1 340 ? 12.260 6.620 -5.624 1.00 94.06 340 GLN A O 1
ATOM 2699 N N . ALA A 1 341 ? 10.745 8.173 -6.186 1.00 92.88 341 ALA A N 1
ATOM 2700 C CA . ALA A 1 341 ? 10.215 8.361 -4.837 1.00 92.88 341 ALA A CA 1
ATOM 2701 C C . ALA A 1 341 ? 9.547 7.088 -4.302 1.00 92.88 341 ALA A C 1
ATOM 2703 O O . ALA A 1 341 ? 9.761 6.710 -3.149 1.00 92.88 341 ALA A O 1
ATOM 2704 N N . GLY A 1 342 ? 8.789 6.395 -5.152 1.00 93.62 342 GLY A N 1
ATOM 2705 C CA . GLY A 1 342 ? 8.200 5.101 -4.837 1.00 93.62 342 GLY A CA 1
ATOM 2706 C C . GLY A 1 342 ? 9.250 4.027 -4.564 1.00 93.62 342 GLY A C 1
ATOM 2707 O O . GLY A 1 342 ? 9.154 3.328 -3.561 1.00 93.62 342 GLY A O 1
ATOM 2708 N N . LEU A 1 343 ? 10.301 3.939 -5.385 1.00 94.75 343 LEU A N 1
ATOM 2709 C CA . LEU A 1 343 ? 11.397 2.994 -5.157 1.00 94.75 343 LEU A CA 1
ATOM 2710 C C . LEU A 1 343 ? 12.134 3.256 -3.839 1.00 94.75 343 LEU A C 1
ATOM 2712 O O . LEU A 1 343 ? 12.455 2.308 -3.130 1.00 94.75 343 LEU A O 1
ATOM 2716 N N . VAL A 1 344 ? 12.370 4.521 -3.476 1.00 92.56 344 VAL A N 1
ATOM 2717 C CA . VAL A 1 344 ? 12.964 4.869 -2.173 1.00 92.56 344 VAL A CA 1
ATOM 2718 C C . VAL A 1 344 ? 12.029 4.496 -1.023 1.00 92.56 344 VAL A C 1
ATOM 2720 O O . VAL A 1 344 ? 12.489 3.986 -0.002 1.00 92.56 344 VAL A O 1
ATOM 2723 N N . ALA A 1 345 ? 10.717 4.695 -1.173 1.00 90.00 345 ALA A N 1
ATOM 2724 C CA . ALA A 1 345 ? 9.751 4.259 -0.168 1.00 90.00 345 ALA A CA 1
ATOM 2725 C C . ALA A 1 345 ? 9.779 2.736 0.035 1.00 90.00 345 ALA A C 1
ATOM 2727 O O . ALA A 1 345 ? 9.858 2.285 1.178 1.00 90.00 345 ALA A O 1
ATOM 2728 N N . ILE A 1 346 ? 9.808 1.969 -1.058 1.00 90.62 346 ILE A N 1
ATOM 2729 C CA . ILE A 1 346 ?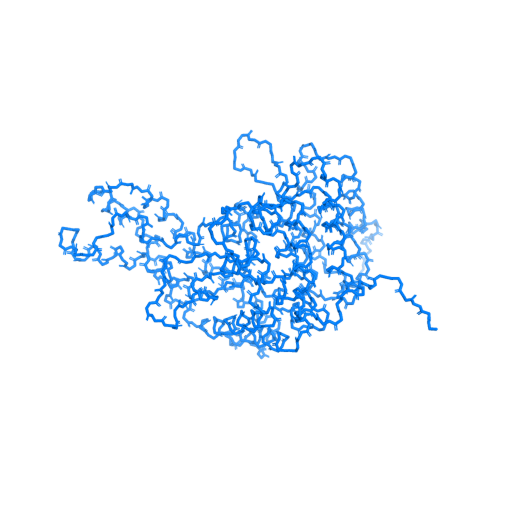 9.945 0.510 -1.029 1.00 90.62 346 ILE A CA 1
ATOM 2730 C C . ILE A 1 346 ? 11.287 0.105 -0.407 1.00 90.62 346 ILE A C 1
ATOM 2732 O O . ILE A 1 346 ? 11.313 -0.758 0.461 1.00 90.62 346 ILE A O 1
ATOM 2736 N N . LEU A 1 347 ? 12.401 0.744 -0.780 1.00 90.94 347 LEU A N 1
ATOM 2737 C CA . LEU A 1 347 ? 13.722 0.458 -0.208 1.00 90.94 347 LEU A CA 1
ATOM 2738 C C . LEU A 1 347 ? 13.714 0.590 1.318 1.00 90.94 347 LEU A C 1
ATOM 2740 O O . LEU A 1 347 ? 14.201 -0.298 2.009 1.00 90.94 347 LEU A O 1
ATOM 2744 N N . ARG A 1 348 ? 13.135 1.671 1.852 1.00 85.88 348 ARG A N 1
ATOM 2745 C CA . ARG A 1 348 ? 13.013 1.866 3.307 1.00 85.88 348 ARG A CA 1
ATOM 2746 C C . ARG A 1 348 ? 12.216 0.750 3.971 1.00 85.88 348 ARG A C 1
ATOM 2748 O O . ARG A 1 348 ? 12.567 0.315 5.058 1.00 85.88 348 ARG A O 1
ATOM 2755 N N . ASP A 1 349 ? 11.151 0.302 3.320 1.00 82.12 349 ASP A N 1
ATOM 2756 C CA . ASP A 1 349 ? 10.301 -0.780 3.811 1.00 82.12 349 ASP A CA 1
ATOM 2757 C C . ASP A 1 349 ? 10.982 -2.162 3.732 1.00 82.12 349 ASP A C 1
ATOM 2759 O O . ASP A 1 349 ? 10.754 -3.021 4.583 1.00 82.12 349 ASP A O 1
ATOM 2763 N N . VAL A 1 350 ? 11.834 -2.376 2.726 1.00 84.81 350 VAL A N 1
ATOM 2764 C CA . VAL A 1 350 ? 12.611 -3.607 2.497 1.00 84.81 350 VAL A CA 1
ATOM 2765 C C . VAL A 1 350 ? 13.781 -3.729 3.472 1.00 84.81 350 VAL A C 1
ATOM 2767 O O . VAL A 1 350 ? 13.997 -4.798 4.035 1.00 84.81 350 VAL A O 1
ATOM 2770 N N . LEU A 1 351 ? 14.531 -2.642 3.672 1.00 82.06 351 LEU A N 1
ATOM 2771 C CA . LEU A 1 351 ? 15.712 -2.610 4.538 1.00 82.06 351 LEU A CA 1
ATOM 2772 C C . LEU A 1 351 ? 15.368 -2.570 6.030 1.00 82.06 351 LEU A C 1
ATOM 2774 O O . LEU A 1 351 ? 16.265 -2.626 6.868 1.00 82.06 351 LEU A O 1
ATOM 2778 N N . TRP A 1 352 ? 14.087 -2.452 6.376 1.00 71.38 352 TRP A N 1
ATOM 2779 C CA . TRP A 1 352 ? 13.685 -2.393 7.768 1.00 71.38 352 TRP A CA 1
ATOM 2780 C C . TRP A 1 352 ? 13.835 -3.740 8.481 1.00 71.38 352 TRP A C 1
ATOM 2782 O O . TRP A 1 352 ? 13.483 -4.807 7.966 1.00 71.38 352 TRP A O 1
ATOM 2792 N N . SER A 1 353 ? 14.280 -3.644 9.727 1.00 62.09 353 SER A N 1
ATOM 2793 C CA . SER A 1 353 ? 14.397 -4.734 10.682 1.00 62.09 353 SER A CA 1
ATOM 2794 C C . SER A 1 353 ? 13.596 -4.395 11.933 1.00 62.09 353 SER A C 1
ATOM 2796 O O . SER A 1 353 ? 13.785 -3.323 12.504 1.00 62.09 353 SER A O 1
ATOM 2798 N N . ASP A 1 354 ? 12.712 -5.289 12.368 1.00 56.12 354 ASP A N 1
ATOM 2799 C CA . ASP A 1 354 ? 11.922 -5.054 13.576 1.00 56.12 354 ASP A CA 1
ATOM 2800 C C . ASP A 1 354 ? 12.835 -4.939 14.807 1.00 56.12 354 ASP A C 1
ATOM 2802 O O . ASP A 1 354 ? 13.683 -5.802 15.029 1.00 56.12 354 ASP A O 1
ATOM 2806 N N . THR A 1 355 ? 12.679 -3.871 15.588 1.00 51.69 355 THR A N 1
ATOM 2807 C CA . THR A 1 355 ? 13.412 -3.648 16.846 1.00 51.69 355 THR A CA 1
ATOM 2808 C C . THR A 1 355 ? 12.534 -3.872 18.076 1.00 51.69 355 THR A C 1
ATOM 2810 O O . THR A 1 355 ? 12.964 -3.601 19.198 1.00 51.69 355 THR A O 1
ATOM 2813 N N . LEU A 1 356 ? 11.305 -4.378 17.906 1.00 43.12 356 LEU A N 1
ATOM 2814 C CA . LEU A 1 356 ? 10.436 -4.748 19.022 1.00 43.12 356 LEU A CA 1
ATOM 2815 C C . LEU A 1 356 ? 10.957 -6.025 19.713 1.00 43.12 356 LEU A C 1
ATOM 2817 O O . LEU A 1 356 ? 10.479 -7.126 19.458 1.00 43.12 356 LEU A O 1
ATOM 2821 N N . GLY A 1 357 ? 11.945 -5.879 20.603 1.00 43.78 357 GLY A N 1
ATOM 2822 C CA . GLY A 1 357 ? 12.409 -6.945 21.499 1.00 43.78 357 GLY A CA 1
ATOM 2823 C C . GLY A 1 357 ? 13.915 -6.955 21.781 1.00 43.78 357 GLY A C 1
ATOM 2824 O O . GLY A 1 357 ? 14.670 -6.100 21.335 1.00 43.78 357 GLY A O 1
ATOM 2825 N N . THR A 1 358 ? 14.352 -7.963 22.541 1.00 36.38 358 THR A N 1
ATOM 2826 C CA . THR A 1 358 ? 15.763 -8.268 22.863 1.00 36.38 358 THR A CA 1
ATOM 2827 C C . THR A 1 358 ? 16.477 -9.078 21.772 1.00 36.38 358 THR A C 1
ATOM 2829 O O . THR A 1 358 ? 17.627 -9.482 21.950 1.00 36.38 358 THR A O 1
ATOM 2832 N N . VAL A 1 359 ? 15.801 -9.345 20.652 1.00 47.12 359 VAL A N 1
ATOM 2833 C CA . VAL A 1 359 ? 16.326 -10.119 19.520 1.00 47.12 359 VAL A CA 1
ATOM 2834 C C . VAL A 1 359 ? 17.051 -9.169 18.563 1.00 47.12 359 VAL A C 1
ATOM 2836 O O . VAL A 1 359 ? 16.549 -8.070 18.319 1.00 47.12 359 VAL A O 1
ATOM 2839 N N . PRO A 1 360 ? 18.224 -9.546 18.015 1.00 51.19 360 PRO A N 1
ATOM 2840 C CA . PRO A 1 360 ? 18.902 -8.725 17.024 1.00 51.19 360 PRO A CA 1
ATOM 2841 C C . PRO A 1 360 ? 17.982 -8.450 15.822 1.00 51.19 360 PRO A C 1
ATOM 2843 O O . PRO A 1 360 ? 17.267 -9.357 15.390 1.00 51.19 360 PRO A O 1
ATOM 2846 N N . PRO A 1 361 ? 18.007 -7.224 15.273 1.00 60.47 361 PRO A N 1
ATOM 2847 C CA . PRO A 1 361 ? 17.171 -6.848 14.144 1.00 60.47 361 PRO A CA 1
ATOM 2848 C C . PRO A 1 361 ? 17.397 -7.800 12.960 1.00 60.47 361 PRO A C 1
ATOM 2850 O O . PRO A 1 361 ? 18.484 -7.833 12.385 1.00 60.47 361 PRO A O 1
ATOM 2853 N N . LEU A 1 362 ? 16.377 -8.581 12.592 1.00 60.22 362 LEU A N 1
ATOM 2854 C CA . LEU A 1 362 ? 16.414 -9.447 11.411 1.00 60.22 362 LEU A CA 1
ATOM 2855 C C . LEU A 1 362 ? 15.765 -8.736 10.214 1.00 60.22 362 LEU A C 1
ATOM 2857 O O . LEU A 1 362 ? 14.706 -8.118 10.379 1.00 60.22 362 LEU A O 1
ATOM 2861 N N . PRO A 1 363 ? 16.355 -8.824 9.005 1.00 65.81 363 PRO A N 1
ATOM 2862 C CA . PRO A 1 363 ? 15.714 -8.322 7.797 1.00 65.81 363 PRO A CA 1
ATOM 2863 C C . PRO A 1 363 ? 14.367 -9.018 7.567 1.00 65.81 363 PRO A C 1
ATOM 2865 O O . PRO A 1 363 ? 14.270 -10.242 7.651 1.00 65.81 363 PRO A O 1
ATOM 2868 N N . ARG A 1 364 ? 13.320 -8.246 7.251 1.00 72.62 364 ARG A N 1
ATOM 2869 C CA . ARG A 1 364 ? 11.967 -8.787 6.994 1.00 72.62 364 ARG A CA 1
ATOM 2870 C C . ARG A 1 364 ? 11.815 -9.461 5.628 1.00 72.62 364 ARG A C 1
ATOM 2872 O O . ARG A 1 364 ? 10.795 -10.092 5.371 1.00 72.62 364 ARG A O 1
ATOM 2879 N N . LEU A 1 365 ? 12.795 -9.293 4.746 1.00 82.81 365 LEU A N 1
ATOM 2880 C CA . LEU A 1 365 ? 12.868 -9.957 3.450 1.00 82.81 365 LEU A CA 1
ATOM 2881 C C . LEU A 1 365 ? 14.194 -10.712 3.328 1.00 82.81 365 LEU A C 1
ATOM 2883 O O . LEU A 1 365 ? 15.183 -10.308 3.945 1.00 82.81 365 LEU A O 1
ATOM 2887 N N . PRO A 1 366 ? 14.243 -11.780 2.515 1.00 85.56 366 PRO A N 1
ATOM 2888 C CA . PRO A 1 366 ? 15.489 -12.473 2.237 1.00 85.56 366 PRO A CA 1
ATOM 2889 C C . PRO A 1 366 ? 16.571 -11.553 1.674 1.00 85.56 366 PRO A C 1
ATOM 2891 O O . PRO A 1 366 ? 16.294 -10.664 0.865 1.00 85.56 366 PRO A O 1
ATOM 2894 N N . LEU A 1 367 ? 17.825 -11.832 2.037 1.00 86.81 367 LEU A N 1
ATOM 2895 C CA . LEU A 1 367 ? 18.971 -11.041 1.591 1.00 86.81 367 LEU A CA 1
ATOM 2896 C C . LEU A 1 367 ? 19.085 -10.975 0.067 1.00 86.81 367 LEU A C 1
ATOM 2898 O O . LEU A 1 367 ? 19.324 -9.894 -0.451 1.00 86.81 367 LEU A O 1
ATOM 2902 N N . TYR A 1 368 ? 18.818 -12.062 -0.661 1.00 88.25 368 TYR A N 1
ATOM 2903 C CA . TYR A 1 368 ? 18.881 -12.050 -2.127 1.00 88.25 368 TYR A CA 1
ATOM 2904 C C . TYR A 1 368 ? 17.905 -11.036 -2.760 1.00 88.25 368 TYR A C 1
ATOM 2906 O O . TYR A 1 368 ? 18.226 -10.432 -3.776 1.00 88.25 368 TYR A O 1
ATOM 2914 N N . ILE A 1 369 ? 16.743 -10.770 -2.148 1.00 91.94 369 ILE A N 1
ATOM 2915 C CA . ILE A 1 369 ? 15.824 -9.709 -2.602 1.00 91.94 369 ILE A CA 1
ATOM 2916 C C . ILE A 1 369 ? 16.344 -8.324 -2.233 1.00 91.94 369 ILE A C 1
ATOM 2918 O O . ILE A 1 369 ? 16.225 -7.382 -3.018 1.00 91.94 369 ILE A O 1
ATOM 2922 N N . ILE A 1 370 ? 16.921 -8.186 -1.039 1.00 91.50 370 ILE A N 1
ATOM 2923 C CA . ILE A 1 370 ? 17.540 -6.932 -0.603 1.00 91.50 370 ILE A CA 1
ATOM 2924 C C . ILE A 1 370 ? 18.668 -6.544 -1.566 1.00 91.50 370 ILE A C 1
ATOM 2926 O O . ILE A 1 370 ? 18.756 -5.387 -1.973 1.00 91.50 370 ILE A O 1
ATOM 2930 N N . GLU A 1 371 ? 19.489 -7.505 -1.981 1.00 93.31 371 GLU A N 1
ATOM 2931 C CA . GLU A 1 371 ? 20.575 -7.311 -2.943 1.00 93.31 371 GLU A CA 1
ATOM 2932 C C . GLU A 1 371 ? 20.053 -6.826 -4.303 1.00 93.31 371 GLU A C 1
ATOM 2934 O O . GLU A 1 371 ? 20.550 -5.826 -4.829 1.00 93.31 371 GLU A O 1
ATOM 2939 N N . GLU A 1 372 ? 18.992 -7.448 -4.827 1.00 95.25 372 GLU A N 1
ATOM 2940 C CA . GLU A 1 372 ? 18.328 -7.002 -6.058 1.00 95.25 372 GLU A CA 1
ATOM 2941 C C . GLU A 1 372 ? 17.779 -5.567 -5.943 1.00 95.25 372 GLU A C 1
ATOM 2943 O O . GLU A 1 372 ? 17.931 -4.754 -6.863 1.00 95.25 372 GLU A O 1
ATOM 2948 N N . MET A 1 373 ? 17.191 -5.212 -4.795 1.00 95.62 373 MET A N 1
ATOM 2949 C CA . MET A 1 373 ? 16.701 -3.854 -4.532 1.00 95.62 373 MET A CA 1
ATOM 2950 C C . MET A 1 373 ? 17.834 -2.827 -4.454 1.00 95.62 373 MET A C 1
ATOM 2952 O O . MET A 1 373 ? 17.731 -1.757 -5.059 1.00 95.62 373 MET A O 1
ATOM 2956 N N . LEU A 1 374 ? 18.929 -3.138 -3.754 1.00 95.19 374 LEU A N 1
ATOM 2957 C CA . LEU A 1 374 ? 20.108 -2.270 -3.676 1.00 95.19 374 LEU A CA 1
ATOM 2958 C C . LEU A 1 374 ? 20.699 -2.029 -5.071 1.00 95.19 374 LEU A C 1
ATOM 2960 O O . LEU A 1 374 ? 21.023 -0.889 -5.427 1.00 95.19 374 LEU A O 1
ATOM 2964 N N . GLN A 1 375 ? 20.781 -3.078 -5.892 1.00 95.44 375 GLN A N 1
ATOM 2965 C CA . GLN A 1 375 ? 21.278 -2.979 -7.258 1.00 95.44 375 GLN A CA 1
ATOM 2966 C C . GLN A 1 375 ? 20.351 -2.140 -8.148 1.00 95.44 375 GLN A C 1
ATOM 2968 O O . GLN A 1 375 ? 20.831 -1.286 -8.898 1.00 95.44 375 GLN A O 1
ATOM 2973 N N . LEU A 1 376 ? 19.029 -2.322 -8.049 1.00 96.00 376 LEU A N 1
ATOM 2974 C CA . LEU A 1 376 ? 18.054 -1.503 -8.774 1.00 96.00 376 LEU A CA 1
ATOM 2975 C C . LEU A 1 376 ? 18.188 -0.019 -8.420 1.00 96.00 376 LEU A C 1
ATOM 2977 O O . LEU A 1 376 ? 18.303 0.808 -9.322 1.00 96.00 376 LEU A O 1
ATOM 2981 N N . ILE A 1 377 ? 18.200 0.322 -7.130 1.00 95.25 377 ILE A N 1
ATOM 2982 C CA . ILE A 1 377 ? 18.311 1.710 -6.656 1.00 95.25 377 ILE A CA 1
ATOM 2983 C C . ILE A 1 377 ? 19.604 2.348 -7.158 1.00 95.25 377 ILE A C 1
ATOM 2985 O O . ILE A 1 377 ? 19.586 3.459 -7.693 1.00 95.25 377 ILE A O 1
ATOM 2989 N N . THR A 1 378 ? 20.713 1.615 -7.048 1.00 94.38 378 THR A N 1
ATOM 2990 C CA . THR A 1 378 ? 22.017 2.049 -7.555 1.00 94.38 378 THR A CA 1
ATOM 2991 C C . THR A 1 378 ? 21.947 2.339 -9.050 1.00 94.38 378 THR A C 1
ATOM 2993 O O . THR A 1 378 ? 22.372 3.405 -9.497 1.00 94.38 378 THR A O 1
ATOM 2996 N N . ASN A 1 379 ? 21.375 1.420 -9.829 1.00 94.69 379 ASN A N 1
ATOM 2997 C CA . ASN A 1 379 ? 21.255 1.555 -11.276 1.00 94.69 379 ASN A CA 1
ATOM 2998 C C . ASN A 1 379 ? 20.356 2.724 -11.687 1.00 94.69 379 ASN A C 1
ATOM 3000 O O . ASN A 1 379 ? 20.728 3.470 -12.594 1.00 94.69 379 ASN A O 1
ATOM 3004 N N . VAL A 1 380 ? 19.208 2.900 -11.025 1.00 94.56 380 VAL A N 1
ATOM 3005 C CA . VAL A 1 380 ? 18.268 3.993 -11.298 1.00 94.56 380 VAL A CA 1
ATOM 3006 C C . VAL A 1 380 ? 18.973 5.325 -11.091 1.00 94.56 380 VAL A C 1
ATOM 3008 O O . VAL A 1 380 ? 19.170 6.045 -12.064 1.00 94.56 380 VAL A O 1
ATOM 3011 N N . PHE A 1 381 ? 19.458 5.609 -9.880 1.00 93.75 381 PHE A N 1
ATOM 3012 C CA . PHE A 1 381 ? 20.061 6.909 -9.582 1.00 93.75 381 PHE A CA 1
ATOM 3013 C C . PHE A 1 381 ? 21.384 7.166 -10.318 1.00 93.75 381 PHE A C 1
ATOM 3015 O O . PHE A 1 381 ? 21.675 8.321 -10.614 1.00 93.75 381 PHE A O 1
ATOM 3022 N N . SER A 1 382 ? 22.156 6.128 -10.669 1.00 90.56 382 SER A N 1
ATOM 3023 C CA . SER A 1 382 ? 23.367 6.298 -11.497 1.00 90.56 382 SER A CA 1
ATOM 3024 C C . SER A 1 382 ? 23.054 6.613 -12.966 1.00 90.56 382 SER A C 1
ATOM 3026 O O . SER A 1 382 ? 23.912 7.132 -13.674 1.00 90.56 382 SER A O 1
ATOM 3028 N N . THR A 1 383 ? 21.859 6.253 -13.449 1.00 91.56 383 THR A N 1
ATOM 3029 C CA . THR A 1 383 ? 21.459 6.423 -14.859 1.00 91.56 383 THR A CA 1
ATOM 3030 C C . THR A 1 383 ? 20.582 7.658 -15.067 1.00 91.56 383 THR A C 1
ATOM 3032 O O . THR A 1 383 ? 20.569 8.223 -16.160 1.00 91.56 383 THR A O 1
ATOM 3035 N N . THR A 1 384 ? 19.838 8.074 -14.040 1.00 89.31 384 THR A N 1
ATOM 3036 C CA . THR A 1 384 ? 18.990 9.267 -14.067 1.00 89.31 384 THR A CA 1
ATOM 3037 C C . THR A 1 384 ? 19.813 10.507 -14.417 1.00 89.31 384 THR A C 1
ATOM 3039 O O . THR A 1 384 ? 20.849 10.768 -13.809 1.00 89.31 384 THR A O 1
ATOM 3042 N N . LYS A 1 385 ? 19.327 11.323 -15.359 1.00 85.44 385 LYS A N 1
ATOM 3043 C CA . LYS A 1 385 ? 20.039 12.547 -15.782 1.00 85.44 385 LYS A CA 1
ATOM 3044 C C . LYS A 1 385 ? 20.055 13.623 -14.698 1.00 85.44 385 LYS A C 1
ATOM 3046 O O . LYS A 1 385 ? 21.039 14.339 -14.531 1.00 85.44 385 LYS A O 1
ATOM 3051 N N . HIS A 1 386 ? 18.945 13.735 -13.974 1.00 80.62 386 HIS A N 1
ATOM 3052 C CA . HIS A 1 386 ? 18.732 14.713 -12.912 1.00 80.62 386 HIS A CA 1
ATOM 3053 C C . HIS A 1 386 ? 18.187 14.012 -11.662 1.00 80.62 386 HIS A C 1
ATOM 3055 O O . HIS A 1 386 ? 16.990 14.096 -11.382 1.00 80.62 386 HIS A O 1
ATOM 3061 N N . PRO A 1 387 ? 19.029 13.258 -10.930 1.00 84.56 387 PRO A N 1
ATOM 3062 C CA . PRO A 1 387 ? 18.580 12.571 -9.729 1.00 84.56 387 PRO A CA 1
ATOM 3063 C C . PRO A 1 387 ? 18.147 13.597 -8.682 1.00 84.56 387 PRO A C 1
ATOM 3065 O O . PRO A 1 387 ? 18.848 14.575 -8.405 1.00 84.56 387 PRO A O 1
ATOM 3068 N N . HIS A 1 388 ? 16.978 13.384 -8.082 1.00 86.62 388 HIS A N 1
ATOM 3069 C CA . HIS A 1 388 ? 16.478 14.295 -7.061 1.00 86.62 388 HIS A CA 1
ATOM 3070 C C . HIS A 1 388 ? 17.326 14.171 -5.792 1.00 86.62 388 HIS A C 1
ATOM 3072 O O . HIS A 1 388 ? 17.264 13.164 -5.090 1.00 86.62 388 HIS A O 1
ATOM 3078 N N . ALA A 1 389 ? 18.090 15.218 -5.467 1.00 88.50 389 ALA A N 1
ATOM 3079 C CA . ALA A 1 389 ? 19.055 15.199 -4.363 1.00 88.50 389 ALA A CA 1
ATOM 3080 C C . ALA A 1 389 ? 18.448 14.789 -3.007 1.00 88.50 389 ALA A C 1
ATOM 3082 O O . ALA A 1 389 ? 19.114 14.129 -2.211 1.00 88.50 389 ALA A O 1
ATOM 3083 N N . HIS A 1 390 ? 17.184 15.147 -2.746 1.00 89.94 390 HIS A N 1
ATOM 3084 C CA . HIS A 1 390 ? 16.491 14.732 -1.525 1.00 89.94 390 HIS A CA 1
ATOM 3085 C C . HIS A 1 390 ? 16.214 13.219 -1.498 1.00 89.94 390 HIS A C 1
ATOM 3087 O O . HIS A 1 390 ? 16.459 12.591 -0.475 1.00 89.94 390 HIS A O 1
ATOM 3093 N N . LEU A 1 391 ? 15.797 12.618 -2.620 1.00 91.12 391 LEU A N 1
ATOM 3094 C CA . LEU A 1 391 ? 15.558 11.173 -2.725 1.00 91.12 391 LEU A CA 1
ATOM 3095 C C . LEU A 1 391 ? 16.855 10.373 -2.627 1.00 91.12 391 LEU A C 1
ATOM 3097 O O . LEU A 1 391 ? 16.891 9.339 -1.968 1.00 91.12 391 LEU A O 1
ATOM 3101 N N . VAL A 1 392 ? 17.933 10.879 -3.232 1.00 91.44 392 VAL A N 1
ATOM 3102 C CA . VAL A 1 392 ? 19.270 10.287 -3.097 1.00 91.44 392 VAL A CA 1
ATOM 3103 C C . VAL A 1 392 ? 19.705 10.286 -1.631 1.00 91.44 392 VAL A C 1
ATOM 3105 O O . VAL A 1 392 ? 20.170 9.266 -1.130 1.00 91.44 392 VAL A O 1
ATOM 3108 N N . ARG A 1 393 ? 19.508 11.403 -0.919 1.00 90.81 393 ARG A N 1
ATOM 3109 C CA . ARG A 1 393 ? 19.803 11.494 0.517 1.00 90.81 393 ARG A CA 1
ATOM 3110 C C . ARG A 1 393 ? 18.959 10.517 1.331 1.00 90.81 393 ARG A C 1
ATOM 3112 O O . ARG A 1 393 ? 19.515 9.791 2.141 1.00 90.81 393 ARG A O 1
ATOM 3119 N N . GLU A 1 394 ? 17.653 10.448 1.078 1.00 88.88 394 GLU A N 1
ATOM 3120 C CA . GLU A 1 394 ? 16.768 9.499 1.764 1.00 88.88 394 GLU A CA 1
ATOM 3121 C C . GLU A 1 394 ? 17.183 8.037 1.536 1.00 88.88 394 GLU A C 1
ATOM 3123 O O . GLU A 1 394 ? 17.141 7.239 2.473 1.00 88.88 394 GLU A O 1
ATOM 3128 N N . ALA A 1 395 ? 17.625 7.683 0.324 1.00 90.88 395 ALA A N 1
ATOM 3129 C CA . ALA A 1 395 ? 18.150 6.353 0.026 1.00 90.88 395 ALA A CA 1
ATOM 3130 C C . ALA A 1 395 ? 19.461 6.071 0.779 1.00 90.88 395 ALA A C 1
ATOM 3132 O O . ALA A 1 395 ? 19.613 5.005 1.374 1.00 90.88 395 ALA A O 1
ATOM 3133 N N . ILE A 1 396 ? 20.392 7.032 0.790 1.00 91.69 396 ILE A N 1
ATOM 3134 C CA . ILE A 1 396 ? 21.663 6.930 1.524 1.00 91.69 396 ILE A CA 1
ATOM 3135 C C . ILE A 1 396 ? 21.417 6.761 3.023 1.00 91.69 396 ILE A C 1
ATOM 3137 O O . ILE A 1 396 ? 22.053 5.909 3.643 1.00 91.69 396 ILE A O 1
ATOM 3141 N N . ASP A 1 397 ? 20.499 7.536 3.602 1.00 88.75 397 ASP A N 1
ATOM 3142 C CA . ASP A 1 397 ? 20.162 7.458 5.023 1.00 88.75 397 ASP A CA 1
ATOM 3143 C C . ASP A 1 397 ? 19.622 6.064 5.373 1.00 88.75 397 ASP A C 1
ATOM 3145 O O . ASP A 1 397 ? 20.090 5.446 6.329 1.00 88.75 397 ASP A O 1
ATOM 3149 N N . ALA A 1 398 ? 18.702 5.531 4.561 1.00 86.75 398 ALA A N 1
ATOM 3150 C CA . ALA A 1 398 ? 18.130 4.198 4.759 1.00 86.75 398 ALA A CA 1
ATOM 3151 C C . ALA A 1 398 ? 19.194 3.090 4.686 1.00 86.75 398 ALA A C 1
ATOM 3153 O O . ALA A 1 398 ? 19.254 2.213 5.546 1.00 86.75 398 ALA A O 1
ATOM 3154 N N . VAL A 1 399 ? 20.077 3.156 3.688 1.00 89.88 399 VAL A N 1
ATOM 3155 C CA . VAL A 1 399 ? 21.159 2.178 3.500 1.00 89.88 399 VAL A CA 1
ATOM 3156 C C . VAL A 1 399 ? 22.211 2.284 4.606 1.00 89.88 399 VAL A C 1
ATOM 3158 O O . VAL A 1 399 ? 22.725 1.268 5.069 1.00 89.88 399 VAL A O 1
ATOM 3161 N N . THR A 1 400 ? 22.511 3.497 5.071 1.00 89.06 400 THR A N 1
ATOM 3162 C CA . THR A 1 400 ? 23.458 3.720 6.172 1.00 89.06 400 THR A CA 1
ATOM 3163 C C . THR A 1 400 ? 22.919 3.138 7.478 1.00 89.06 400 THR A C 1
ATOM 3165 O O . THR A 1 400 ? 23.659 2.457 8.187 1.00 89.06 400 THR A O 1
ATOM 3168 N N . GLN A 1 401 ? 21.631 3.339 7.768 1.00 84.19 401 GLN A N 1
ATOM 3169 C CA . GLN A 1 401 ? 20.969 2.727 8.924 1.00 84.19 401 GLN A CA 1
ATOM 3170 C C . GLN A 1 401 ? 20.956 1.202 8.829 1.00 84.19 401 GLN A C 1
ATOM 3172 O O . GLN A 1 401 ? 21.282 0.537 9.801 1.00 84.19 401 GLN A O 1
ATOM 3177 N N . PHE A 1 402 ? 20.660 0.639 7.656 1.00 85.31 402 PHE A N 1
ATOM 3178 C CA . PHE A 1 402 ? 20.744 -0.806 7.456 1.00 85.31 402 PHE A CA 1
ATOM 3179 C C . PHE A 1 402 ? 22.161 -1.326 7.724 1.00 85.31 402 PHE A C 1
ATOM 3181 O O . PHE A 1 402 ? 22.339 -2.284 8.462 1.00 85.31 402 PHE A O 1
ATOM 3188 N N . SER A 1 403 ? 23.188 -0.644 7.211 1.00 86.81 403 SER A N 1
ATOM 3189 C CA . SER A 1 403 ? 24.590 -1.060 7.353 1.00 86.81 403 SER A CA 1
ATOM 3190 C C . SER A 1 403 ? 25.123 -1.090 8.792 1.00 86.81 403 SER A C 1
ATOM 3192 O O . SER A 1 403 ? 26.174 -1.685 9.029 1.00 86.81 403 SER A O 1
ATOM 3194 N N . SER A 1 404 ? 24.434 -0.452 9.747 1.00 83.56 404 SER A N 1
ATOM 3195 C CA . SER A 1 404 ? 24.811 -0.483 11.164 1.00 83.56 404 SER A CA 1
ATOM 3196 C C . SER A 1 404 ? 24.304 -1.731 11.897 1.00 83.56 404 SER A C 1
ATOM 3198 O O . SER A 1 404 ? 24.724 -1.983 13.028 1.00 83.56 404 SER A O 1
ATOM 3200 N N . ILE A 1 405 ? 23.442 -2.534 11.263 1.00 79.88 405 ILE A N 1
ATOM 3201 C CA . ILE A 1 405 ? 22.942 -3.794 11.814 1.00 79.88 405 ILE A CA 1
ATOM 3202 C C . ILE A 1 405 ? 24.077 -4.826 11.843 1.00 79.88 405 ILE A C 1
ATOM 3204 O O . ILE A 1 405 ? 24.716 -5.126 10.831 1.00 79.88 405 ILE A O 1
ATOM 3208 N N . ALA A 1 406 ? 24.324 -5.403 13.020 1.00 75.44 406 ALA A N 1
ATOM 3209 C CA . ALA A 1 406 ? 25.310 -6.463 13.180 1.00 75.44 406 ALA A CA 1
ATOM 3210 C C . ALA A 1 406 ? 24.882 -7.734 12.424 1.00 75.44 406 ALA A C 1
ATOM 3212 O O . ALA A 1 406 ? 23.728 -8.146 12.489 1.00 75.44 406 ALA A O 1
ATOM 3213 N N . GLY A 1 407 ? 25.830 -8.392 11.750 1.00 77.62 407 GLY A N 1
ATOM 3214 C CA . GLY A 1 407 ? 25.599 -9.698 11.119 1.00 77.62 407 GLY A CA 1
ATOM 3215 C C . GLY A 1 407 ? 25.178 -9.672 9.646 1.00 77.62 407 GLY A C 1
ATOM 3216 O O . GLY A 1 407 ? 24.888 -10.733 9.099 1.00 77.62 407 GLY A O 1
ATOM 3217 N N . ILE A 1 408 ? 25.192 -8.513 8.973 1.00 81.88 408 ILE A N 1
ATOM 3218 C CA . ILE A 1 408 ? 24.964 -8.455 7.519 1.00 81.88 408 ILE A CA 1
ATOM 3219 C C . ILE A 1 408 ? 26.108 -9.174 6.774 1.00 81.88 408 ILE A C 1
ATOM 3221 O O . ILE A 1 408 ? 27.283 -8.856 7.000 1.00 81.88 408 ILE A O 1
ATOM 3225 N N . PRO A 1 409 ? 25.809 -10.119 5.861 1.00 86.62 409 PRO A N 1
ATOM 3226 C CA . PRO A 1 409 ? 26.838 -10.823 5.102 1.00 86.62 409 PRO A CA 1
ATOM 3227 C C . PRO A 1 409 ? 27.698 -9.918 4.215 1.00 86.62 409 PRO A C 1
ATOM 3229 O O . PRO A 1 409 ? 27.252 -8.901 3.682 1.00 86.62 409 PRO A O 1
ATOM 3232 N N . LYS A 1 410 ? 28.952 -10.338 3.997 1.00 88.00 410 LYS A N 1
ATOM 3233 C CA . LYS A 1 410 ? 29.927 -9.599 3.175 1.00 88.00 410 LYS A CA 1
ATOM 3234 C C . LYS A 1 410 ? 29.428 -9.270 1.755 1.00 88.00 410 LYS A C 1
ATOM 3236 O O . LYS A 1 410 ? 29.647 -8.131 1.353 1.00 88.00 410 LYS A O 1
ATOM 3241 N N . PRO A 1 411 ? 28.779 -10.184 0.999 1.00 88.19 411 PRO A N 1
ATOM 3242 C CA . PRO A 1 411 ? 28.285 -9.869 -0.346 1.00 88.19 411 PRO A CA 1
ATOM 3243 C C . PRO A 1 411 ? 27.293 -8.700 -0.352 1.00 88.19 411 PRO A C 1
ATOM 3245 O O . PRO A 1 411 ? 27.482 -7.732 -1.087 1.00 88.19 411 PRO A O 1
ATOM 3248 N N . THR A 1 412 ? 26.319 -8.719 0.558 1.00 87.88 412 THR A N 1
ATOM 3249 C CA . THR A 1 412 ? 25.351 -7.632 0.730 1.00 87.88 412 THR A CA 1
ATOM 3250 C C . THR A 1 412 ? 26.040 -6.324 1.142 1.00 87.88 412 THR A C 1
ATOM 3252 O O . THR A 1 412 ? 25.726 -5.258 0.612 1.00 87.88 412 THR A O 1
ATOM 3255 N N . MET A 1 413 ? 27.042 -6.387 2.031 1.00 90.44 413 MET A N 1
ATOM 3256 C CA . MET A 1 413 ? 27.827 -5.211 2.433 1.00 90.44 413 MET A CA 1
ATOM 3257 C C . MET A 1 413 ? 28.630 -4.587 1.284 1.00 90.44 413 MET A C 1
ATOM 3259 O O . MET A 1 413 ? 28.817 -3.370 1.277 1.00 90.44 413 MET A O 1
ATOM 3263 N N . ILE A 1 414 ? 29.083 -5.374 0.303 1.00 92.00 414 ILE A N 1
ATOM 3264 C CA . ILE A 1 414 ? 29.748 -4.846 -0.899 1.00 92.00 414 ILE A CA 1
ATOM 3265 C C . ILE A 1 414 ? 28.765 -3.996 -1.712 1.00 92.00 414 ILE A C 1
ATOM 3267 O O . ILE A 1 414 ? 29.112 -2.882 -2.097 1.00 92.00 414 ILE A O 1
ATOM 3271 N N . LEU A 1 415 ? 27.528 -4.466 -1.911 1.00 92.31 415 LEU A N 1
ATOM 3272 C CA . LEU A 1 415 ? 26.492 -3.704 -2.624 1.00 92.31 415 LEU A CA 1
ATOM 3273 C C . LEU A 1 415 ? 26.087 -2.431 -1.873 1.00 92.31 415 LEU A C 1
ATOM 3275 O O . LEU A 1 415 ? 25.913 -1.378 -2.484 1.00 92.31 415 LEU A O 1
ATOM 3279 N N . VAL A 1 416 ? 25.990 -2.503 -0.543 1.00 92.31 416 VAL A N 1
ATOM 3280 C CA . VAL A 1 416 ? 25.790 -1.330 0.322 1.00 92.31 416 VAL A CA 1
ATOM 3281 C C . VAL A 1 416 ? 26.899 -0.299 0.097 1.00 92.31 416 VAL A C 1
ATOM 3283 O O . VAL A 1 416 ? 26.615 0.874 -0.141 1.00 92.31 416 VAL A O 1
ATOM 3286 N N . GLN A 1 417 ? 28.166 -0.722 0.136 1.00 92.94 417 GLN A N 1
ATOM 3287 C CA . GLN A 1 417 ? 29.305 0.170 -0.088 1.00 92.94 417 GLN A CA 1
ATOM 3288 C C . GLN A 1 417 ? 29.311 0.743 -1.506 1.00 92.94 417 GLN A C 1
ATOM 3290 O O . GLN A 1 417 ? 29.544 1.938 -1.672 1.00 92.94 417 GLN A O 1
ATOM 3295 N N . GLU A 1 418 ? 29.018 -0.073 -2.517 1.00 91.75 418 GLU A N 1
ATOM 3296 C CA . GLU A 1 418 ? 28.927 0.361 -3.909 1.00 91.75 418 GLU A CA 1
ATOM 3297 C C . GLU A 1 418 ? 27.859 1.445 -4.092 1.00 91.75 418 GLU A C 1
ATOM 3299 O O . GLU A 1 418 ? 28.144 2.488 -4.686 1.00 91.75 418 GLU A O 1
ATOM 3304 N N . LEU A 1 419 ? 26.662 1.243 -3.533 1.00 92.88 419 LEU A N 1
ATOM 3305 C CA . LEU A 1 419 ? 25.589 2.235 -3.545 1.00 92.88 419 LEU A CA 1
ATOM 3306 C C . LEU A 1 419 ? 26.049 3.532 -2.875 1.00 92.88 419 LEU A C 1
ATOM 3308 O O . LEU A 1 419 ? 25.929 4.607 -3.460 1.00 92.88 419 LEU A O 1
ATOM 3312 N N . LEU A 1 420 ? 26.619 3.447 -1.670 1.00 93.00 420 LEU A N 1
ATOM 3313 C CA . LEU A 1 420 ? 27.083 4.624 -0.935 1.00 93.00 420 LEU A CA 1
ATOM 3314 C C . LEU A 1 420 ? 28.188 5.379 -1.686 1.00 93.00 420 LEU A C 1
ATOM 3316 O O . LEU A 1 420 ? 28.186 6.606 -1.682 1.00 93.00 420 LEU A O 1
ATOM 3320 N N . VAL A 1 421 ? 29.115 4.682 -2.345 1.00 91.56 421 VAL A N 1
ATOM 3321 C CA . VAL A 1 421 ? 30.188 5.303 -3.138 1.00 91.56 421 VAL A CA 1
ATOM 3322 C C . VAL A 1 421 ? 29.634 5.973 -4.392 1.00 91.56 421 VAL A C 1
ATOM 3324 O O . VAL A 1 421 ? 30.030 7.094 -4.700 1.00 91.56 421 VAL A O 1
ATOM 3327 N N . ARG A 1 422 ? 28.711 5.319 -5.106 1.00 88.25 422 ARG A N 1
ATOM 3328 C CA . ARG A 1 422 ? 28.138 5.850 -6.352 1.00 88.25 422 ARG A CA 1
ATOM 3329 C C . ARG A 1 422 ? 27.170 7.006 -6.127 1.00 88.25 422 ARG A C 1
ATOM 3331 O O . ARG A 1 422 ? 27.079 7.884 -6.978 1.00 88.25 422 ARG A O 1
ATOM 3338 N N . LEU A 1 423 ? 26.430 6.990 -5.018 1.00 87.25 423 LEU A N 1
ATOM 3339 C CA . LEU A 1 423 ? 25.378 7.972 -4.745 1.00 87.25 423 LEU A CA 1
ATOM 3340 C C . LEU A 1 423 ? 25.824 9.124 -3.845 1.00 87.25 423 LEU A C 1
ATOM 3342 O O . LEU A 1 423 ? 25.153 10.159 -3.821 1.00 87.25 423 LEU A O 1
ATOM 3346 N N . ARG A 1 424 ? 26.936 8.992 -3.106 1.00 80.69 424 ARG A N 1
ATOM 3347 C CA . ARG A 1 424 ? 27.487 10.136 -2.371 1.00 80.69 424 ARG A CA 1
ATOM 3348 C C . ARG A 1 424 ? 27.823 11.246 -3.370 1.00 80.69 424 ARG A C 1
ATOM 3350 O O . ARG A 1 424 ? 28.518 10.984 -4.351 1.00 80.69 424 ARG A O 1
ATOM 3357 N N . PRO A 1 425 ? 27.375 12.490 -3.122 1.00 61.47 425 PRO A N 1
ATOM 3358 C CA . PRO A 1 425 ? 27.834 13.611 -3.921 1.00 61.47 425 PRO A CA 1
ATOM 3359 C C . PRO A 1 425 ? 29.366 13.644 -3.874 1.00 61.47 425 PRO A C 1
ATOM 3361 O O . PRO A 1 425 ? 29.929 13.344 -2.811 1.00 61.47 425 PRO A O 1
ATOM 3364 N N . PRO A 1 426 ? 30.056 14.030 -4.962 1.00 52.91 426 PRO A N 1
ATOM 3365 C CA . PRO A 1 426 ? 31.461 14.375 -4.846 1.00 52.91 426 PRO A CA 1
ATOM 3366 C C . PRO A 1 426 ? 31.549 15.422 -3.7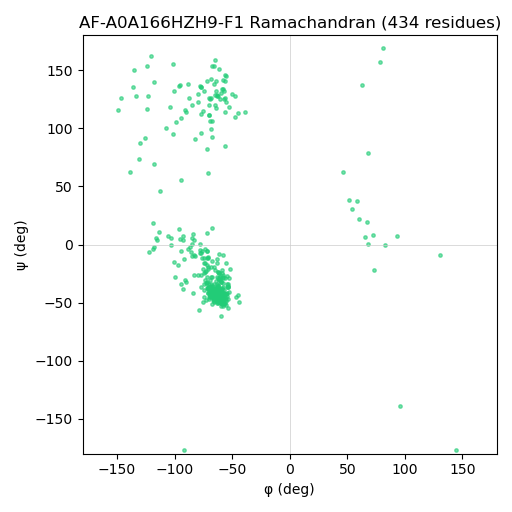40 1.00 52.91 426 PRO A C 1
ATOM 3368 O O . PRO A 1 426 ? 30.903 16.472 -3.817 1.00 52.91 426 PRO A O 1
ATOM 3371 N N . MET A 1 427 ? 32.271 15.101 -2.663 1.00 39.16 427 MET A N 1
ATOM 3372 C CA . MET A 1 427 ? 32.581 16.095 -1.647 1.00 39.16 427 MET A CA 1
ATOM 3373 C C . MET A 1 427 ? 33.133 17.302 -2.390 1.00 39.16 427 MET A C 1
ATOM 3375 O O . MET A 1 427 ? 33.981 17.135 -3.265 1.00 39.16 427 MET A O 1
ATOM 3379 N N . LEU A 1 428 ? 32.594 18.487 -2.104 1.00 35.78 428 LEU A N 1
ATOM 3380 C CA . LEU A 1 428 ? 33.092 19.754 -2.619 1.00 35.78 428 LEU A CA 1
ATOM 3381 C C . LEU A 1 428 ? 34.570 19.889 -2.227 1.00 35.78 428 LEU A C 1
ATOM 3383 O O . LEU A 1 428 ? 34.915 20.485 -1.212 1.00 35.78 428 LEU A O 1
ATOM 3387 N N . VAL A 1 429 ? 35.454 19.312 -3.034 1.00 36.94 429 VAL A N 1
ATOM 3388 C CA . VAL A 1 429 ? 36.881 19.574 -3.011 1.00 36.94 429 VAL A CA 1
ATOM 3389 C C . VAL A 1 429 ? 37.041 20.913 -3.718 1.00 36.94 429 VAL A C 1
ATOM 3391 O O . VAL A 1 429 ? 37.046 20.998 -4.940 1.00 36.94 429 VAL A O 1
ATOM 3394 N N . GLY A 1 430 ? 37.100 21.972 -2.912 1.00 37.59 430 GLY A N 1
ATOM 3395 C CA . GLY A 1 430 ? 37.706 23.246 -3.277 1.00 37.59 430 GLY A CA 1
ATOM 3396 C C . GLY A 1 430 ? 36.999 24.059 -4.362 1.00 37.59 430 GLY A C 1
ATOM 3397 O O . GLY A 1 430 ? 37.517 24.211 -5.462 1.00 37.59 430 GLY A O 1
ATOM 3398 N N . ARG A 1 431 ? 35.922 24.760 -4.004 1.00 31.19 431 ARG A N 1
ATOM 3399 C CA . ARG A 1 431 ? 35.792 26.149 -4.462 1.00 31.19 431 ARG A CA 1
ATOM 3400 C C . ARG A 1 431 ? 36.032 27.044 -3.264 1.00 31.19 431 ARG A C 1
ATOM 3402 O O . ARG A 1 431 ? 35.167 27.202 -2.410 1.00 31.19 431 ARG A O 1
ATOM 3409 N N . ARG A 1 432 ? 37.260 27.567 -3.197 1.00 33.56 432 ARG A N 1
ATOM 3410 C CA . ARG A 1 432 ? 37.552 28.769 -2.423 1.00 33.56 432 ARG A CA 1
ATOM 3411 C C . ARG A 1 432 ? 36.491 29.797 -2.787 1.00 33.56 432 ARG A C 1
ATOM 3413 O O . ARG A 1 432 ? 36.262 30.058 -3.966 1.00 33.56 432 ARG A O 1
ATOM 3420 N N . ILE A 1 433 ? 35.872 30.334 -1.749 1.00 38.25 433 ILE A N 1
ATOM 3421 C CA . ILE A 1 433 ? 35.310 31.671 -1.757 1.00 38.25 433 ILE A CA 1
ATOM 3422 C C . ILE A 1 433 ? 36.408 32.570 -2.339 1.00 38.25 433 ILE A C 1
ATOM 3424 O O . ILE A 1 433 ? 37.478 32.699 -1.748 1.00 38.25 433 ILE A O 1
ATOM 3428 N N . ILE A 1 434 ? 36.197 33.059 -3.556 1.00 35.41 434 ILE A N 1
ATOM 3429 C CA . ILE A 1 434 ? 36.837 34.286 -4.003 1.00 35.41 434 ILE A CA 1
ATOM 3430 C C . ILE A 1 434 ? 35.743 35.319 -3.801 1.00 35.41 434 ILE A C 1
ATOM 3432 O O . ILE A 1 434 ? 34.716 35.283 -4.476 1.00 35.41 434 ILE A O 1
ATOM 3436 N N . GLU A 1 435 ? 35.933 36.105 -2.748 1.00 32.50 435 GLU A N 1
ATOM 3437 C CA . GLU A 1 435 ? 35.284 37.394 -2.572 1.00 32.50 435 GLU A CA 1
ATOM 3438 C C . GLU A 1 435 ? 35.604 38.254 -3.797 1.00 32.50 435 GLU A C 1
ATOM 3440 O O . GLU A 1 435 ? 36.777 38.401 -4.138 1.00 32.50 435 GLU A O 1
ATOM 3445 N N . GLU A 1 436 ? 34.563 38.770 -4.446 1.00 33.91 436 GLU A N 1
ATOM 3446 C CA . GLU A 1 436 ? 34.481 40.134 -4.985 1.00 33.91 436 GLU A CA 1
ATOM 3447 C C . GLU A 1 436 ? 33.010 40.507 -5.202 1.00 33.91 436 GLU A C 1
ATOM 3449 O O . GLU A 1 436 ? 32.273 39.708 -5.832 1.00 33.91 436 GLU A O 1
#

Secondary structure (DSSP, 8-state):
--PPTT--TT-S-HHHHHHHHHHHH-GGGS-GGG-GGGSGGGSHHHHHHHHHHHHHHHHHHTTSHHHHHHHHHHHHHHHHTTS-HHHH-HHHHHHHHHHHHHHHHHHHHHHHHHHHHHH--SS--HHHHHHHHHHTHHHHHHHHHHHHHHGGGHHHHHHHHHHHHHHHHHTTT-GGGSTTT-EE-S---SSTT---SBTTEE-TTS--HHHHHHHHHHHHHHHHHHHHH-GGG-TT--SSGGGGS-GGGSSHHHHHHH-TTTTT-TTT--HHHHHHHHHHHHTSTT--HHHHHHHHHHHHHTSTTS--STTHHHHHHHHHHHHHHHTTTGGGTTT-HHHHHHHHHHHHHHS-B--SSSS---BSS-HHHHHHHHHHHHHHHHH-SS--HHHHHHHHHHHHHHHTSTT--HHHHHHHHHHHHHHSPPP---------

pLDDT: mean 81.29, std 16.68, range [28.97, 98.0]

Solvent-accessible surface area (backbone atoms only — not comparable to full-atom values): 24133 Å² total; per-residue (Å²): 133,90,80,75,91,84,74,78,83,82,62,86,49,56,65,61,49,30,48,52,54,32,53,56,64,42,68,88,74,49,75,76,90,70,48,75,83,69,42,59,64,61,41,69,72,50,33,55,52,51,52,44,50,49,52,54,38,43,50,62,37,49,65,42,65,66,40,17,54,31,21,45,47,26,49,51,38,31,3,52,68,58,75,39,28,90,80,58,37,52,70,54,15,21,51,51,35,22,52,49,47,39,49,43,45,39,52,26,49,52,30,46,48,59,50,38,70,68,27,69,41,80,75,70,51,70,67,54,54,55,47,49,53,66,80,38,41,69,38,37,51,44,18,48,50,39,37,71,61,40,63,74,42,48,63,39,34,56,30,47,48,51,33,51,51,46,50,34,60,60,34,57,61,35,56,75,74,39,49,67,41,44,42,70,45,96,64,73,50,95,45,90,87,63,47,52,62,54,91,41,21,31,34,78,78,65,76,41,63,42,62,53,29,46,52,47,21,49,29,35,50,52,54,51,49,38,61,73,52,32,75,90,67,42,89,79,68,66,88,33,58,38,75,51,42,66,64,64,64,66,38,70,71,40,32,35,41,59,30,18,72,74,39,71,27,82,89,60,52,41,51,43,48,48,34,49,19,35,30,56,30,25,38,42,88,92,27,30,48,66,51,46,50,51,48,53,51,34,26,46,53,60,62,86,57,60,72,89,50,97,60,30,72,64,53,52,52,48,52,48,50,41,51,52,61,61,50,66,58,46,81,86,39,40,78,36,64,44,50,52,51,34,52,43,55,48,47,43,62,52,60,32,44,65,69,92,63,97,59,80,58,49,65,64,51,61,65,72,57,52,45,52,50,51,50,48,55,39,51,34,57,72,64,24,89,77,59,56,66,67,56,51,48,54,43,50,52,46,52,52,59,44,69,70,49,82,85,71,53,69,74,56,50,51,52,53,49,50,35,52,64,72,64,48,73,79,74,86,79,75,78,74,86,74,90,128